Protein 3GIA (pdb70)

B-factor: mean 38.34, std 9.34, range [12.19, 84.55]

Sequence (433 aa):
LKNKKLSLWEAVSMAVGVMIGASIFSIFGVGAKIAGRNLPETFILSGIYALLVAYSYTKLGAKIVSNAGPIAFIHKAIGDNIITGALSILLWMSYVISIALFAKGFAGYFLPLINAPINTFNIAITEIGIVAFFTALNFFGSKAVGRAEFFIVLVKLLILGLFIFAGLITIHPSYVIPDLAPSAVSGMIFASAIFFLSYMGFGVITNASEHIEENPKKNVPRAIFISILIVMFVYVGVAISAIGNLPIDELIKASENALAVAAKPFLGNLGFLLISIGALFSISSAMNATIYGGANVAYSLAKDGELPEFFERKVWFKSTEGLYITSALGVLFALLFNMEGVASITSAVFMVIYLFVILSHYILIDEVGGRKEIVIFSFIVVLGVFLLLLYYQWITNRFVFYGIIATFIGVLIFEIIYRKVTKRTFSNNMYVKS

CATH classification: 1.20.1740.10

Foldseek 3Di:
DAAQADELVRLLLLLLLLLCLQPVQFQVLVLLVLQNLCSLVLLVLLLVLLVLLLLLLLLQQLAFAFLLALLLLLCVQPNWDLVSLLLLVLLLVLLLLSLLRLLQSLLLLPCVLVVHDDDLVSSLVSSLVLLVVLLCCLVPPLVVLVVCLSVLSVLLVVLLVCLLVLLVVQFDVVSNDQDPPPSSVVSSLLVSLLCNCSLVSSQLLRSCQSSHPPSSPSSSVSSVSSSVVSSVSSSSNSSSLRRQDPSVQLNVSSSGNSLVSQCRRPNNVSSVSSSVSSNSSSSSSSSSSLQRGSLSSVCCSQALADDSYARSRHSTDDSVSSVVSSVSSSVSNSPDHSSLSSLLSSLSVLVSSLSSLVSCLSCCVPSHDDNVSSVVSNVVSVVSNVSSLVCCVVPPVVSNVVNVCSSVVSSVCSVVSCVVPVRIHDSVSGVVD

Radius of gyration: 20.31 Å; Cα contacts (8 Å, |Δi|>4): 729; chains: 1; bounding box: 60×44×51 Å

Structure (mmCIF, N/CA/C/O backbone):
data_3GIA
#
_entry.id   3GIA
#
_cell.length_a   113.482
_cell.length_b   99.499
_cell.length_c   72.693
_cell.angle_alpha   90.00
_cell.angle_beta   117.71
_cell.angle_gamma   90.00
#
_symmetry.space_group_name_H-M   'C 1 2 1'
#
loop_
_entity.id
_entity.type
_entity.pdbx_description
1 polymer 'Uncharacterized protein MJ0609'
2 non-polymer DECANE
3 non-polymer BICINE
4 water water
#
loop_
_atom_site.group_PDB
_atom_site.id
_atom_site.type_symbol
_atom_site.label_atom_id
_atom_site.label_alt_id
_atom_site.label_comp_id
_atom_site.label_asym_id
_atom_site.label_entity_id
_atom_site.label_seq_id
_atom_site.pdbx_PDB_ins_code
_atom_site.Cartn_x
_atom_site.Cartn_y
_atom_site.Cartn_z
_atom_site.occupancy
_atom_site.B_iso_or_equiv
_atom_site.auth_seq_id
_atom_site.auth_comp_id
_atom_site.auth_asym_id
_atom_site.auth_atom_id
_atom_site.pdbx_PDB_model_num
ATOM 1 N N . LEU A 1 3 ? 60.286 26.780 4.157 1.00 37.46 3 LEU A N 1
ATOM 2 C CA . LEU A 1 3 ? 59.293 26.083 3.277 1.00 37.13 3 LEU A CA 1
ATOM 3 C C . LEU A 1 3 ? 58.034 25.792 4.075 1.00 37.03 3 LEU A C 1
ATOM 4 O O . LEU A 1 3 ? 58.102 25.273 5.193 1.00 37.02 3 LEU A O 1
ATOM 9 N N . LYS A 1 4 ? 56.886 26.148 3.510 1.00 36.72 4 LYS A N 1
ATOM 10 C CA . LYS A 1 4 ? 55.621 25.962 4.211 1.00 37.00 4 LYS A CA 1
ATOM 11 C C . LYS A 1 4 ? 54.474 25.719 3.246 1.00 36.07 4 LYS A C 1
ATOM 12 O O . LYS A 1 4 ? 54.505 26.172 2.101 1.00 35.97 4 LYS A O 1
ATOM 18 N N . ASN A 1 5 ? 53.474 24.985 3.729 1.00 35.39 5 ASN A N 1
ATOM 19 C CA . ASN A 1 5 ? 52.218 24.780 3.023 1.00 34.72 5 ASN A CA 1
ATOM 20 C C . ASN A 1 5 ? 51.379 26.060 2.970 1.00 35.08 5 ASN A C 1
ATOM 21 O O . ASN A 1 5 ? 51.458 26.903 3.872 1.00 34.64 5 ASN A O 1
ATOM 26 N N . LYS A 1 6 ? 50.587 26.195 1.908 1.00 35.30 6 LYS A N 1
ATOM 27 C CA . LYS A 1 6 ? 49.540 27.204 1.842 1.00 35.78 6 LYS A CA 1
ATOM 28 C C . LYS A 1 6 ? 48.444 26.828 2.839 1.00 35.54 6 LYS A C 1
ATOM 29 O O . LYS A 1 6 ? 47.779 25.787 2.699 1.00 35.79 6 LYS A O 1
ATOM 35 N N . LYS A 1 7 ? 48.268 27.671 3.848 1.00 34.90 7 LYS A N 1
ATOM 36 C CA . LYS A 1 7 ? 47.358 27.363 4.938 1.00 34.73 7 LYS A CA 1
ATOM 37 C C . LYS A 1 7 ? 46.007 28.068 4.810 1.00 34.30 7 LYS A C 1
ATOM 38 O O . LYS A 1 7 ? 45.914 29.161 4.245 1.00 34.21 7 LYS A O 1
ATOM 44 N N . LEU A 1 8 ? 44.963 27.409 5.311 1.00 33.65 8 LEU A N 1
ATOM 45 C CA . LEU A 1 8 ? 43.617 27.968 5.349 1.00 33.16 8 LEU A CA 1
ATOM 46 C C . LEU A 1 8 ? 43.349 28.569 6.718 1.00 32.88 8 LEU A C 1
ATOM 47 O O . LEU A 1 8 ? 43.704 27.979 7.746 1.00 32.72 8 LEU A O 1
ATOM 52 N N . SER A 1 9 ? 42.699 29.728 6.734 1.00 32.60 9 SER A N 1
ATOM 53 C CA . SER A 1 9 ? 42.208 30.305 7.987 1.00 32.67 9 SER A CA 1
ATOM 54 C C . SER A 1 9 ? 40.983 29.523 8.464 1.00 32.38 9 SER A C 1
ATOM 55 O O . SER A 1 9 ? 40.487 28.640 7.755 1.00 32.14 9 SER A O 1
ATOM 58 N N . LEU A 1 10 ? 40.498 29.857 9.658 1.00 32.42 10 LEU A N 1
ATOM 59 C CA . LEU A 1 10 ? 39.285 29.246 10.206 1.00 32.30 10 LEU A CA 1
ATOM 60 C C . LEU A 1 10 ? 38.101 29.350 9.250 1.00 32.31 10 LEU A C 1
ATOM 61 O O . LEU A 1 10 ? 37.407 28.365 9.010 1.00 32.31 10 LEU A O 1
ATOM 66 N N . TRP A 1 11 ? 37.883 30.539 8.703 1.00 32.62 11 TRP A N 1
ATOM 67 C CA . TRP A 1 11 ? 36.687 30.814 7.906 1.00 33.00 11 TRP A CA 1
ATOM 68 C C . TRP A 1 11 ? 36.727 30.159 6.539 1.00 32.50 11 TRP A C 1
ATOM 69 O O . TRP A 1 11 ? 35.698 29.703 6.035 1.00 32.26 11 TRP A O 1
ATOM 80 N N . GLU A 1 12 ? 37.924 30.097 5.967 1.00 32.05 12 GLU A N 1
ATOM 81 C CA . GLU A 1 12 ? 38.168 29.316 4.763 1.00 31.79 12 GLU A CA 1
ATOM 82 C C . GLU A 1 12 ? 37.884 27.831 4.975 1.00 30.84 12 GLU A C 1
ATOM 83 O O . GLU A 1 12 ? 37.300 27.189 4.112 1.00 30.53 12 GLU A O 1
ATOM 89 N N . ALA A 1 13 ? 38.278 27.298 6.129 1.00 30.18 13 ALA A N 1
ATOM 90 C CA . ALA A 1 13 ? 38.009 25.893 6.460 1.00 29.79 13 ALA A CA 1
ATOM 91 C C . ALA A 1 13 ? 36.504 25.648 6.662 1.00 29.66 13 ALA A C 1
ATOM 92 O O . ALA A 1 13 ? 35.953 24.641 6.186 1.00 29.12 13 ALA A O 1
ATOM 94 N N . VAL A 1 14 ? 35.853 26.585 7.358 1.00 29.39 14 VAL A N 1
ATOM 95 C CA . VAL A 1 14 ? 34.399 26.567 7.548 1.00 28.99 14 VAL A CA 1
ATOM 96 C C . VAL A 1 14 ? 33.697 26.565 6.190 1.00 29.10 14 VAL A C 1
ATOM 97 O O . VAL A 1 14 ? 32.860 25.709 5.920 1.00 29.37 14 VAL A O 1
ATOM 101 N N . SER A 1 15 ? 34.074 27.512 5.336 1.00 29.18 15 SER A N 1
ATOM 102 C CA . SER A 1 15 ? 33.494 27.678 4.013 1.00 28.84 15 SER A CA 1
ATOM 103 C C . SER A 1 15 ? 33.597 26.410 3.174 1.00 29.14 15 SER A C 1
ATOM 104 O O . SER A 1 15 ? 32.637 26.023 2.490 1.00 29.40 15 SER A O 1
ATOM 107 N N . MET A 1 16 ? 34.775 25.787 3.225 1.00 28.96 16 MET A N 1
ATOM 108 C CA . MET A 1 16 ? 35.074 24.536 2.531 1.00 28.75 16 MET A CA 1
ATOM 109 C C . MET A 1 16 ? 34.114 23.409 2.931 1.00 28.07 16 MET A C 1
ATOM 110 O O . MET A 1 16 ? 33.580 22.703 2.073 1.00 28.25 16 MET A O 1
ATOM 115 N N . ALA A 1 17 ? 33.900 23.245 4.234 1.00 27.15 17 ALA A N 1
ATOM 116 C CA . ALA A 1 17 ? 33.015 22.203 4.731 1.00 26.70 17 ALA A CA 1
ATOM 117 C C . ALA A 1 17 ? 31.553 22.541 4.428 1.00 26.63 17 ALA A C 1
ATOM 118 O O . ALA A 1 17 ? 30.775 21.670 4.024 1.00 26.16 17 ALA A O 1
ATOM 120 N N . VAL A 1 18 ? 31.196 23.813 4.601 1.00 26.72 18 VAL A N 1
ATOM 121 C CA . VAL A 1 18 ? 29.841 24.276 4.332 1.00 26.84 18 VAL A CA 1
ATOM 122 C C . VAL A 1 18 ? 29.516 24.063 2.859 1.00 27.20 18 VAL A C 1
ATOM 123 O O . VAL A 1 18 ? 28.436 23.565 2.530 1.00 27.31 18 VAL A O 1
ATOM 127 N N . GLY A 1 19 ? 30.463 24.408 1.983 1.00 26.86 19 GLY A N 1
ATOM 128 C CA . GLY A 1 19 ? 30.273 24.252 0.546 1.00 27.05 19 GLY A CA 1
ATOM 129 C C . GLY A 1 19 ? 29.987 22.818 0.138 1.00 27.39 19 GLY A C 1
ATOM 130 O O . GLY A 1 19 ? 29.056 22.553 -0.610 1.00 27.51 19 GLY A O 1
ATOM 131 N N . VAL A 1 20 ? 30.800 21.890 0.637 1.00 27.79 20 VAL A N 1
ATOM 132 C CA . VAL A 1 20 ? 30.638 20.472 0.339 1.00 27.87 20 VAL A CA 1
ATOM 133 C C . VAL A 1 20 ? 29.295 19.951 0.880 1.00 27.89 20 VAL A C 1
ATOM 134 O O . VAL A 1 20 ? 28.573 19.223 0.191 1.00 27.05 20 VAL A O 1
ATOM 138 N N . MET A 1 21 ? 28.964 20.348 2.105 1.00 28.18 21 MET A N 1
ATOM 139 C CA . MET A 1 21 ? 27.752 19.868 2.772 1.00 28.89 21 MET A CA 1
ATOM 140 C C . MET A 1 21 ? 26.480 20.333 2.056 1.00 28.92 21 MET A C 1
ATOM 141 O O . MET A 1 21 ? 25.584 19.528 1.800 1.00 28.96 21 MET A O 1
ATOM 146 N N . ILE A 1 22 ? 26.426 21.618 1.705 1.00 29.25 22 ILE A N 1
ATOM 147 C CA . ILE A 1 22 ? 25.315 22.176 0.934 1.00 29.57 22 ILE A CA 1
ATOM 148 C C . ILE A 1 22 ? 25.178 21.553 -0.465 1.00 30.17 22 ILE A C 1
ATOM 149 O O . ILE A 1 22 ? 24.070 21.237 -0.887 1.00 30.13 22 ILE A O 1
ATOM 154 N N . GLY A 1 23 ? 26.291 21.388 -1.180 1.00 30.83 23 GLY A N 1
ATOM 155 C CA . GLY A 1 23 ? 26.283 20.712 -2.487 1.00 31.36 23 GLY A CA 1
ATOM 156 C C . GLY A 1 23 ? 25.616 19.341 -2.451 1.00 32.19 23 GLY A C 1
ATOM 157 O O . GLY A 1 23 ? 24.863 18.981 -3.366 1.00 32.36 23 GLY A O 1
ATOM 158 N N . ALA A 1 24 ? 25.889 18.581 -1.391 1.00 32.48 24 ALA A N 1
ATOM 159 C CA . ALA A 1 24 ? 25.296 17.259 -1.195 1.00 33.32 24 ALA A CA 1
ATOM 160 C C . ALA A 1 24 ? 23.832 17.317 -0.745 1.00 33.68 24 ALA A C 1
ATOM 161 O O . ALA A 1 24 ? 22.980 16.656 -1.330 1.00 34.05 24 ALA A O 1
ATOM 163 N N . SER A 1 25 ? 23.543 18.111 0.282 1.00 34.18 25 SER A N 1
ATOM 164 C CA . SER A 1 25 ? 22.223 18.083 0.921 1.00 34.89 25 SER A CA 1
ATOM 165 C C . SER A 1 25 ? 21.159 18.901 0.220 1.00 34.82 25 SER A C 1
ATOM 166 O O . SER A 1 25 ? 20.036 18.436 0.033 1.00 35.08 25 SER A O 1
ATOM 169 N N . ILE A 1 26 ? 21.499 20.128 -0.140 1.00 34.62 26 ILE A N 1
ATOM 170 C CA . ILE A 1 26 ? 20.531 21.017 -0.741 1.00 34.67 26 ILE A CA 1
ATOM 171 C C . ILE A 1 26 ? 20.313 20.659 -2.203 1.00 35.04 26 ILE A C 1
ATOM 172 O O . ILE A 1 26 ? 19.176 20.564 -2.655 1.00 35.75 26 ILE A O 1
ATOM 177 N N . PHE A 1 27 ? 21.399 20.418 -2.930 1.00 34.82 27 PHE A N 1
ATOM 178 C CA . PHE A 1 27 ? 21.313 20.305 -4.382 1.00 34.67 27 PHE A CA 1
ATOM 179 C C . PHE A 1 27 ? 21.452 18.891 -4.950 1.00 34.75 27 PHE A C 1
ATOM 180 O O . PHE A 1 27 ? 21.297 18.689 -6.153 1.00 34.98 27 PHE A O 1
ATOM 188 N N . SER A 1 28 ? 21.734 17.917 -4.092 1.00 34.98 28 SER A N 1
ATOM 189 C CA . SER A 1 28 ? 21.866 16.538 -4.553 1.00 35.12 28 SER A CA 1
ATOM 190 C C . SER A 1 28 ? 20.764 15.625 -4.011 1.00 35.28 28 SER A C 1
ATOM 191 O O . SER A 1 28 ? 20.034 15.015 -4.795 1.00 35.50 28 SER A O 1
ATOM 194 N N . ILE A 1 29 ? 20.630 15.543 -2.688 1.00 35.51 29 ILE A N 1
ATOM 195 C CA . ILE A 1 29 ? 19.719 14.561 -2.075 1.00 35.74 29 ILE A CA 1
ATOM 196 C C . ILE A 1 29 ? 18.411 15.120 -1.513 1.00 36.08 29 ILE A C 1
ATOM 197 O O . ILE A 1 29 ? 17.618 14.366 -0.952 1.00 36.33 29 ILE A O 1
ATOM 202 N N . PHE A 1 30 ? 18.182 16.424 -1.662 1.00 36.35 30 PHE A N 1
ATOM 203 C CA . PHE A 1 30 ? 16.980 17.055 -1.127 1.00 36.98 30 PHE A CA 1
ATOM 204 C C . PHE A 1 30 ? 15.693 16.362 -1.583 1.00 37.55 30 PHE A C 1
ATOM 205 O O . PHE A 1 30 ? 14.757 16.221 -0.791 1.00 37.78 30 PHE A O 1
ATOM 213 N N . GLY A 1 31 ? 15.658 15.935 -2.849 1.00 38.01 31 GLY A N 1
ATOM 214 C CA . GLY A 1 31 ? 14.479 15.284 -3.434 1.00 38.43 31 GLY A CA 1
ATOM 215 C C . GLY A 1 31 ? 14.138 13.967 -2.760 1.00 38.90 31 GLY A C 1
ATOM 216 O O . GLY A 1 31 ? 12.976 13.715 -2.419 1.00 39.22 31 GLY A O 1
ATOM 217 N N . VAL A 1 32 ? 15.162 13.133 -2.569 1.00 38.93 32 VAL A N 1
ATOM 218 C CA . VAL A 1 32 ? 15.056 11.878 -1.821 1.00 38.89 32 VAL A CA 1
ATOM 219 C C . VAL A 1 32 ? 14.412 12.088 -0.439 1.00 38.99 32 VAL A C 1
ATOM 220 O O . VAL A 1 32 ? 13.595 11.275 0.007 1.00 38.83 32 VAL A O 1
ATOM 224 N N . GLY A 1 33 ? 14.777 13.188 0.218 1.00 39.20 33 GLY A N 1
ATOM 225 C CA . GLY A 1 33 ? 14.241 13.538 1.528 1.00 39.44 33 GLY A CA 1
ATOM 226 C C . GLY A 1 33 ? 12.777 13.917 1.475 1.00 39.77 33 GLY A C 1
ATOM 227 O O . GLY A 1 33 ? 12.001 13.509 2.335 1.00 39.95 33 GLY A O 1
ATOM 228 N N . ALA A 1 34 ? 12.399 14.699 0.468 1.00 39.82 34 ALA A N 1
ATOM 229 C CA . ALA A 1 34 ? 10.993 15.002 0.221 1.00 40.11 34 ALA A CA 1
ATOM 230 C C . ALA A 1 34 ? 10.180 13.714 0.013 1.00 40.26 34 ALA A C 1
ATOM 231 O O . ALA A 1 34 ? 9.074 13.586 0.536 1.00 40.16 34 ALA A O 1
ATOM 233 N N . LYS A 1 35 ? 10.750 12.765 -0.727 1.00 40.31 35 LYS A N 1
ATOM 234 C CA . LYS A 1 35 ? 10.128 11.464 -0.961 1.00 41.00 35 LYS A CA 1
ATOM 235 C C . LYS A 1 35 ? 9.911 10.661 0.330 1.00 41.13 35 LYS A C 1
ATOM 236 O O . LYS A 1 35 ? 8.787 10.243 0.617 1.00 41.65 35 LYS A O 1
ATOM 242 N N . ILE A 1 36 ? 10.975 10.464 1.110 1.00 41.00 36 ILE A N 1
ATOM 243 C CA . ILE A 1 36 ? 10.919 9.626 2.317 1.00 40.47 36 ILE A CA 1
ATOM 244 C C . ILE A 1 36 ? 10.284 10.315 3.527 1.00 40.15 36 ILE A C 1
ATOM 245 O O . ILE A 1 36 ? 9.433 9.725 4.195 1.00 40.43 36 ILE A O 1
ATOM 250 N N . ALA A 1 37 ? 10.689 11.553 3.801 1.00 39.75 37 ALA A N 1
ATOM 251 C CA . ALA A 1 37 ? 10.234 12.272 4.999 1.00 39.40 37 ALA A CA 1
ATOM 252 C C . ALA A 1 37 ? 9.070 13.242 4.777 1.00 39.24 37 ALA A C 1
ATOM 253 O O . ALA A 1 37 ? 8.446 13.693 5.748 1.00 39.08 37 ALA A O 1
ATOM 255 N N . GLY A 1 38 ? 8.802 13.588 3.518 1.00 39.11 38 GLY A N 1
ATOM 256 C CA . GLY A 1 38 ? 7.721 14.523 3.186 1.00 39.34 38 GLY A CA 1
ATOM 257 C C . GLY A 1 38 ? 7.808 15.839 3.941 1.00 39.52 38 GLY A C 1
ATOM 258 O O . GLY A 1 38 ? 8.843 16.521 3.910 1.00 39.60 38 GLY A O 1
ATOM 259 N N . ARG A 1 39 ? 6.726 16.193 4.627 1.00 39.40 39 ARG A N 1
ATOM 260 C CA . ARG A 1 39 ? 6.660 17.442 5.402 1.00 39.75 39 ARG A CA 1
ATOM 261 C C . ARG A 1 39 ? 7.501 17.418 6.678 1.00 39.20 39 ARG A C 1
ATOM 262 O O . ARG A 1 39 ? 7.726 18.460 7.303 1.00 38.96 39 ARG A O 1
ATOM 270 N N . ASN A 1 40 ? 7.949 16.228 7.067 1.00 39.03 40 ASN A N 1
ATOM 271 C CA . ASN A 1 40 ? 8.801 16.074 8.245 1.00 39.02 40 ASN A CA 1
ATOM 272 C C . ASN A 1 40 ? 10.299 16.245 7.971 1.00 39.23 40 ASN A C 1
ATOM 273 O O . ASN A 1 40 ? 11.126 16.079 8.883 1.00 39.37 40 ASN A O 1
ATOM 278 N N . LEU A 1 41 ? 10.628 16.592 6.723 1.00 39.04 41 LEU A N 1
ATOM 279 C CA . LEU A 1 41 ? 12.008 16.805 6.282 1.00 39.03 41 LEU A CA 1
ATOM 280 C C . LEU A 1 41 ? 12.794 17.812 7.140 1.00 39.10 41 LEU A C 1
ATOM 281 O O . LEU A 1 41 ? 13.946 17.549 7.464 1.00 39.47 41 LEU A O 1
ATOM 286 N N . PRO A 1 42 ? 12.185 18.960 7.515 1.00 39.19 42 PRO A N 1
ATOM 287 C CA . PRO A 1 42 ? 12.921 19.860 8.415 1.00 39.51 42 PRO A CA 1
ATOM 288 C C . PRO A 1 42 ? 13.393 19.168 9.700 1.00 39.89 42 PRO A C 1
ATOM 289 O O . PRO A 1 42 ? 14.509 19.424 10.163 1.00 40.08 42 PRO A O 1
ATOM 293 N N . GLU A 1 43 ? 12.553 18.291 10.251 1.00 40.17 43 GLU A N 1
ATOM 294 C CA . GLU A 1 43 ? 12.868 17.567 11.486 1.00 40.48 43 GLU A CA 1
ATOM 295 C C . GLU A 1 43 ? 13.924 16.483 11.231 1.00 40.45 43 GLU A C 1
ATOM 296 O O . GLU A 1 43 ? 14.725 16.169 12.117 1.00 40.40 43 GLU A O 1
ATOM 302 N N . THR A 1 44 ? 13.919 15.933 10.015 1.00 40.47 44 THR A N 1
ATOM 303 C CA . THR A 1 44 ? 14.951 14.994 9.549 1.00 40.45 44 THR A CA 1
ATOM 304 C C . THR A 1 44 ? 16.356 15.623 9.568 1.00 40.30 44 THR A C 1
ATOM 305 O O . THR A 1 44 ? 17.290 15.029 10.107 1.00 40.40 44 THR A O 1
ATOM 309 N N . PHE A 1 45 ? 16.495 16.820 8.995 1.00 39.85 45 PHE A N 1
ATOM 310 C CA . PHE A 1 45 ? 17.761 17.570 9.041 1.00 39.28 45 PHE A CA 1
ATOM 311 C C . PHE A 1 45 ? 18.279 17.837 10.460 1.00 39.03 45 PHE A C 1
ATOM 312 O O . PHE A 1 45 ? 19.481 17.736 10.714 1.00 39.08 45 PHE A O 1
ATOM 320 N N . ILE A 1 46 ? 17.375 18.196 11.369 1.00 38.41 46 ILE A N 1
ATOM 321 C CA . ILE A 1 46 ? 17.723 18.429 12.763 1.00 37.99 46 ILE A CA 1
ATOM 322 C C . ILE A 1 46 ? 18.239 17.136 13.401 1.00 38.01 46 ILE A C 1
ATOM 323 O O . ILE A 1 46 ? 19.290 17.129 14.050 1.00 37.76 46 ILE A O 1
ATOM 328 N N . LEU A 1 47 ? 17.497 16.050 13.194 1.00 37.81 47 LEU A N 1
ATOM 329 C CA . LEU A 1 47 ? 17.843 14.743 13.744 1.00 37.91 47 LEU A CA 1
ATOM 330 C C . LEU A 1 47 ? 19.198 14.250 13.224 1.00 37.78 47 LEU A C 1
ATOM 331 O O . LEU A 1 47 ? 20.026 13.785 14.006 1.00 38.08 47 LEU A O 1
ATOM 336 N N . SER A 1 48 ? 19.421 14.368 11.914 1.00 37.62 48 SER A N 1
ATOM 337 C CA . SER A 1 48 ? 20.715 14.063 11.297 1.00 37.42 48 SER A CA 1
ATOM 338 C C . SER A 1 48 ? 21.834 14.935 11.870 1.00 37.57 48 SER A C 1
ATOM 339 O O . SER A 1 48 ? 22.976 14.485 12.026 1.00 37.32 48 SER A O 1
ATOM 342 N N . GLY A 1 49 ? 21.490 16.183 12.180 1.00 37.53 49 GLY A N 1
ATOM 343 C CA . GLY A 1 49 ? 22.413 17.119 12.798 1.00 37.92 49 GLY A CA 1
ATOM 344 C C . GLY A 1 49 ? 22.783 16.725 14.212 1.00 38.11 49 GLY A C 1
ATOM 345 O O . GLY A 1 49 ? 23.874 17.053 14.678 1.00 38.61 49 GLY A O 1
ATOM 346 N N . ILE A 1 50 ? 21.878 16.029 14.899 1.00 37.95 50 ILE A N 1
ATOM 347 C CA . ILE A 1 50 ? 22.154 15.543 16.251 1.00 37.74 50 ILE A CA 1
ATOM 348 C C . ILE A 1 50 ? 23.205 14.428 16.167 1.00 37.34 50 ILE A C 1
ATOM 349 O O . ILE A 1 50 ? 24.179 14.430 16.931 1.00 37.14 50 ILE A O 1
ATOM 354 N N . TYR A 1 51 ? 23.006 13.501 15.226 1.00 36.52 51 TYR A N 1
ATOM 355 C CA . TYR A 1 51 ? 23.991 12.459 14.930 1.00 36.05 51 TYR A CA 1
ATOM 356 C C . TYR A 1 51 ? 25.351 13.070 14.612 1.00 35.56 51 TYR A C 1
ATOM 357 O O . TYR A 1 51 ? 26.383 12.578 15.073 1.00 35.52 51 TYR A O 1
ATOM 366 N N . ALA A 1 52 ? 25.339 14.144 13.823 1.00 34.99 52 ALA A N 1
ATOM 367 C CA . ALA A 1 52 ? 26.560 14.805 13.384 1.00 34.50 52 ALA A CA 1
ATOM 368 C C . ALA A 1 52 ? 27.304 15.422 14.560 1.00 34.33 52 ALA A C 1
ATOM 369 O O . ALA A 1 52 ? 28.530 15.342 14.630 1.00 33.77 52 ALA A O 1
ATOM 371 N N . LEU A 1 53 ? 26.553 16.038 15.474 1.00 34.33 53 LEU A N 1
ATOM 372 C CA . LEU A 1 53 ? 27.125 16.637 16.678 1.00 34.32 53 LEU A CA 1
ATOM 373 C C . LEU A 1 53 ? 27.692 15.600 17.654 1.00 34.40 53 LEU A C 1
ATOM 374 O O . LEU A 1 53 ? 28.705 15.846 18.314 1.00 34.33 53 LEU A O 1
ATOM 379 N N . LEU A 1 54 ? 27.038 14.444 17.738 1.00 34.22 54 LEU A N 1
ATOM 380 C CA . LEU A 1 54 ? 27.544 13.332 18.538 1.00 34.27 54 LEU A CA 1
ATOM 381 C C . LEU A 1 54 ? 28.905 12.846 18.007 1.00 34.06 54 LEU A C 1
ATOM 382 O O . LEU A 1 54 ? 29.842 12.617 18.778 1.00 34.39 54 LEU A O 1
ATOM 387 N N . VAL A 1 55 ? 29.002 12.705 16.686 1.00 33.58 55 VAL A N 1
ATOM 388 C CA . VAL A 1 55 ? 30.256 12.362 16.015 1.00 32.83 55 VAL A CA 1
ATOM 389 C C . VAL A 1 55 ? 31.284 13.483 16.207 1.00 32.73 55 VAL A C 1
ATOM 390 O O . VAL A 1 55 ? 32.454 13.217 16.505 1.00 32.86 55 VAL A O 1
ATOM 394 N N . ALA A 1 56 ? 30.831 14.728 16.080 1.00 32.33 56 ALA A N 1
ATOM 395 C CA . ALA A 1 56 ? 31.688 15.903 16.258 1.00 32.33 56 ALA A CA 1
ATOM 396 C C . ALA A 1 56 ? 32.354 15.962 17.633 1.00 32.37 56 ALA A C 1
ATOM 397 O O . ALA A 1 56 ? 33.477 16.450 17.759 1.00 32.58 56 ALA A O 1
ATOM 399 N N . TYR A 1 57 ? 31.660 15.469 18.657 1.00 32.73 57 TYR A N 1
ATOM 400 C CA . TYR A 1 57 ? 32.227 15.366 20.003 1.00 32.98 57 TYR A CA 1
ATOM 401 C C . TYR A 1 57 ? 33.557 14.607 19.985 1.00 32.63 57 TYR A C 1
ATOM 402 O O . TYR A 1 57 ? 34.520 15.031 20.616 1.00 32.96 57 TYR A O 1
ATOM 411 N N . SER A 1 58 ? 33.604 13.498 19.247 1.00 32.15 58 SER A N 1
ATOM 412 C CA . SER A 1 58 ? 34.833 12.719 19.096 1.00 31.78 58 SER A CA 1
ATOM 413 C C . SER A 1 58 ? 35.878 13.374 18.180 1.00 31.76 58 SER A C 1
ATOM 414 O O . SER A 1 58 ? 37.056 13.437 18.540 1.00 31.62 58 SER A O 1
ATOM 417 N N . TYR A 1 59 ? 35.454 13.859 17.014 1.00 31.62 59 TYR A N 1
ATOM 418 C CA . TYR A 1 59 ? 36.375 14.514 16.082 1.00 32.00 59 TYR A CA 1
ATOM 419 C C . TYR A 1 59 ? 37.060 15.724 16.706 1.00 32.54 59 TYR A C 1
ATOM 420 O O . TYR A 1 59 ? 38.260 15.931 16.510 1.00 32.80 59 TYR A O 1
ATOM 429 N N . THR A 1 60 ? 36.300 16.514 17.461 1.00 33.15 60 THR A N 1
ATOM 430 C CA . THR A 1 60 ? 36.830 17.731 18.075 1.00 33.53 60 THR A CA 1
ATOM 431 C C . THR A 1 60 ? 37.806 17.436 19.217 1.00 33.51 60 THR A C 1
ATOM 432 O O . THR A 1 60 ? 38.779 18.162 19.399 1.00 34.15 60 THR A O 1
ATOM 436 N N . LYS A 1 61 ? 37.559 16.370 19.972 1.00 33.50 61 LYS A N 1
ATOM 437 C CA . LYS A 1 61 ? 38.474 15.978 21.049 1.00 33.44 61 LYS A CA 1
ATOM 438 C C . LYS A 1 61 ? 39.771 15.394 20.487 1.00 33.06 61 LYS A C 1
ATOM 439 O O . LYS A 1 61 ? 40.864 15.732 20.954 1.00 32.79 61 LYS A O 1
ATOM 445 N N . LEU A 1 62 ? 39.647 14.532 19.479 1.00 32.44 62 LEU A N 1
ATOM 446 C CA . LEU A 1 62 ? 40.813 13.911 18.842 1.00 31.90 62 LEU A CA 1
ATOM 447 C C . LEU A 1 62 ? 41.650 14.919 18.057 1.00 31.79 62 LEU A C 1
ATOM 448 O O . LEU A 1 62 ? 42.876 14.925 18.165 1.00 31.67 62 LEU A O 1
ATOM 453 N N . GLY A 1 63 ? 40.980 15.777 17.290 1.00 31.82 63 GLY A N 1
ATOM 454 C CA . GLY A 1 63 ? 41.644 16.785 16.450 1.00 31.91 63 GLY A CA 1
ATOM 455 C C . GLY A 1 63 ? 42.288 17.951 17.188 1.00 32.13 63 GLY A C 1
ATOM 456 O O . GLY A 1 63 ? 43.079 18.695 16.603 1.00 32.29 63 GLY A O 1
ATOM 457 N N . ALA A 1 64 ? 41.943 18.127 18.462 1.00 31.86 64 ALA A N 1
ATOM 458 C CA . ALA A 1 64 ? 42.610 19.121 19.311 1.00 32.34 64 ALA A CA 1
ATOM 459 C C . ALA A 1 64 ? 43.943 18.588 19.840 1.00 32.47 64 ALA A C 1
ATOM 460 O O . ALA A 1 64 ? 44.759 19.346 20.373 1.00 32.73 64 ALA A O 1
ATOM 462 N N . LYS A 1 65 ? 44.163 17.284 19.697 1.00 32.51 65 LYS A N 1
ATOM 463 C CA . LYS A 1 65 ? 45.402 16.669 20.167 1.00 32.55 65 LYS A CA 1
ATOM 464 C C . LYS A 1 65 ? 46.257 16.132 19.022 1.00 32.05 65 LYS A C 1
ATOM 465 O O . LYS A 1 65 ? 47.474 16.235 19.067 1.00 32.71 65 LYS A O 1
ATOM 471 N N . ILE A 1 66 ? 45.607 15.580 18.000 1.00 31.41 66 ILE A N 1
ATOM 472 C CA . ILE A 1 66 ? 46.279 14.896 16.885 1.00 30.41 66 ILE A CA 1
ATOM 473 C C . ILE A 1 66 ? 46.068 15.670 15.594 1.00 29.98 66 ILE A C 1
ATOM 474 O O . ILE A 1 66 ? 44.927 15.947 15.208 1.00 30.17 66 ILE A O 1
ATOM 479 N N . VAL A 1 67 ? 47.166 16.024 14.931 1.00 29.26 67 VAL A N 1
ATOM 480 C CA . VAL A 1 67 ? 47.106 16.793 13.688 1.00 28.55 67 VAL A CA 1
ATOM 481 C C . VAL A 1 67 ? 47.749 15.984 12.575 1.00 28.59 67 VAL A C 1
ATOM 482 O O . VAL A 1 67 ? 48.904 15.557 12.687 1.00 28.62 67 VAL A O 1
ATOM 486 N N . SER A 1 68 ? 46.998 15.773 11.500 1.00 28.30 68 SER A N 1
ATOM 487 C CA . SER A 1 68 ? 47.465 14.950 10.402 1.00 28.28 68 SER A CA 1
ATOM 488 C C . SER A 1 68 ? 46.507 15.023 9.235 1.00 28.03 68 SER A C 1
ATOM 489 O O . SER A 1 68 ? 45.283 14.911 9.404 1.00 27.98 68 SER A O 1
ATOM 492 N N . ASN A 1 69 ? 47.075 15.197 8.048 1.00 27.62 69 ASN A N 1
ATOM 493 C CA . ASN A 1 69 ? 46.323 15.119 6.811 1.00 27.41 69 ASN A CA 1
ATOM 494 C C . ASN A 1 69 ? 45.745 13.722 6.539 1.00 27.48 69 ASN A C 1
ATOM 495 O O . ASN A 1 69 ? 44.956 13.542 5.613 1.00 28.03 69 ASN A O 1
ATOM 500 N N . ALA A 1 70 ? 46.153 12.739 7.341 1.00 27.12 70 ALA A N 1
ATOM 501 C CA . ALA A 1 70 ? 45.610 11.389 7.262 1.00 26.92 70 ALA A CA 1
ATOM 502 C C . ALA A 1 70 ? 44.213 11.368 7.884 1.00 26.89 70 ALA A C 1
ATOM 503 O O . ALA A 1 70 ? 43.459 10.415 7.702 1.00 26.57 70 ALA A O 1
ATOM 505 N N . GLY A 1 71 ? 43.894 12.431 8.624 1.00 26.99 71 GLY A N 1
ATOM 506 C CA . GLY A 1 71 ? 42.573 12.644 9.191 1.00 26.99 71 GLY A CA 1
ATOM 507 C C . GLY A 1 71 ? 42.196 11.568 10.185 1.00 27.31 71 GLY A C 1
ATOM 508 O O . GLY A 1 71 ? 42.948 11.310 11.125 1.00 27.77 71 GLY A O 1
ATOM 509 N N . PRO A 1 72 ? 41.040 10.912 9.970 1.00 27.20 72 PRO A N 1
ATOM 510 C CA . PRO A 1 72 ? 40.549 9.890 10.908 1.00 27.17 72 PRO A CA 1
ATOM 511 C C . PRO A 1 72 ? 41.492 8.699 11.001 1.00 27.21 72 PRO A C 1
ATOM 512 O O . PRO A 1 72 ? 41.518 8.014 12.033 1.00 27.77 72 PRO A O 1
ATOM 516 N N . ILE A 1 73 ? 42.260 8.458 9.939 1.00 27.04 73 ILE A N 1
ATOM 517 C CA . ILE A 1 73 ? 43.206 7.341 9.903 1.00 27.11 73 ILE A CA 1
ATOM 518 C C . ILE A 1 73 ? 44.354 7.541 10.907 1.00 27.32 73 ILE A C 1
ATOM 519 O O . ILE A 1 73 ? 44.891 6.565 11.430 1.00 27.60 73 ILE A O 1
ATOM 524 N N . ALA A 1 74 ? 44.718 8.793 11.181 1.00 27.18 74 ALA A N 1
ATOM 525 C CA . ALA A 1 74 ? 45.678 9.084 12.250 1.00 27.45 74 ALA A CA 1
ATOM 526 C C . ALA A 1 74 ? 45.094 8.765 13.626 1.00 27.66 74 ALA A C 1
ATOM 527 O O . ALA A 1 74 ? 45.787 8.191 14.469 1.00 27.80 74 ALA A O 1
ATOM 529 N N . PHE A 1 75 ? 43.828 9.128 13.856 1.00 27.67 75 PHE A N 1
ATOM 530 C CA . PHE A 1 75 ? 43.180 8.820 15.141 1.00 27.70 75 PHE A CA 1
ATOM 531 C C . PHE A 1 75 ? 43.110 7.297 15.306 1.00 28.07 75 PHE A C 1
ATOM 532 O O . PHE A 1 75 ? 43.404 6.756 16.373 1.00 27.99 75 PHE A O 1
ATOM 540 N N . ILE A 1 76 ? 42.718 6.611 14.234 1.00 28.45 76 ILE A N 1
ATOM 541 C CA . ILE A 1 76 ? 42.525 5.168 14.284 1.00 28.69 76 ILE A CA 1
ATOM 542 C C . ILE A 1 76 ? 43.852 4.435 14.504 1.00 29.14 76 ILE A C 1
ATOM 543 O O . ILE A 1 76 ? 43.922 3.524 15.330 1.00 29.23 76 ILE A O 1
ATOM 548 N N . HIS A 1 77 ? 44.900 4.850 13.797 1.00 29.63 77 HIS A N 1
ATOM 549 C CA . HIS A 1 77 ? 46.214 4.232 13.965 1.00 30.27 77 HIS A CA 1
ATOM 550 C C . HIS A 1 77 ? 46.748 4.423 15.385 1.00 30.73 77 HIS A C 1
ATOM 551 O O . HIS A 1 77 ? 47.305 3.502 15.974 1.00 30.85 77 HIS A O 1
ATOM 558 N N . LYS A 1 78 ? 46.571 5.627 15.916 1.00 31.31 78 LYS A N 1
ATOM 559 C CA . LYS A 1 78 ? 46.992 5.956 17.266 1.00 32.39 78 LYS A CA 1
ATOM 560 C C . LYS A 1 78 ? 46.289 5.080 18.321 1.00 32.76 78 LYS A C 1
ATOM 561 O O . LYS A 1 78 ? 46.863 4.799 19.372 1.00 33.09 78 LYS A O 1
ATOM 567 N N . ALA A 1 79 ? 45.070 4.628 18.025 1.00 33.05 79 ALA A N 1
ATOM 568 C CA . ALA A 1 79 ? 44.293 3.811 18.965 1.00 33.16 79 ALA A CA 1
ATOM 569 C C . ALA A 1 79 ? 44.540 2.305 18.834 1.00 33.52 79 ALA A C 1
ATOM 570 O O . ALA A 1 79 ? 44.679 1.607 19.843 1.00 33.59 79 ALA A O 1
ATOM 572 N N . ILE A 1 80 ? 44.580 1.802 17.599 1.00 33.60 80 ILE A N 1
ATOM 573 C CA . ILE A 1 80 ? 44.678 0.352 17.371 1.00 33.53 80 ILE A CA 1
ATOM 574 C C . ILE A 1 80 ? 45.955 -0.083 16.626 1.00 33.64 80 ILE A C 1
ATOM 575 O O . ILE A 1 80 ? 46.138 -1.271 16.335 1.00 33.50 80 ILE A O 1
ATOM 580 N N . GLY A 1 81 ? 46.830 0.879 16.327 1.00 33.38 81 GLY A N 1
ATOM 581 C CA . GLY A 1 81 ? 48.091 0.595 15.642 1.00 33.01 81 GLY A CA 1
ATOM 582 C C . GLY A 1 81 ? 47.862 0.275 14.185 1.00 32.81 81 GLY A C 1
ATOM 583 O O . GLY A 1 81 ? 46.786 0.534 13.652 1.00 32.83 81 GLY A O 1
ATOM 584 N N . ASP A 1 82 ? 48.875 -0.292 13.540 1.00 32.78 82 ASP A N 1
ATOM 585 C CA . ASP A 1 82 ? 48.777 -0.654 12.135 1.00 32.62 82 ASP A CA 1
ATOM 586 C C . ASP A 1 82 ? 48.394 -2.109 11.972 1.00 32.52 82 ASP A C 1
ATOM 587 O O . ASP A 1 82 ? 48.951 -2.987 12.637 1.00 33.13 82 ASP A O 1
ATOM 592 N N . ASN A 1 83 ? 47.457 -2.348 11.061 1.00 31.85 83 ASN A N 1
ATOM 593 C CA . ASN A 1 83 ? 46.934 -3.672 10.768 1.00 31.22 83 ASN A CA 1
ATOM 594 C C . ASN A 1 83 ? 45.934 -3.554 9.626 1.00 30.84 83 ASN A C 1
ATOM 595 O O . ASN A 1 83 ? 45.764 -2.468 9.053 1.00 30.35 83 ASN A O 1
ATOM 600 N N . ILE A 1 84 ? 45.266 -4.661 9.302 1.00 30.21 84 ILE A N 1
ATOM 601 C CA . ILE A 1 84 ? 44.357 -4.691 8.154 1.00 29.82 84 ILE A CA 1
ATOM 602 C C . ILE A 1 84 ? 43.111 -3.835 8.351 1.00 29.07 84 ILE A C 1
ATOM 603 O O . ILE A 1 84 ? 42.535 -3.362 7.384 1.00 29.15 84 ILE A O 1
ATOM 608 N N . ILE A 1 85 ? 42.707 -3.624 9.598 1.00 28.85 85 ILE A N 1
ATOM 609 C CA . ILE A 1 85 ? 41.551 -2.776 9.888 1.00 29.12 85 ILE A CA 1
ATOM 610 C C . ILE A 1 85 ? 41.892 -1.318 9.563 1.00 29.10 85 ILE A C 1
ATOM 611 O O . ILE A 1 85 ? 41.220 -0.676 8.743 1.00 29.19 85 ILE A O 1
ATOM 616 N N . THR A 1 86 ? 42.952 -0.813 10.190 1.00 29.05 86 THR A N 1
ATOM 617 C CA . THR A 1 86 ? 43.493 0.516 9.880 1.00 28.78 86 THR A CA 1
ATOM 618 C C . THR A 1 86 ? 43.677 0.688 8.371 1.00 28.53 86 THR A C 1
ATOM 619 O O . THR A 1 86 ? 43.215 1.678 7.801 1.00 28.40 86 THR A O 1
ATOM 623 N N . GLY A 1 87 ? 44.308 -0.296 7.727 1.00 28.33 87 GLY A N 1
ATOM 624 C CA . GLY A 1 87 ? 44.508 -0.273 6.272 1.00 28.14 87 GLY A CA 1
ATOM 625 C C . GLY A 1 87 ? 43.221 -0.183 5.454 1.00 28.28 87 GLY A C 1
ATOM 626 O O . GLY A 1 87 ? 43.116 0.649 4.544 1.00 28.14 87 GLY A O 1
ATOM 627 N N . ALA A 1 88 ? 42.247 -1.041 5.774 1.00 28.06 88 ALA A N 1
ATOM 628 C CA . ALA A 1 88 ? 40.954 -1.067 5.080 1.00 27.78 88 ALA A CA 1
ATOM 629 C C . ALA A 1 88 ? 40.155 0.205 5.303 1.00 27.82 88 ALA A C 1
ATOM 630 O O . ALA A 1 88 ? 39.380 0.613 4.444 1.00 28.06 88 ALA A O 1
ATOM 632 N N . LEU A 1 89 ? 40.336 0.823 6.461 1.00 27.68 89 LEU A N 1
ATOM 633 C CA . LEU A 1 89 ? 39.662 2.077 6.756 1.00 27.90 89 LEU A CA 1
ATOM 634 C C . LEU A 1 89 ? 40.232 3.243 5.943 1.00 27.66 89 LEU A C 1
ATOM 635 O O . LEU A 1 89 ? 39.491 4.168 5.571 1.00 27.51 89 LEU A O 1
ATOM 640 N N . SER A 1 90 ? 41.539 3.196 5.665 1.00 27.06 90 SER A N 1
ATOM 641 C CA . SER A 1 90 ? 42.146 4.199 4.807 1.00 26.89 90 SER A CA 1
ATOM 642 C C . SER A 1 90 ? 41.582 4.104 3.391 1.00 26.70 90 SER A C 1
ATOM 643 O O . SER A 1 90 ? 41.277 5.124 2.778 1.00 26.37 90 SER A O 1
ATOM 646 N N . ILE A 1 91 ? 41.424 2.873 2.901 1.00 27.01 91 ILE A N 1
ATOM 647 C CA . ILE A 1 91 ? 40.775 2.599 1.606 1.00 27.00 91 ILE A CA 1
ATOM 648 C C . ILE A 1 91 ? 39.298 3.023 1.637 1.00 27.17 91 ILE A C 1
ATOM 649 O O . ILE A 1 91 ? 38.793 3.616 0.682 1.00 27.15 91 ILE A O 1
ATOM 654 N N . LEU A 1 92 ? 38.627 2.753 2.755 1.00 27.43 92 LEU A N 1
ATOM 655 C CA . LEU A 1 92 ? 37.228 3.123 2.919 1.00 27.75 92 LEU A CA 1
ATOM 656 C C . LEU A 1 92 ? 37.037 4.638 2.923 1.00 28.04 92 LEU A C 1
ATOM 657 O O . LEU A 1 92 ? 36.068 5.130 2.356 1.00 28.03 92 LEU A O 1
ATOM 662 N N . LEU A 1 93 ? 37.953 5.366 3.562 1.00 28.36 93 LEU A N 1
ATOM 663 C CA . LEU A 1 93 ? 37.922 6.835 3.542 1.00 28.66 93 LEU A CA 1
ATOM 664 C C . LEU A 1 93 ? 38.090 7.375 2.121 1.00 28.70 93 LEU A C 1
ATOM 665 O O . LEU A 1 93 ? 37.384 8.313 1.727 1.00 28.94 93 LEU A O 1
ATOM 670 N N . TRP A 1 94 ? 39.000 6.775 1.346 1.00 28.85 94 TRP A N 1
ATOM 671 C CA . TRP A 1 94 ? 39.113 7.100 -0.080 1.00 28.54 94 TRP A CA 1
ATOM 672 C C . TRP A 1 94 ? 37.780 6.820 -0.805 1.00 28.68 94 TRP A C 1
ATOM 673 O O . TRP A 1 94 ? 37.217 7.710 -1.452 1.00 28.68 94 TRP A O 1
ATOM 684 N N . MET A 1 95 ? 37.263 5.598 -0.662 1.00 28.78 95 MET A N 1
ATOM 685 C CA . MET A 1 95 ? 35.933 5.223 -1.197 1.00 28.51 95 MET A CA 1
ATOM 686 C C . MET A 1 95 ? 34.802 6.202 -0.847 1.00 27.94 95 MET A C 1
ATOM 687 O O . MET A 1 95 ? 33.947 6.493 -1.688 1.00 27.89 95 MET A O 1
ATOM 692 N N . SER A 1 96 ? 34.794 6.714 0.381 1.00 27.29 96 SER A N 1
ATOM 693 C CA . SER A 1 96 ? 33.792 7.702 0.775 1.00 27.05 96 SER A CA 1
ATOM 694 C C . SER A 1 96 ? 33.832 8.951 -0.123 1.00 26.87 96 SER A C 1
ATOM 695 O O . SER A 1 96 ? 32.784 9.544 -0.409 1.00 27.25 96 SER A O 1
ATOM 698 N N . TYR A 1 97 ? 35.032 9.345 -0.563 1.00 26.25 97 TYR A N 1
ATOM 699 C CA . TYR A 1 97 ? 35.182 10.440 -1.532 1.00 25.99 97 TYR A CA 1
ATOM 700 C C . TYR A 1 97 ? 34.772 10.016 -2.932 1.00 26.08 97 TYR A C 1
ATOM 701 O O . TYR A 1 97 ? 34.204 10.813 -3.661 1.00 26.21 97 TYR A O 1
ATOM 710 N N . VAL A 1 98 ? 35.049 8.762 -3.291 1.00 26.67 98 VAL A N 1
ATOM 711 C CA . VAL A 1 98 ? 34.675 8.206 -4.601 1.00 27.25 98 VAL A CA 1
ATOM 712 C C . VAL A 1 98 ? 33.157 8.201 -4.825 1.00 28.13 98 VAL A C 1
ATOM 713 O O . VAL A 1 98 ?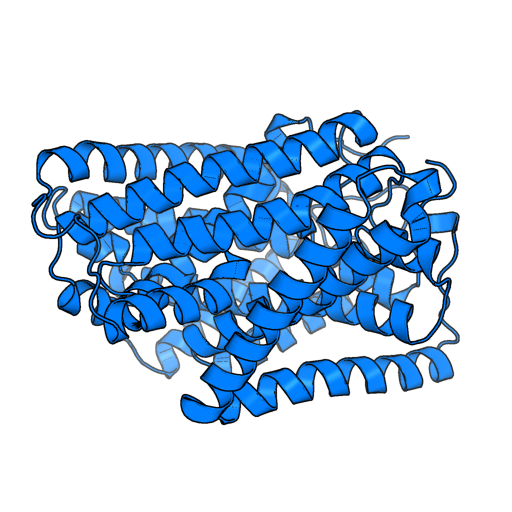 32.669 8.602 -5.881 1.00 28.50 98 VAL A O 1
ATOM 717 N N . ILE A 1 99 ? 32.408 7.750 -3.826 1.00 29.13 99 ILE A N 1
ATOM 718 C CA . ILE A 1 99 ? 30.959 7.618 -3.963 1.00 29.34 99 ILE A CA 1
ATOM 719 C C . ILE A 1 99 ? 30.294 8.987 -3.863 1.00 29.68 99 ILE A C 1
ATOM 720 O O . ILE A 1 99 ? 29.245 9.206 -4.470 1.00 30.39 99 ILE A O 1
ATOM 725 N N . SER A 1 100 ? 30.921 9.906 -3.121 1.00 29.53 100 SER A N 1
ATOM 726 C CA . SER A 1 100 ? 30.499 11.307 -3.057 1.00 29.09 100 SER A CA 1
ATOM 727 C C . SER A 1 100 ? 30.585 11.994 -4.420 1.00 29.01 100 SER A C 1
ATOM 728 O O . SER A 1 100 ? 29.742 12.835 -4.761 1.00 29.01 100 SER A O 1
ATOM 731 N N . ILE A 1 101 ? 31.619 11.646 -5.186 1.00 28.85 101 ILE A N 1
ATOM 732 C CA . ILE A 1 101 ? 31.796 12.160 -6.548 1.00 28.56 101 ILE A CA 1
ATOM 733 C C . ILE A 1 101 ? 30.637 11.715 -7.443 1.00 28.44 101 ILE A C 1
ATOM 734 O O . ILE A 1 101 ? 30.128 12.503 -8.233 1.00 27.99 101 ILE A O 1
ATOM 739 N N . ALA A 1 102 ? 30.220 10.455 -7.302 1.00 28.54 102 ALA A N 1
ATOM 740 C CA . ALA A 1 102 ? 29.026 9.948 -7.986 1.00 29.01 102 ALA A CA 1
ATOM 741 C C . ALA A 1 102 ? 27.771 10.730 -7.593 1.00 29.30 102 ALA A C 1
ATOM 742 O O . ALA A 1 102 ? 26.950 11.069 -8.446 1.00 29.49 102 ALA A O 1
ATOM 744 N N . LEU A 1 103 ? 27.639 11.021 -6.301 1.00 29.64 103 LEU A N 1
ATOM 745 C CA . LEU A 1 103 ? 26.502 11.774 -5.774 1.00 30.08 103 LEU A CA 1
ATOM 746 C C . LEU A 1 103 ? 26.424 13.175 -6.398 1.00 30.08 103 LEU A C 1
ATOM 747 O O . LEU A 1 103 ? 25.360 13.609 -6.838 1.00 29.91 103 LEU A O 1
ATOM 752 N N . PHE A 1 104 ? 27.562 13.866 -6.432 1.00 30.12 104 PHE A N 1
ATOM 753 C CA . PHE A 1 104 ? 27.650 15.202 -7.006 1.00 29.95 104 PHE A CA 1
ATOM 754 C C . PHE A 1 104 ? 27.398 15.210 -8.516 1.00 30.02 104 PHE A C 1
ATOM 755 O O . PHE A 1 104 ? 26.669 16.062 -9.011 1.00 29.97 104 PHE A O 1
ATOM 763 N N . ALA A 1 105 ? 27.974 14.252 -9.235 1.00 30.23 105 ALA A N 1
ATOM 764 C CA . ALA A 1 105 ? 27.733 14.120 -10.669 1.00 30.98 105 ALA A CA 1
ATOM 765 C C . ALA A 1 105 ? 26.231 13.977 -10.961 1.00 31.94 105 ALA A C 1
ATOM 766 O O . ALA A 1 105 ? 25.682 14.703 -11.807 1.00 32.03 105 ALA A O 1
ATOM 768 N N . LYS A 1 106 ? 25.575 13.062 -10.234 1.00 32.53 106 LYS A N 1
ATOM 769 C CA . LYS A 1 106 ? 24.123 12.842 -10.327 1.00 32.70 106 LYS A CA 1
ATOM 770 C C . LYS A 1 106 ? 23.319 14.092 -10.031 1.00 32.55 106 LYS A C 1
ATOM 771 O O . LYS A 1 106 ? 22.370 14.412 -10.755 1.00 32.87 106 LYS A O 1
ATOM 777 N N . GLY A 1 107 ? 23.682 14.779 -8.950 1.00 32.15 107 GLY A N 1
ATOM 778 C CA . GLY A 1 107 ? 23.024 16.018 -8.558 1.00 31.94 107 GLY A CA 1
ATOM 779 C C . GLY A 1 107 ? 23.176 17.106 -9.603 1.00 32.10 107 GLY A C 1
ATOM 780 O O . GLY A 1 107 ? 22.239 17.861 -9.856 1.00 32.34 107 GLY A O 1
ATOM 781 N N . PHE A 1 108 ? 24.360 17.186 -10.208 1.00 32.56 108 PHE A N 1
ATOM 782 C CA . PHE A 1 108 ? 24.628 18.137 -11.296 1.00 32.84 108 PHE A CA 1
ATOM 783 C C . PHE A 1 108 ? 23.715 17.860 -12.498 1.00 33.22 108 PHE A C 1
ATOM 784 O O . PHE A 1 108 ? 23.078 18.779 -13.009 1.00 33.46 108 PHE A O 1
ATOM 792 N N . ALA A 1 109 ? 23.656 16.598 -12.930 1.00 33.38 109 ALA A N 1
ATOM 793 C CA . ALA A 1 109 ? 22.804 16.173 -14.047 1.00 33.76 109 ALA A CA 1
ATOM 794 C C . ALA A 1 109 ? 21.334 16.516 -13.806 1.00 34.21 109 ALA A C 1
ATOM 795 O O . ALA A 1 109 ? 20.646 17.003 -14.710 1.00 34.62 109 ALA A O 1
ATOM 797 N N . GLY A 1 110 ? 20.871 16.285 -12.577 1.00 34.43 110 GLY A N 1
ATOM 798 C CA . GLY A 1 110 ? 19.506 16.596 -12.179 1.00 34.62 110 GLY A CA 1
ATOM 799 C C . GLY A 1 110 ? 19.071 18.047 -12.320 1.00 35.25 110 GLY A C 1
ATOM 800 O O . GLY A 1 110 ? 17.912 18.313 -12.649 1.00 35.51 110 GLY A O 1
ATOM 801 N N . TYR A 1 111 ? 19.969 18.992 -12.046 1.00 35.27 111 TYR A N 1
ATOM 802 C CA . TYR A 1 111 ? 19.641 20.412 -12.203 1.00 35.58 111 TYR A CA 1
ATOM 803 C C . TYR A 1 111 ? 19.963 20.925 -13.604 1.00 36.30 111 TYR A C 1
ATOM 804 O O . TYR A 1 111 ? 19.339 21.869 -14.076 1.00 36.26 111 TYR A O 1
ATOM 813 N N . PHE A 1 112 ? 20.930 20.282 -14.255 1.00 37.41 112 PHE A N 1
ATOM 814 C CA . PHE A 1 112 ? 21.469 20.727 -15.540 1.00 38.69 112 PHE A CA 1
ATOM 815 C C . PHE A 1 112 ? 20.518 20.490 -16.712 1.00 39.53 112 PHE A C 1
ATOM 816 O O . PHE A 1 112 ? 20.271 21.397 -17.506 1.00 39.87 112 PHE A O 1
ATOM 824 N N . LEU A 1 113 ? 20.003 19.269 -16.821 1.00 40.72 113 LEU A N 1
ATOM 825 C CA . LEU A 1 113 ? 19.138 18.887 -17.942 1.00 41.87 113 LEU A CA 1
ATOM 826 C C . LEU A 1 113 ? 17.818 19.686 -18.036 1.00 42.82 113 LEU A C 1
ATOM 827 O O . LEU A 1 113 ? 17.446 20.110 -19.132 1.00 43.11 113 LEU A O 1
ATOM 832 N N . PRO A 1 114 ? 17.099 19.879 -16.905 1.00 43.65 114 PRO A N 1
ATOM 833 C CA . PRO A 1 114 ? 15.935 20.772 -16.953 1.00 44.46 114 PRO A CA 1
ATOM 834 C C . PRO A 1 114 ? 16.279 22.213 -17.342 1.00 45.50 114 PRO A C 1
ATOM 835 O O . PRO A 1 114 ? 15.482 22.873 -18.012 1.00 45.55 114 PRO A O 1
ATOM 839 N N . LEU A 1 115 ? 17.448 22.690 -16.919 1.00 46.69 115 LEU A N 1
ATOM 840 C CA . LEU A 1 115 ? 17.904 24.039 -17.251 1.00 47.75 115 LEU A CA 1
ATOM 841 C C . LEU A 1 115 ? 18.092 24.244 -18.760 1.00 48.96 115 LEU A C 1
ATOM 842 O O . LEU A 1 115 ? 17.744 25.300 -19.293 1.00 49.08 115 LEU A O 1
ATOM 847 N N . ILE A 1 116 ? 18.636 23.233 -19.436 1.00 50.40 116 ILE A N 1
ATOM 848 C CA . ILE A 1 116 ? 18.892 23.319 -20.877 1.00 51.98 116 ILE A CA 1
ATOM 849 C C . ILE A 1 116 ? 17.762 22.722 -21.725 1.00 53.32 116 ILE A C 1
ATOM 850 O O . ILE A 1 116 ? 17.901 22.582 -22.941 1.00 53.56 116 ILE A O 1
ATOM 855 N N . ASN A 1 117 ? 16.651 22.373 -21.075 1.00 54.92 117 ASN A N 1
ATOM 856 C CA . ASN A 1 117 ? 15.483 21.785 -21.741 1.00 56.49 117 ASN A CA 1
ATOM 857 C C . ASN A 1 117 ? 15.685 20.378 -22.296 1.00 57.33 117 ASN A C 1
ATOM 858 O O . ASN A 1 117 ? 14.899 19.923 -23.132 1.00 57.67 117 ASN A O 1
ATOM 863 N N . ALA A 1 118 ? 16.734 19.695 -21.844 1.00 58.18 118 ALA A N 1
ATOM 864 C CA . ALA A 1 118 ? 16.985 18.325 -22.278 1.00 58.89 118 ALA A CA 1
ATOM 865 C C . ALA A 1 118 ? 16.034 17.380 -21.554 1.00 59.48 118 ALA A C 1
ATOM 866 O O . ALA A 1 118 ? 15.760 17.576 -20.363 1.00 59.68 118 ALA A O 1
ATOM 868 N N . PRO A 1 119 ? 15.506 16.368 -22.274 1.00 59.89 119 PRO A N 1
ATOM 869 C CA . PRO A 1 119 ? 14.656 15.355 -21.650 1.00 60.11 119 PRO A CA 1
ATOM 870 C C . PRO A 1 119 ? 15.428 14.481 -20.669 1.00 60.37 119 PRO A C 1
ATOM 871 O O . PRO A 1 119 ? 16.635 14.267 -20.835 1.00 60.51 119 PRO A O 1
ATOM 875 N N . ILE A 1 120 ? 14.731 13.989 -19.652 1.00 60.47 120 ILE A N 1
ATOM 876 C CA . ILE A 1 120 ? 15.321 13.059 -18.707 1.00 60.63 120 ILE A CA 1
ATOM 877 C C . ILE A 1 120 ? 15.305 11.651 -19.310 1.00 60.67 120 ILE A C 1
ATOM 878 O O . ILE A 1 120 ? 14.249 11.028 -19.456 1.00 60.81 120 ILE A O 1
ATOM 883 N N . ASN A 1 121 ? 16.488 11.185 -19.700 1.00 60.56 121 ASN A N 1
ATOM 884 C CA . ASN A 1 121 ? 16.697 9.808 -20.130 1.00 60.26 121 ASN A CA 1
ATOM 885 C C . ASN A 1 121 ? 17.720 9.164 -19.213 1.00 59.87 121 ASN A C 1
ATOM 886 O O . ASN A 1 121 ? 18.503 9.862 -18.572 1.00 60.02 121 ASN A O 1
ATOM 891 N N . THR A 1 122 ? 17.722 7.835 -19.166 1.00 59.16 122 THR A N 1
ATOM 892 C CA . THR A 1 122 ? 18.823 7.084 -18.580 1.00 58.50 122 THR A CA 1
ATOM 893 C C . THR A 1 122 ? 20.120 7.404 -19.333 1.00 57.86 122 THR A C 1
ATOM 894 O O . THR A 1 122 ? 21.203 7.386 -18.747 1.00 57.94 122 THR A O 1
ATOM 898 N N . PHE A 1 123 ? 19.996 7.715 -20.624 1.00 56.92 123 PHE A N 1
ATOM 899 C CA . PHE A 1 123 ? 21.150 8.074 -21.450 1.00 56.13 123 PHE A CA 1
ATOM 900 C C . PHE A 1 123 ? 21.642 9.505 -21.203 1.00 55.47 123 PHE A C 1
ATOM 901 O O . PHE A 1 123 ? 22.840 9.725 -21.015 1.00 55.62 123 PHE A O 1
ATOM 909 N N . ASN A 1 124 ? 20.720 10.467 -21.221 1.00 54.40 124 ASN A N 1
ATOM 910 C CA . ASN A 1 124 ? 21.048 11.870 -20.965 1.00 53.30 124 ASN A CA 1
ATOM 911 C C . ASN A 1 124 ? 21.645 12.098 -19.584 1.00 52.53 124 ASN A C 1
ATOM 912 O O . ASN A 1 124 ? 22.574 12.889 -19.435 1.00 52.32 124 ASN A O 1
ATOM 917 N N . ILE A 1 125 ? 21.100 11.406 -18.583 1.00 51.45 125 ILE A N 1
ATOM 918 C CA . ILE A 1 125 ? 21.650 11.422 -17.234 1.00 50.40 125 ILE A CA 1
ATOM 919 C C . ILE A 1 125 ? 23.073 10.851 -17.257 1.00 49.70 125 ILE A C 1
ATOM 920 O O . ILE A 1 125 ? 24.004 11.506 -16.800 1.00 49.58 125 ILE A O 1
ATOM 925 N N . ALA A 1 126 ? 23.232 9.650 -17.816 1.00 48.77 126 ALA A N 1
ATOM 926 C CA . ALA A 1 126 ? 24.539 8.989 -17.921 1.00 47.87 126 ALA A CA 1
ATOM 927 C C . ALA A 1 126 ? 25.609 9.858 -18.594 1.00 47.18 126 ALA A C 1
ATOM 928 O O . ALA A 1 126 ? 26.723 9.972 -18.086 1.00 46.98 126 ALA A O 1
ATOM 930 N N . ILE A 1 127 ? 25.257 10.456 -19.733 1.00 46.33 127 ILE A N 1
ATOM 931 C CA . ILE A 1 127 ? 26.154 11.332 -20.497 1.00 45.64 127 ILE A CA 1
ATOM 932 C C . ILE A 1 127 ? 26.636 12.546 -19.686 1.00 44.55 127 ILE A C 1
ATOM 933 O O . ILE A 1 127 ? 27.819 12.906 -19.727 1.00 44.31 127 ILE A O 1
ATOM 938 N N . THR A 1 128 ? 25.712 13.154 -18.949 1.00 43.29 128 THR A N 1
ATOM 939 C CA . THR A 1 128 ? 25.972 14.368 -18.196 1.00 42.33 128 THR A CA 1
ATOM 940 C C . THR A 1 128 ? 26.863 14.077 -16.987 1.00 41.94 128 THR A C 1
ATOM 941 O O . THR A 1 128 ? 27.737 14.875 -16.653 1.00 41.95 128 THR A O 1
ATOM 945 N N . GLU A 1 129 ? 26.646 12.923 -16.354 1.00 41.11 129 GLU A N 1
ATOM 946 C CA . GLU A 1 129 ? 27.496 12.445 -15.259 1.00 40.46 129 GLU A CA 1
ATOM 947 C C . GLU A 1 129 ? 28.917 12.146 -15.722 1.00 39.59 129 GLU A C 1
ATOM 948 O O . GLU A 1 129 ? 29.882 12.619 -15.116 1.00 39.47 129 GLU A O 1
ATOM 954 N N . ILE A 1 130 ? 29.040 11.360 -16.790 1.00 38.92 130 ILE A N 1
ATOM 955 C CA . ILE A 1 130 ? 30.342 11.078 -17.398 1.00 38.45 130 ILE A CA 1
ATOM 956 C C . ILE A 1 130 ? 31.029 12.391 -17.773 1.00 37.90 130 ILE A C 1
ATOM 957 O O . ILE A 1 130 ? 32.193 12.601 -17.431 1.00 38.12 130 ILE A O 1
ATOM 962 N N . GLY A 1 131 ? 30.290 13.272 -18.448 1.00 37.20 131 GLY A N 1
ATOM 963 C CA . GLY A 1 131 ? 30.805 14.564 -18.890 1.00 36.60 131 GLY A CA 1
ATOM 964 C C . GLY A 1 131 ? 31.334 15.460 -17.783 1.00 36.23 131 GLY A C 1
ATOM 965 O O . GLY A 1 131 ? 32.427 16.024 -17.915 1.00 36.16 131 GLY A O 1
ATOM 966 N N . ILE A 1 132 ? 30.569 15.596 -16.696 1.00 35.59 132 ILE A N 1
ATOM 967 C CA . ILE A 1 132 ? 30.977 16.461 -15.586 1.00 34.95 132 ILE A CA 1
ATOM 968 C C . ILE A 1 132 ? 32.176 15.886 -14.825 1.00 34.87 132 ILE A C 1
ATOM 969 O O . ILE A 1 132 ? 33.065 16.636 -14.408 1.00 34.96 132 ILE A O 1
ATOM 974 N N . VAL A 1 133 ? 32.212 14.560 -14.672 1.00 34.31 133 VAL A N 1
ATOM 975 C CA . VAL A 1 133 ? 33.336 13.907 -13.998 1.00 33.68 133 VAL A CA 1
ATOM 976 C C . VAL A 1 133 ? 34.595 14.017 -14.855 1.00 33.55 133 VAL A C 1
ATOM 977 O O . VAL A 1 133 ? 35.648 14.402 -14.354 1.00 33.68 133 VAL A O 1
ATOM 981 N N . ALA A 1 134 ? 34.482 13.698 -16.143 1.00 33.39 134 ALA A N 1
ATOM 982 C CA . ALA A 1 134 ? 35.598 13.897 -17.081 1.00 33.59 134 ALA A CA 1
ATOM 983 C C . ALA A 1 134 ? 36.123 15.344 -17.046 1.00 33.49 134 ALA A C 1
ATOM 984 O O . ALA A 1 134 ? 37.335 15.565 -17.036 1.00 33.47 134 ALA A O 1
ATOM 986 N N . PHE A 1 135 ? 35.213 16.317 -17.001 1.00 33.55 135 PHE A N 1
ATOM 987 C CA . PHE A 1 135 ? 35.610 17.722 -16.922 1.00 33.73 135 PHE A CA 1
ATOM 988 C C . PHE A 1 135 ? 36.484 18.008 -15.694 1.00 33.55 135 PHE A C 1
ATOM 989 O O . PHE A 1 135 ? 37.522 18.673 -15.804 1.00 33.61 135 PHE A O 1
ATOM 997 N N . PHE A 1 136 ? 36.053 17.517 -14.531 1.00 33.02 136 PHE A N 1
ATOM 998 C CA . PHE A 1 136 ? 36.804 17.719 -13.298 1.00 32.56 136 PHE A CA 1
ATOM 999 C C . PHE A 1 136 ? 38.080 16.894 -13.254 1.00 32.43 136 PHE A C 1
ATOM 1000 O O . PHE A 1 136 ? 39.040 17.279 -12.593 1.00 32.47 136 PHE A O 1
ATOM 1008 N N . THR A 1 137 ? 38.087 15.775 -13.973 1.00 32.35 137 THR A N 1
ATOM 1009 C CA . THR A 1 137 ? 39.290 14.970 -14.156 1.00 32.59 137 THR A CA 1
ATOM 1010 C C . THR A 1 137 ? 40.322 15.755 -14.976 1.00 33.08 137 THR A C 1
ATOM 1011 O O . THR A 1 137 ? 41.473 15.911 -14.550 1.00 33.26 137 THR A O 1
ATOM 1015 N N . ALA A 1 138 ? 39.899 16.260 -16.136 1.00 33.09 138 ALA A N 1
ATOM 1016 C CA . ALA A 1 138 ? 40.771 17.057 -17.005 1.00 33.61 138 ALA A CA 1
ATOM 1017 C C . ALA A 1 138 ? 41.279 18.329 -16.315 1.00 33.61 138 ALA A C 1
ATOM 1018 O O . ALA A 1 138 ? 42.389 18.781 -16.596 1.00 33.78 138 ALA A O 1
ATOM 1020 N N . LEU A 1 139 ? 40.466 18.876 -15.407 1.00 33.63 139 LEU A N 1
ATOM 1021 C CA . LEU A 1 139 ? 40.771 20.110 -14.677 1.00 33.70 139 LEU A CA 1
ATOM 1022 C C . LEU A 1 139 ? 42.103 20.047 -13.941 1.00 34.04 139 LEU A C 1
ATOM 1023 O O . LEU A 1 139 ? 42.771 21.071 -13.749 1.00 34.00 139 LEU A O 1
ATOM 1028 N N . ASN A 1 140 ? 42.483 18.839 -13.529 1.00 34.39 140 ASN A N 1
ATOM 1029 C CA . ASN A 1 140 ? 43.760 18.615 -12.879 1.00 34.89 140 ASN A CA 1
ATOM 1030 C C . ASN A 1 140 ? 44.905 19.204 -13.680 1.00 35.93 140 ASN A C 1
ATOM 1031 O O . ASN A 1 140 ? 45.887 19.681 -13.113 1.00 35.91 140 ASN A O 1
ATOM 1036 N N . PHE A 1 141 ? 44.759 19.173 -15.003 1.00 37.19 141 PHE A N 1
ATOM 1037 C CA . PHE A 1 141 ? 45.846 19.527 -15.906 1.00 38.44 141 PHE A CA 1
ATOM 1038 C C . PHE A 1 141 ? 45.826 20.995 -16.349 1.00 39.07 141 PHE A C 1
ATOM 1039 O O . PHE A 1 141 ? 46.840 21.500 -16.833 1.00 39.29 141 PHE A O 1
ATOM 1047 N N . PHE A 1 142 ? 44.703 21.689 -16.149 1.00 39.84 142 PHE A N 1
ATOM 1048 C CA . PHE A 1 142 ? 44.623 23.096 -16.571 1.00 40.37 142 PHE A CA 1
ATOM 1049 C C . PHE A 1 142 ? 44.048 24.137 -15.598 1.00 40.10 142 PHE A C 1
ATOM 1050 O O . PHE A 1 142 ? 44.395 25.323 -15.709 1.00 40.76 142 PHE A O 1
ATOM 1058 N N . GLY A 1 143 ? 43.181 23.738 -14.668 1.00 39.23 143 GLY A N 1
ATOM 1059 C CA . GLY A 1 143 ? 42.507 24.749 -13.851 1.00 37.85 143 GLY A CA 1
ATOM 1060 C C . GLY A 1 143 ? 41.976 24.423 -12.468 1.00 37.06 143 GLY A C 1
ATOM 1061 O O . GLY A 1 143 ? 41.172 25.185 -11.928 1.00 37.10 143 GLY A O 1
ATOM 1062 N N . SER A 1 144 ? 42.422 23.321 -11.873 1.00 36.20 144 SER A N 1
ATOM 1063 C CA . SER A 1 144 ? 41.912 22.925 -10.554 1.00 35.27 144 SER A CA 1
ATOM 1064 C C . SER A 1 144 ? 42.269 23.912 -9.425 1.00 34.89 144 SER A C 1
ATOM 1065 O O . SER A 1 144 ? 41.491 24.093 -8.487 1.00 34.38 144 SER A O 1
ATOM 1068 N N . LYS A 1 145 ? 43.425 24.564 -9.533 1.00 34.74 145 LYS A N 1
ATOM 1069 C CA . LYS A 1 145 ? 43.852 25.575 -8.547 1.00 35.03 145 LYS A CA 1
ATOM 1070 C C . LYS A 1 145 ? 43.035 26.859 -8.655 1.00 34.50 145 LYS A C 1
ATOM 1071 O O . LYS A 1 145 ? 42.688 27.465 -7.639 1.00 34.40 145 LYS A O 1
ATOM 1077 N N . ALA A 1 146 ? 42.733 27.255 -9.890 1.00 34.41 146 ALA A N 1
ATOM 1078 C CA . ALA A 1 146 ? 41.953 28.458 -10.184 1.00 34.47 146 ALA A CA 1
ATOM 1079 C C . ALA A 1 146 ? 40.497 28.338 -9.726 1.00 34.55 146 ALA A C 1
ATOM 1080 O O . ALA A 1 146 ? 39.942 29.286 -9.162 1.00 34.57 146 ALA A O 1
ATOM 1082 N N . VAL A 1 147 ? 39.882 27.179 -9.972 1.00 34.50 147 VAL A N 1
ATOM 1083 C CA . VAL A 1 147 ? 38.549 26.892 -9.443 1.00 34.26 147 VAL A CA 1
ATOM 1084 C C . VAL A 1 147 ? 38.632 26.868 -7.919 1.00 34.62 147 VAL A C 1
ATOM 1085 O O . VAL A 1 147 ? 37.721 27.339 -7.235 1.00 34.59 147 VAL A O 1
ATOM 1089 N N . GLY A 1 148 ? 39.742 26.342 -7.396 1.00 34.84 148 GLY A N 1
ATOM 1090 C CA . GLY A 1 148 ? 40.002 26.334 -5.958 1.00 35.42 148 GLY A CA 1
ATOM 1091 C C . GLY A 1 148 ? 39.931 27.718 -5.324 1.00 36.04 148 GLY A C 1
ATOM 1092 O O . GLY A 1 148 ? 39.342 27.882 -4.254 1.00 36.12 148 GLY A O 1
ATOM 1093 N N . ARG A 1 149 ? 40.522 28.708 -5.995 1.00 36.49 149 ARG A N 1
ATOM 1094 C CA . ARG A 1 149 ? 40.506 30.108 -5.548 1.00 37.32 149 ARG A CA 1
ATOM 1095 C C . ARG A 1 149 ? 39.104 30.716 -5.649 1.00 37.02 149 ARG A C 1
ATOM 1096 O O . ARG A 1 149 ? 38.778 31.646 -4.914 1.00 37.34 149 ARG A O 1
ATOM 1104 N N . ALA A 1 150 ? 38.288 30.183 -6.557 1.00 36.77 150 ALA A N 1
ATOM 1105 C CA . ALA A 1 150 ? 36.901 30.626 -6.738 1.00 36.51 150 ALA A CA 1
ATOM 1106 C C . ALA A 1 150 ? 35.928 29.994 -5.740 1.00 36.33 150 ALA A C 1
ATOM 1107 O O . ALA A 1 150 ? 34.813 30.494 -5.572 1.00 36.10 150 ALA A O 1
ATOM 1109 N N . GLU A 1 151 ? 36.351 28.909 -5.083 1.00 36.06 151 GLU A N 1
ATOM 1110 C CA . GLU A 1 151 ? 35.472 28.150 -4.181 1.00 35.94 151 GLU A CA 1
ATOM 1111 C C . GLU A 1 151 ? 34.844 28.994 -3.073 1.00 35.88 151 GLU A C 1
ATOM 1112 O O . GLU A 1 151 ? 33.636 28.914 -2.853 1.00 35.74 151 GLU A O 1
ATOM 1118 N N . PHE A 1 152 ? 35.660 29.802 -2.392 1.00 35.83 152 PHE A N 1
ATOM 1119 C CA . PHE A 1 152 ? 35.200 30.639 -1.273 1.00 35.77 152 PHE A CA 1
ATOM 1120 C C . PHE A 1 152 ? 34.109 31.623 -1.697 1.00 35.97 152 PHE A C 1
ATOM 1121 O O . PHE A 1 152 ? 33.183 31.902 -0.939 1.00 35.83 152 PHE A O 1
ATOM 1129 N N . PHE A 1 153 ? 34.235 32.141 -2.911 1.00 36.27 153 PHE A N 1
ATOM 1130 C CA . PHE A 1 153 ? 33.308 33.131 -3.426 1.00 36.80 153 PHE A CA 1
ATOM 1131 C C . PHE A 1 153 ? 32.026 32.498 -3.964 1.00 36.80 153 PHE A C 1
ATOM 1132 O O . PHE A 1 153 ? 30.967 33.110 -3.885 1.00 36.72 153 PHE A O 1
ATOM 1140 N N . ILE A 1 154 ? 32.126 31.267 -4.478 1.00 36.86 154 ILE A N 1
ATOM 1141 C CA . ILE A 1 154 ? 30.954 30.471 -4.871 1.00 36.78 154 ILE A CA 1
ATOM 1142 C C . ILE A 1 154 ? 30.113 30.102 -3.643 1.00 36.79 154 ILE A C 1
ATOM 1143 O O . ILE A 1 154 ? 28.885 30.161 -3.685 1.00 37.11 154 ILE A O 1
ATOM 1148 N N . VAL A 1 155 ? 30.776 29.743 -2.552 1.00 36.69 155 VAL A N 1
ATOM 1149 C CA . VAL A 1 155 ? 30.087 29.422 -1.301 1.00 36.91 155 VAL A CA 1
ATOM 1150 C C . VAL A 1 155 ? 29.318 30.626 -0.732 1.00 37.36 155 VAL A C 1
ATOM 1151 O O . VAL A 1 155 ? 28.190 30.470 -0.256 1.00 37.69 155 VAL A O 1
ATOM 1155 N N . LEU A 1 156 ? 29.923 31.815 -0.788 1.00 37.62 156 LEU A N 1
ATOM 1156 C CA . LEU A 1 156 ? 29.264 33.047 -0.334 1.00 37.92 156 LEU A CA 1
ATOM 1157 C C . LEU A 1 156 ? 28.025 33.362 -1.166 1.00 37.94 156 LEU A C 1
ATOM 1158 O O . LEU A 1 156 ? 26.981 33.703 -0.624 1.00 38.18 156 LEU A O 1
ATOM 1163 N N . VAL A 1 157 ? 28.157 33.258 -2.483 1.00 37.93 157 VAL A N 1
ATOM 1164 C CA . VAL A 1 157 ? 27.061 33.562 -3.393 1.00 38.21 157 VAL A CA 1
ATOM 1165 C C . VAL A 1 157 ? 25.873 32.618 -3.189 1.00 38.51 157 VAL A C 1
ATOM 1166 O O . VAL A 1 157 ? 24.739 33.079 -3.035 1.00 38.71 157 VAL A O 1
ATOM 1170 N N . LYS A 1 158 ? 26.130 31.311 -3.159 1.00 38.71 158 LYS A N 1
ATOM 1171 C CA . LYS A 1 158 ? 25.059 30.336 -2.947 1.00 38.97 158 LYS A CA 1
ATOM 1172 C C . LYS A 1 158 ? 24.387 30.488 -1.574 1.00 39.20 158 LYS A C 1
ATOM 1173 O O . LYS A 1 158 ? 23.210 30.170 -1.426 1.00 39.17 158 LYS A O 1
ATOM 1179 N N . LEU A 1 159 ? 25.127 30.977 -0.579 1.00 39.29 159 LEU A N 1
ATOM 1180 C CA . LEU A 1 159 ? 24.537 31.243 0.735 1.00 39.62 159 LEU A CA 1
ATOM 1181 C C . LEU A 1 159 ? 23.571 32.423 0.681 1.00 39.86 159 LEU A C 1
ATOM 1182 O O . LEU A 1 159 ? 22.547 32.418 1.368 1.00 39.55 159 LEU A O 1
ATOM 1187 N N . LEU A 1 160 ? 23.906 33.423 -0.136 1.00 39.97 160 LEU A N 1
ATOM 1188 C CA . LEU A 1 160 ? 23.033 34.572 -0.357 1.00 40.21 160 LEU A CA 1
ATOM 1189 C C . LEU A 1 160 ? 21.777 34.157 -1.120 1.00 40.20 160 LEU A C 1
ATOM 1190 O O . LEU A 1 160 ? 20.661 34.513 -0.722 1.00 40.64 160 LEU A O 1
ATOM 1195 N N . ILE A 1 161 ? 21.971 33.393 -2.195 1.00 39.74 161 ILE A N 1
ATOM 1196 C CA . ILE A 1 161 ? 20.879 32.851 -3.002 1.00 39.65 161 ILE A CA 1
ATOM 1197 C C . ILE A 1 161 ? 19.914 32.040 -2.133 1.00 39.76 161 ILE A C 1
ATOM 1198 O O . ILE A 1 161 ? 18.693 32.161 -2.269 1.00 39.84 161 ILE A O 1
ATOM 1203 N N . LEU A 1 162 ? 20.469 31.227 -1.237 1.00 39.63 162 LEU A N 1
ATOM 1204 C CA . LEU A 1 162 ? 19.668 30.435 -0.315 1.00 39.61 162 LEU A CA 1
ATOM 1205 C C . LEU A 1 162 ? 19.090 31.276 0.820 1.00 39.98 162 LEU A C 1
ATOM 1206 O O . LEU A 1 162 ? 18.064 30.927 1.391 1.00 40.08 162 LEU A O 1
ATOM 1211 N N . GLY A 1 163 ? 19.751 32.382 1.142 1.00 40.38 163 GLY A N 1
ATOM 1212 C CA . GLY A 1 163 ? 19.186 33.386 2.042 1.00 40.86 163 GLY A CA 1
ATOM 1213 C C . GLY A 1 163 ? 17.923 33.978 1.433 1.00 41.19 163 GLY A C 1
ATOM 1214 O O . GLY A 1 163 ? 16.900 34.095 2.100 1.00 41.25 163 GLY A O 1
ATOM 1215 N N . LEU A 1 164 ? 17.991 34.331 0.152 1.00 41.51 164 LEU A N 1
ATOM 1216 C CA . LEU A 1 164 ? 16.818 34.820 -0.566 1.00 41.77 164 LEU A CA 1
ATOM 1217 C C . LEU A 1 164 ? 15.695 33.791 -0.553 1.00 41.68 164 LEU A C 1
ATOM 1218 O O . LEU A 1 164 ? 14.563 34.123 -0.199 1.00 41.62 164 LEU A O 1
ATOM 1223 N N . PHE A 1 165 ? 16.019 32.556 -0.942 1.00 41.60 165 PHE A N 1
ATOM 1224 C CA . PHE A 1 165 ? 15.053 31.457 -1.001 1.00 41.67 165 PHE A CA 1
ATOM 1225 C C . PHE A 1 165 ? 14.333 31.255 0.326 1.00 42.23 165 PHE A C 1
ATOM 1226 O O . PHE A 1 165 ? 13.128 30.989 0.346 1.00 42.41 165 PHE A O 1
ATOM 1234 N N . ILE A 1 166 ? 15.073 31.371 1.426 1.00 42.90 166 ILE A N 1
ATOM 1235 C CA . ILE A 1 166 ? 14.510 31.143 2.754 1.00 43.61 166 ILE A CA 1
ATOM 1236 C C . ILE A 1 166 ? 13.572 32.279 3.154 1.00 44.32 166 ILE A C 1
ATOM 1237 O O . ILE A 1 166 ? 12.398 32.034 3.417 1.00 44.06 166 ILE A O 1
ATOM 1242 N N . 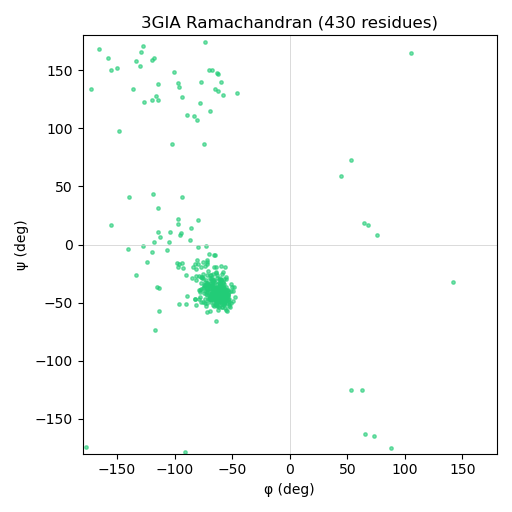PHE A 1 167 ? 14.092 33.509 3.170 1.00 45.27 167 PHE A N 1
ATOM 1243 C CA . PHE A 1 167 ? 13.374 34.664 3.730 1.00 46.45 167 PHE A CA 1
ATOM 1244 C C . PHE A 1 167 ? 12.232 35.227 2.868 1.00 46.97 167 PHE A C 1
ATOM 1245 O O . PHE A 1 167 ? 11.274 35.794 3.406 1.00 46.98 167 PHE A O 1
ATOM 1253 N N . ALA A 1 168 ? 12.336 35.081 1.548 1.00 47.44 168 ALA A N 1
ATOM 1254 C CA . ALA A 1 168 ? 11.240 35.445 0.655 1.00 47.92 168 ALA A CA 1
ATOM 1255 C C . ALA A 1 168 ? 10.176 34.354 0.704 1.00 48.40 168 ALA A C 1
ATOM 1256 O O . ALA A 1 168 ? 8.976 34.639 0.682 1.00 48.42 168 ALA A O 1
ATOM 1258 N N . GLY A 1 169 ? 10.632 33.105 0.777 1.00 48.70 169 GLY A N 1
ATOM 1259 C CA . GLY A 1 169 ? 9.752 31.953 0.855 1.00 49.27 169 GLY A CA 1
ATOM 1260 C C . GLY A 1 169 ? 8.900 31.920 2.109 1.00 49.88 169 GLY A C 1
ATOM 1261 O O . GLY A 1 169 ? 7.762 31.452 2.072 1.00 49.56 169 GLY A O 1
ATOM 1262 N N . LEU A 1 170 ? 9.449 32.416 3.217 1.00 50.63 170 LEU A N 1
ATOM 1263 C CA . LEU A 1 170 ? 8.734 32.432 4.498 1.00 51.51 170 LEU A CA 1
ATOM 1264 C C . LEU A 1 170 ? 7.565 33.422 4.511 1.00 51.92 170 LEU A C 1
ATOM 1265 O O . LEU A 1 170 ? 6.581 33.209 5.217 1.00 51.85 170 LEU A O 1
ATOM 1270 N N . ILE A 1 171 ? 7.680 34.492 3.722 1.00 52.55 171 ILE A N 1
ATOM 1271 C CA . ILE A 1 171 ? 6.609 35.486 3.585 1.00 53.05 171 ILE A CA 1
ATOM 1272 C C . ILE A 1 171 ? 5.302 34.855 3.098 1.00 53.34 171 ILE A C 1
ATOM 1273 O O . ILE A 1 171 ? 4.222 35.223 3.564 1.00 53.57 171 ILE A O 1
ATOM 1278 N N . THR A 1 172 ? 5.405 33.891 2.186 1.00 53.57 172 THR A N 1
ATOM 1279 C CA . THR A 1 172 ? 4.222 33.320 1.545 1.00 53.81 172 THR A CA 1
ATOM 1280 C C . THR A 1 172 ? 3.940 31.867 1.908 1.00 54.13 172 THR A C 1
ATOM 1281 O O . THR A 1 172 ? 3.032 31.257 1.341 1.00 53.97 172 THR A O 1
ATOM 1285 N N . ILE A 1 173 ? 4.704 31.311 2.847 1.00 54.60 173 ILE A N 1
ATOM 1286 C CA . ILE A 1 173 ? 4.475 29.924 3.268 1.00 55.07 173 ILE A CA 1
ATOM 1287 C C . ILE A 1 173 ? 3.095 29.754 3.891 1.00 55.35 173 ILE A C 1
ATOM 1288 O O . ILE A 1 173 ? 2.571 30.667 4.535 1.00 55.38 173 ILE A O 1
ATOM 1293 N N . HIS A 1 174 ? 2.514 28.583 3.674 1.00 55.74 174 HIS A N 1
ATOM 1294 C CA . HIS A 1 174 ? 1.326 28.178 4.388 1.00 56.23 174 HIS A CA 1
ATOM 1295 C C . HIS A 1 174 ? 1.788 27.464 5.651 1.00 56.14 174 HIS A C 1
ATOM 1296 O O . HIS A 1 174 ? 2.357 26.372 5.564 1.00 55.97 174 HIS A O 1
ATOM 1303 N N . PRO A 1 175 ? 1.563 28.087 6.829 1.00 56.15 175 PRO A N 1
ATOM 1304 C CA . PRO A 1 175 ? 1.982 27.542 8.126 1.00 56.35 175 PRO A CA 1
ATOM 1305 C C . PRO A 1 175 ? 1.358 26.179 8.389 1.00 56.66 175 PRO A C 1
ATOM 1306 O O . PRO A 1 175 ? 1.904 25.381 9.149 1.00 56.67 175 PRO A O 1
ATOM 1310 N N . SER A 1 176 ? 0.213 25.944 7.755 1.00 57.21 176 SER A N 1
ATOM 1311 C CA . SER A 1 176 ? -0.522 24.684 7.813 1.00 57.89 176 SER A CA 1
ATOM 1312 C C . SER A 1 176 ? 0.211 23.498 7.176 1.00 58.32 176 SER A C 1
ATOM 1313 O O . SER A 1 176 ? -0.122 22.352 7.461 1.00 58.49 176 SER A O 1
ATOM 1316 N N . TYR A 1 177 ? 1.194 23.761 6.313 1.00 58.76 177 TYR A N 1
ATOM 1317 C CA . TYR A 1 177 ? 2.080 22.684 5.858 1.00 59.12 177 TYR A CA 1
ATOM 1318 C C . TYR A 1 177 ? 3.529 22.836 6.310 1.00 58.83 177 TYR A C 1
ATOM 1319 O O . TYR A 1 177 ? 4.453 22.404 5.625 1.00 58.54 177 TYR A O 1
ATOM 1328 N N . VAL A 1 178 ? 3.699 23.434 7.484 1.00 58.75 178 VAL A N 1
ATOM 1329 C CA . VAL A 1 178 ? 5.001 23.620 8.112 1.00 58.65 178 VAL A CA 1
ATOM 1330 C C . VAL A 1 178 ? 5.037 22.817 9.412 1.00 58.53 178 VAL A C 1
ATOM 1331 O O . VAL A 1 178 ? 6.068 22.240 9.769 1.00 58.68 178 VAL A O 1
ATOM 1335 N N . ILE A 1 179 ? 3.891 22.777 10.095 1.00 58.35 179 ILE A N 1
ATOM 1336 C CA . ILE A 1 179 ? 3.689 22.021 11.341 1.00 58.03 179 ILE A CA 1
ATOM 1337 C C . ILE A 1 179 ? 3.983 20.514 11.155 1.00 57.56 179 ILE A C 1
ATOM 1338 O O . ILE A 1 179 ? 3.473 19.895 10.221 1.00 57.33 179 ILE A O 1
ATOM 1343 N N . PRO A 1 180 ? 4.831 19.932 12.031 1.00 57.18 180 PRO A N 1
ATOM 1344 C CA . PRO A 1 180 ? 5.269 18.540 11.875 1.00 56.91 180 PRO A CA 1
ATOM 1345 C C . PRO A 1 180 ? 4.146 17.508 11.957 1.00 56.63 180 PRO A C 1
ATOM 1346 O O . PRO A 1 180 ? 3.322 17.556 12.871 1.00 56.73 180 PRO A O 1
ATOM 1350 N N . ASP A 1 181 ? 4.134 16.588 10.996 1.00 56.26 181 ASP A N 1
ATOM 1351 C CA . ASP A 1 181 ? 3.160 15.499 10.936 1.00 56.09 181 ASP A CA 1
ATOM 1352 C C . ASP A 1 181 ? 3.544 14.400 11.924 1.00 55.88 181 ASP A C 1
ATOM 1353 O O . ASP A 1 181 ? 4.633 13.829 11.840 1.00 55.69 181 ASP A O 1
ATOM 1358 N N . LEU A 1 182 ? 2.637 14.102 12.851 1.00 55.72 182 LEU A N 1
ATOM 1359 C CA . LEU A 1 182 ? 2.937 13.184 13.953 1.00 55.70 182 LEU A CA 1
ATOM 1360 C C . LEU A 1 182 ? 2.322 11.787 13.785 1.00 55.38 182 LEU A C 1
ATOM 1361 O O . LEU A 1 182 ? 2.340 10.979 14.717 1.00 55.39 182 LEU A O 1
ATOM 1366 N N . ALA A 1 183 ? 1.798 11.506 12.591 1.00 54.97 183 ALA A N 1
ATOM 1367 C CA . ALA A 1 183 ? 1.355 10.158 12.234 1.00 54.81 183 ALA A CA 1
ATOM 1368 C C . ALA A 1 183 ? 2.536 9.184 12.316 1.00 54.66 183 ALA A C 1
ATOM 1369 O O . ALA A 1 183 ? 3.650 9.543 11.929 1.00 54.83 183 ALA A O 1
ATOM 1371 N N . PRO A 1 184 ? 2.304 7.957 12.832 1.00 54.28 184 PRO A N 1
ATOM 1372 C CA . PRO A 1 184 ? 3.348 6.934 12.990 1.00 53.86 184 PRO A CA 1
ATOM 1373 C C . PRO A 1 184 ? 4.188 6.668 11.737 1.00 53.28 184 PRO A C 1
ATOM 1374 O O . PRO A 1 184 ? 5.387 6.416 11.850 1.00 53.26 184 PRO A O 1
ATOM 1378 N N . SER A 1 185 ? 3.562 6.721 10.564 1.00 52.64 185 SER A N 1
ATOM 1379 C CA . SER A 1 185 ? 4.265 6.521 9.297 1.00 51.93 185 SER A CA 1
ATOM 1380 C C . SER A 1 185 ? 5.031 7.773 8.845 1.00 51.43 185 SER A C 1
ATOM 1381 O O . SER A 1 185 ? 6.025 7.672 8.124 1.00 51.26 185 SER A O 1
ATOM 1384 N N . ALA A 1 186 ? 4.556 8.947 9.256 1.00 50.79 186 ALA A N 1
ATOM 1385 C CA . ALA A 1 186 ? 5.238 10.205 8.952 1.00 50.23 186 ALA A CA 1
ATOM 1386 C C . ALA A 1 186 ? 6.481 10.349 9.827 1.00 50.03 186 ALA A C 1
ATOM 1387 O O . ALA A 1 186 ? 7.510 10.863 9.380 1.00 49.95 186 ALA A O 1
ATOM 1389 N N . VAL A 1 187 ? 6.364 9.879 11.069 1.00 49.63 187 VAL A N 1
ATOM 1390 C CA . VAL A 1 187 ? 7.453 9.871 12.046 1.00 49.20 187 VAL A CA 1
ATOM 1391 C C . VAL A 1 187 ? 8.540 8.856 11.673 1.00 48.84 187 VAL A C 1
ATOM 1392 O O . VAL A 1 187 ? 9.734 9.138 11.820 1.00 48.71 187 VAL A O 1
ATOM 1396 N N . SER A 1 188 ? 8.129 7.686 11.185 1.00 48.27 188 SER A N 1
ATOM 1397 C CA . SER A 1 188 ? 9.082 6.636 10.827 1.00 48.00 188 SER A CA 1
ATOM 1398 C C . SER A 1 188 ? 9.794 6.922 9.496 1.00 47.68 188 SER A C 1
ATOM 1399 O O . SER A 1 188 ? 10.924 6.473 9.284 1.00 47.80 188 SER A O 1
ATOM 1402 N N . GLY A 1 189 ? 9.126 7.655 8.605 1.00 47.16 189 GLY A N 1
ATOM 1403 C CA . GLY A 1 189 ? 9.747 8.125 7.365 1.00 46.53 189 GLY A CA 1
ATOM 1404 C C . GLY A 1 189 ? 10.799 9.180 7.666 1.00 46.08 189 GLY A C 1
ATOM 1405 O O . GLY A 1 189 ? 11.853 9.230 7.027 1.00 45.95 189 GLY A O 1
ATOM 1406 N N . MET A 1 190 ? 10.492 10.013 8.657 1.00 45.56 190 MET A N 1
ATOM 1407 C CA . MET A 1 190 ? 11.388 11.038 9.176 1.00 45.31 190 MET A CA 1
ATOM 1408 C C . MET A 1 190 ? 12.673 10.437 9.768 1.00 44.68 190 MET A C 1
ATOM 1409 O O . MET A 1 190 ? 13.760 10.994 9.603 1.00 44.76 190 MET A O 1
ATOM 1414 N N . ILE A 1 191 ? 12.539 9.295 10.438 1.00 43.85 191 ILE A N 1
ATOM 1415 C CA . ILE A 1 191 ? 13.674 8.617 11.068 1.00 42.88 191 ILE A CA 1
ATOM 1416 C C . ILE A 1 191 ? 14.513 7.829 10.052 1.00 42.27 191 ILE A C 1
ATOM 1417 O O . ILE A 1 191 ? 15.744 7.817 10.134 1.00 42.03 191 ILE A O 1
ATOM 1422 N N . PHE A 1 192 ? 13.858 7.185 9.094 1.00 41.33 192 PHE A N 1
ATOM 1423 C CA . PHE A 1 192 ? 14.592 6.498 8.040 1.00 40.89 192 PHE A CA 1
ATOM 1424 C C . PHE A 1 192 ? 15.372 7.478 7.164 1.00 40.16 192 PHE A C 1
ATOM 1425 O O . PHE A 1 192 ? 16.522 7.224 6.824 1.00 39.99 192 PHE A O 1
ATOM 1433 N N . ALA A 1 193 ? 14.745 8.601 6.822 1.00 39.44 193 ALA A N 1
ATOM 1434 C CA . ALA A 1 193 ? 15.389 9.633 6.023 1.00 38.60 193 ALA A CA 1
ATOM 1435 C C . ALA A 1 193 ? 16.615 10.173 6.751 1.00 38.15 193 ALA A C 1
ATOM 1436 O O . ALA A 1 193 ? 17.644 10.407 6.126 1.00 38.02 193 ALA A O 1
ATOM 1438 N N . SER A 1 194 ? 16.503 10.342 8.071 1.00 37.53 194 SER A N 1
ATOM 1439 C CA . SER A 1 194 ? 17.608 10.826 8.900 1.00 36.96 194 SER A CA 1
ATOM 1440 C C . SER A 1 194 ? 18.866 9.963 8.753 1.00 36.90 194 SER A C 1
ATOM 1441 O O . SER A 1 194 ? 19.984 10.485 8.775 1.00 37.04 194 SER A O 1
ATOM 1444 N N . ALA A 1 195 ? 18.666 8.654 8.600 1.00 36.61 195 ALA A N 1
ATOM 1445 C CA . ALA A 1 195 ? 19.749 7.701 8.376 1.00 36.74 195 ALA A CA 1
ATOM 1446 C C . ALA A 1 195 ? 20.452 7.952 7.046 1.00 37.08 195 ALA A C 1
ATOM 1447 O O . ALA A 1 195 ? 21.682 7.942 6.989 1.00 37.08 195 ALA A O 1
ATOM 1449 N N . ILE A 1 196 ? 19.665 8.172 5.990 1.00 37.18 196 ILE A N 1
ATOM 1450 C CA . ILE A 1 196 ? 20.184 8.497 4.659 1.00 37.59 196 ILE A CA 1
ATOM 1451 C C . ILE A 1 196 ? 20.851 9.872 4.678 1.00 37.65 196 ILE A C 1
ATOM 1452 O O . ILE A 1 196 ? 21.905 10.076 4.077 1.00 38.24 196 ILE A O 1
ATOM 1457 N N . PHE A 1 197 ? 20.246 10.790 5.419 1.00 37.58 197 PHE A N 1
ATOM 1458 C CA . PHE A 1 197 ? 20.666 12.182 5.466 1.00 37.31 197 PHE A CA 1
ATOM 1459 C C . PHE A 1 197 ? 21.779 12.468 6.474 1.00 37.28 197 PHE A C 1
ATOM 1460 O O . PHE A 1 197 ? 22.047 13.625 6.800 1.00 37.10 197 PHE A O 1
ATOM 1468 N N . PHE A 1 198 ? 22.423 11.411 6.964 1.00 37.18 198 PHE A N 1
ATOM 1469 C CA . PHE A 1 198 ? 23.583 11.563 7.831 1.00 36.64 198 PHE A CA 1
ATOM 1470 C C . PHE A 1 198 ? 24.710 12.241 7.020 1.00 36.08 198 PHE A C 1
ATOM 1471 O O . PHE A 1 198 ? 25.426 13.088 7.555 1.00 35.83 198 PHE A O 1
ATOM 1479 N N . LEU A 1 199 ? 24.830 11.889 5.730 1.00 35.64 199 LEU A N 1
ATOM 1480 C CA . LEU A 1 199 ? 25.866 12.444 4.827 1.00 35.21 199 LEU A CA 1
ATOM 1481 C C . LEU A 1 199 ? 25.792 13.963 4.669 1.00 35.40 199 LEU A C 1
ATOM 1482 O O . LEU A 1 199 ? 26.757 14.593 4.229 1.00 35.41 199 LEU A O 1
ATOM 1487 N N . SER A 1 200 ? 24.641 14.537 5.016 1.00 35.15 200 SER A N 1
ATOM 1488 C CA . SER A 1 200 ? 24.432 15.979 4.959 1.00 35.17 200 SER A CA 1
ATOM 1489 C C . SER A 1 200 ? 25.466 16.754 5.768 1.00 34.95 200 SER A C 1
ATOM 1490 O O . SER A 1 200 ? 25.657 17.952 5.562 1.00 34.61 200 SER A O 1
ATOM 1493 N N . TYR A 1 201 ? 26.123 16.058 6.689 1.00 34.86 201 TYR A N 1
ATOM 1494 C CA . TYR A 1 201 ? 27.089 16.685 7.577 1.00 34.93 201 TYR A CA 1
ATOM 1495 C C . TYR A 1 201 ? 28.477 16.068 7.366 1.00 35.15 201 TYR A C 1
ATOM 1496 O O . TYR A 1 201 ? 29.216 15.802 8.314 1.00 35.41 201 TYR A O 1
ATOM 1505 N N . MET A 1 202 ? 28.818 15.874 6.095 1.00 35.21 202 MET A N 1
ATOM 1506 C CA . MET A 1 202 ? 30.079 15.265 5.680 1.00 35.78 202 MET A CA 1
ATOM 1507 C C . MET A 1 202 ? 31.272 16.235 5.709 1.00 34.89 202 MET A C 1
ATOM 1508 O O . MET A 1 202 ? 32.288 15.994 5.051 1.00 35.23 202 MET A O 1
ATOM 1513 N N . GLY A 1 203 ? 31.150 17.319 6.473 1.00 34.01 203 GLY A N 1
ATOM 1514 C CA . GLY A 1 203 ? 32.232 18.290 6.619 1.00 33.00 203 GLY A CA 1
ATOM 1515 C C . GLY A 1 203 ? 33.501 17.766 7.278 1.00 32.37 203 GLY A C 1
ATOM 1516 O O . GLY A 1 203 ? 34.568 18.372 7.126 1.00 32.19 203 GLY A O 1
ATOM 1517 N N . PHE A 1 204 ? 33.390 16.643 7.999 1.00 31.46 204 PHE A N 1
ATOM 1518 C CA . PHE A 1 204 ? 34.517 16.059 8.743 1.00 31.04 204 PHE A CA 1
ATOM 1519 C C . PHE A 1 204 ? 35.705 15.717 7.839 1.00 30.48 204 PHE A C 1
ATOM 1520 O O . PHE A 1 204 ? 36.864 15.901 8.221 1.00 30.48 204 PHE A O 1
ATOM 1528 N N . GLY A 1 205 ? 35.395 15.190 6.654 1.00 29.82 205 GLY A N 1
ATOM 1529 C CA . GLY A 1 205 ? 36.387 14.676 5.722 1.00 28.54 205 GLY A CA 1
ATOM 1530 C C . GLY A 1 205 ? 37.341 15.730 5.192 1.00 28.15 205 GLY A C 1
ATOM 1531 O O . GLY A 1 205 ? 38.550 15.679 5.478 1.00 27.69 205 GLY A O 1
ATOM 1532 N N . VAL A 1 206 ? 36.809 16.678 4.417 1.00 27.18 206 VAL A N 1
ATOM 1533 C CA . VAL A 1 206 ? 37.630 17.747 3.851 1.00 26.81 206 VAL A CA 1
ATOM 1534 C C . VAL A 1 206 ? 38.400 18.572 4.894 1.00 27.07 206 VAL A C 1
ATOM 1535 O O . VAL A 1 206 ? 39.483 19.069 4.592 1.00 27.53 206 VAL A O 1
ATOM 1539 N N . ILE A 1 207 ? 37.856 18.705 6.106 1.00 26.49 207 ILE A N 1
ATOM 1540 C CA . ILE A 1 207 ? 38.527 19.448 7.180 1.00 26.10 207 ILE A CA 1
ATOM 1541 C C . ILE A 1 207 ? 39.730 18.689 7.742 1.00 26.40 207 ILE A C 1
ATOM 1542 O O . ILE A 1 207 ? 40.835 19.239 7.809 1.00 26.78 207 ILE A O 1
ATOM 1547 N N . THR A 1 208 ? 39.515 17.439 8.150 1.00 26.10 208 THR A N 1
ATOM 1548 C CA . THR A 1 208 ? 40.575 16.666 8.796 1.00 26.24 208 THR A CA 1
ATOM 1549 C C . THR A 1 208 ? 41.656 16.192 7.827 1.00 25.93 208 THR A C 1
ATOM 1550 O O . THR A 1 208 ? 42.824 16.090 8.211 1.00 26.05 208 THR A O 1
ATOM 1554 N N . ASN A 1 209 ? 41.275 15.921 6.579 1.00 25.81 209 ASN A N 1
ATOM 1555 C CA . ASN A 1 209 ? 42.251 15.662 5.515 1.00 25.93 209 ASN A CA 1
ATOM 1556 C C . ASN A 1 209 ? 43.037 16.914 5.100 1.00 26.41 209 ASN A C 1
ATOM 1557 O O . ASN A 1 209 ? 43.985 16.814 4.311 1.00 26.37 209 ASN A O 1
ATOM 1562 N N . ALA A 1 210 ? 42.629 18.081 5.614 1.00 26.62 210 ALA A N 1
ATOM 1563 C CA . ALA A 1 210 ? 43.363 19.337 5.402 1.00 27.04 210 ALA A CA 1
ATOM 1564 C C . ALA A 1 210 ? 43.952 19.915 6.696 1.00 27.57 210 ALA A C 1
ATOM 1565 O O . ALA A 1 210 ? 44.432 21.045 6.705 1.00 27.48 210 ALA A O 1
ATOM 1567 N N . SER A 1 211 ? 43.930 19.149 7.781 1.00 28.15 211 SER A N 1
ATOM 1568 C CA . SER A 1 211 ? 44.268 19.707 9.093 1.00 29.27 211 SER A CA 1
ATOM 1569 C C . SER A 1 211 ? 45.674 20.296 9.196 1.00 30.04 211 SER A C 1
ATOM 1570 O O . SER A 1 211 ? 45.881 21.256 9.938 1.00 30.30 211 SER A O 1
ATOM 1573 N N . GLU A 1 212 ? 46.628 19.748 8.444 1.00 30.50 212 GLU A N 1
ATOM 1574 C CA . GLU A 1 212 ? 47.980 20.309 8.433 1.00 31.39 212 GLU A CA 1
ATOM 1575 C C . GLU A 1 212 ? 48.085 21.543 7.533 1.00 31.26 212 GLU A C 1
ATOM 1576 O O . GLU A 1 212 ? 49.040 22.307 7.634 1.00 31.51 212 GLU A O 1
ATOM 1582 N N . HIS A 1 213 ? 47.100 21.721 6.657 1.00 31.07 213 HIS A N 1
ATOM 1583 C CA . HIS A 1 213 ? 46.983 22.913 5.837 1.00 30.92 213 HIS A CA 1
ATOM 1584 C C . HIS A 1 213 ? 46.017 23.930 6.454 1.00 31.22 213 HIS A C 1
ATOM 1585 O O . HIS A 1 213 ? 45.534 24.826 5.761 1.00 31.23 213 HIS A O 1
ATOM 1592 N N . ILE A 1 214 ? 45.725 23.786 7.745 1.00 31.24 214 ILE A N 1
ATOM 1593 C CA . ILE A 1 214 ? 44.841 24.727 8.443 1.00 31.63 214 ILE A CA 1
ATOM 1594 C C . ILE A 1 214 ? 45.636 25.433 9.536 1.00 32.45 214 ILE A C 1
ATOM 1595 O O . ILE A 1 214 ? 46.288 24.769 10.357 1.00 32.77 214 ILE A O 1
ATOM 1600 N N . GLU A 1 215 ? 45.590 26.766 9.532 1.00 32.89 215 GLU A N 1
ATOM 1601 C CA A GLU A 1 215 ? 46.263 27.584 10.545 0.50 33.41 215 GLU A CA 1
ATOM 1602 C CA B GLU A 1 215 ? 46.283 27.553 10.550 0.50 33.35 215 GLU A CA 1
ATOM 1603 C C . GLU A 1 215 ? 45.792 27.209 11.947 1.00 33.49 215 GLU A C 1
ATOM 1604 O O . GLU A 1 215 ? 44.592 27.066 12.178 1.00 33.37 215 GLU A O 1
ATOM 1615 N N . ASN A 1 216 ? 46.743 27.058 12.868 1.00 33.90 216 ASN A N 1
ATOM 1616 C CA . ASN A 1 216 ? 46.454 26.704 14.255 1.00 34.71 216 ASN A CA 1
ATOM 1617 C C . ASN A 1 216 ? 45.416 25.568 14.347 1.00 34.65 216 ASN A C 1
ATOM 1618 O O . ASN A 1 216 ? 44.351 25.740 14.965 1.00 34.66 216 ASN A O 1
ATOM 1623 N N . PRO A 1 217 ? 45.735 24.394 13.746 1.00 34.49 217 PRO A N 1
ATOM 1624 C CA . PRO A 1 217 ? 44.741 23.329 13.556 1.00 34.32 217 PRO A CA 1
ATOM 1625 C C . PRO A 1 217 ? 44.151 22.758 14.841 1.00 34.20 217 PRO A C 1
ATOM 1626 O O . PRO A 1 217 ? 42.992 22.373 14.848 1.00 34.14 217 PRO A O 1
ATOM 1630 N N . LYS A 1 218 ? 44.930 22.706 15.916 1.00 34.61 218 LYS A N 1
ATOM 1631 C CA . LYS A 1 218 ? 44.429 22.179 17.196 1.00 35.06 218 LYS A CA 1
ATOM 1632 C C . LYS A 1 218 ? 43.259 22.995 17.743 1.00 35.22 218 LYS A C 1
ATOM 1633 O O . LYS A 1 218 ? 42.390 22.467 18.436 1.00 35.57 218 LYS A O 1
ATOM 1639 N N . LYS A 1 219 ? 43.250 24.281 17.413 1.00 35.47 219 LYS A N 1
ATOM 1640 C CA . LYS A 1 219 ? 42.153 25.178 17.751 1.00 35.80 219 LYS A CA 1
ATOM 1641 C C . LYS A 1 219 ? 41.127 25.163 16.609 1.00 35.08 219 LYS A C 1
ATOM 1642 O O . LYS A 1 219 ? 39.948 24.919 16.843 1.00 35.01 219 LYS A O 1
ATOM 1648 N N . ASN A 1 220 ? 41.593 25.379 15.375 1.00 34.33 220 ASN A N 1
ATOM 1649 C CA . ASN A 1 220 ? 40.707 25.629 14.230 1.00 33.85 220 ASN A CA 1
ATOM 1650 C C . ASN A 1 220 ? 40.056 24.422 13.536 1.00 33.58 220 ASN A C 1
ATOM 1651 O O . ASN A 1 220 ? 39.038 24.576 12.864 1.00 33.62 220 ASN A O 1
ATOM 1656 N N . VAL A 1 221 ? 40.619 23.229 13.694 1.00 32.89 221 VAL A N 1
ATOM 1657 C CA . VAL A 1 221 ? 39.929 22.038 13.205 1.00 32.22 221 VAL A CA 1
ATOM 1658 C C . VAL A 1 221 ? 38.636 21.791 14.009 1.00 32.29 221 VAL A C 1
ATOM 1659 O O . VAL A 1 221 ? 37.575 21.659 13.403 1.00 31.99 221 VAL A O 1
ATOM 1663 N N . PRO A 1 222 ? 38.711 21.747 15.363 1.00 32.55 222 PRO A N 1
ATOM 1664 C CA . PRO A 1 222 ? 37.471 21.627 16.148 1.00 32.83 222 PRO A CA 1
ATOM 1665 C C . PRO A 1 222 ? 36.480 22.780 15.939 1.00 33.10 222 PRO A C 1
ATOM 1666 O O . PRO A 1 222 ? 35.277 22.545 15.837 1.00 32.96 222 PRO A O 1
ATOM 1670 N N . ARG A 1 223 ? 36.972 24.012 15.864 1.00 33.55 223 ARG A N 1
ATOM 1671 C CA . ARG A 1 223 ? 36.072 25.150 15.640 1.00 34.11 223 ARG A CA 1
ATOM 1672 C C . ARG A 1 223 ? 35.406 25.101 14.269 1.00 33.73 223 ARG A C 1
ATOM 1673 O O . ARG A 1 223 ? 34.224 25.415 14.157 1.00 33.82 223 ARG A O 1
ATOM 1681 N N . ALA A 1 224 ? 36.156 24.705 13.238 1.00 33.14 224 ALA A N 1
ATOM 1682 C CA . ALA A 1 224 ? 35.603 24.619 11.884 1.00 32.79 224 ALA A CA 1
ATOM 1683 C C . ALA A 1 224 ? 34.557 23.522 11.756 1.00 32.56 224 ALA A C 1
ATOM 1684 O O . ALA A 1 224 ? 33.605 23.659 10.993 1.00 32.38 224 ALA A O 1
ATOM 1686 N N . ILE A 1 225 ? 34.745 22.431 12.492 1.00 32.87 225 ILE A N 1
ATOM 1687 C CA . ILE A 1 225 ? 33.800 21.317 12.463 1.00 33.49 225 ILE A CA 1
ATOM 1688 C C . ILE A 1 225 ? 32.484 21.733 13.127 1.00 34.27 225 ILE A C 1
ATOM 1689 O O . ILE A 1 225 ? 31.407 21.515 12.574 1.00 34.61 225 ILE A O 1
ATOM 1694 N N . PHE A 1 226 ? 32.586 22.361 14.291 1.00 34.68 226 PHE A N 1
ATOM 1695 C CA . PHE A 1 226 ? 31.413 22.795 15.036 1.00 35.66 226 PHE A CA 1
ATOM 1696 C C . PHE A 1 226 ? 30.647 23.935 14.344 1.00 35.07 226 PHE A C 1
ATOM 1697 O O . PHE A 1 226 ? 29.426 23.851 14.169 1.00 34.86 226 PHE A O 1
ATOM 1705 N N . ILE A 1 227 ? 31.363 24.983 13.943 1.00 34.49 227 ILE A N 1
ATOM 1706 C CA . ILE A 1 227 ? 30.744 26.120 13.262 1.00 34.11 227 ILE A CA 1
ATOM 1707 C C . ILE A 1 227 ? 30.045 25.695 11.964 1.00 34.05 227 ILE A C 1
ATOM 1708 O O . ILE A 1 227 ? 28.902 26.084 11.728 1.00 33.80 227 ILE A O 1
ATOM 1713 N N . SER A 1 228 ? 30.723 24.893 11.141 1.00 33.92 228 SER A N 1
ATOM 1714 C CA . SER A 1 228 ? 30.154 24.477 9.858 1.00 34.08 228 SER A CA 1
ATOM 1715 C C . SER A 1 228 ? 28.881 23.636 10.022 1.00 34.24 228 SER A C 1
ATOM 1716 O O . SER A 1 228 ? 27.949 23.781 9.234 1.00 34.34 228 SER A O 1
ATOM 1719 N N . ILE A 1 229 ? 28.834 22.776 11.041 1.00 34.20 229 ILE A N 1
ATOM 1720 C CA . ILE A 1 229 ? 27.626 21.980 11.306 1.00 34.58 229 ILE A CA 1
ATOM 1721 C C . ILE A 1 229 ? 26.435 22.886 11.672 1.00 35.26 229 ILE A C 1
ATOM 1722 O O . ILE A 1 229 ? 25.333 22.713 11.142 1.00 35.15 229 ILE A O 1
ATOM 1727 N N . LEU A 1 230 ? 26.675 23.858 12.553 1.00 35.91 230 LEU A N 1
ATOM 1728 C CA . LEU A 1 230 ? 25.629 24.788 12.989 1.00 36.91 230 LEU A CA 1
ATOM 1729 C C . LEU A 1 230 ? 25.092 25.672 11.863 1.00 37.26 230 LEU A C 1
ATOM 1730 O O . LEU A 1 230 ? 23.877 25.854 11.745 1.00 37.50 230 LEU A O 1
ATOM 1735 N N . ILE A 1 231 ? 25.991 26.205 11.034 1.00 37.34 231 ILE A N 1
ATOM 1736 C CA . ILE A 1 231 ? 25.582 26.963 9.856 1.00 37.22 231 ILE A CA 1
ATOM 1737 C C . ILE A 1 231 ? 24.636 26.138 8.967 1.00 37.68 231 ILE A C 1
ATOM 1738 O O . ILE A 1 231 ? 23.510 26.570 8.692 1.00 37.66 231 ILE A O 1
ATOM 1743 N N . VAL A 1 232 ? 25.075 24.956 8.536 1.00 37.93 232 VAL A N 1
ATOM 1744 C CA . VAL A 1 232 ? 24.271 24.156 7.604 1.00 38.40 232 VAL A CA 1
ATOM 1745 C C . VAL A 1 232 ? 22.966 23.630 8.216 1.00 38.85 232 VAL A C 1
ATOM 1746 O O . VAL A 1 232 ? 21.968 23.503 7.511 1.00 38.62 232 VAL A O 1
ATOM 1750 N N . MET A 1 233 ? 22.969 23.340 9.516 1.00 39.55 233 MET A N 1
ATOM 1751 C CA . MET A 1 233 ? 21.731 22.978 10.215 1.00 40.83 233 MET A CA 1
ATOM 1752 C C . MET A 1 233 ? 20.664 24.075 10.047 1.00 40.18 233 MET A C 1
ATOM 1753 O O . MET A 1 233 ? 19.528 23.780 9.687 1.00 40.41 233 MET A O 1
ATOM 1758 N N . PHE A 1 234 ? 21.045 25.332 10.275 1.00 39.92 234 PHE A N 1
ATOM 1759 C CA . PHE A 1 234 ? 20.139 26.475 10.090 1.00 39.73 234 PHE A CA 1
ATOM 1760 C C . PHE A 1 234 ? 19.715 26.681 8.632 1.00 38.97 234 PHE A C 1
ATOM 1761 O O . PHE A 1 234 ? 18.533 26.915 8.353 1.00 38.63 234 PHE A O 1
ATOM 1769 N N . VAL A 1 235 ? 20.670 26.566 7.709 1.00 38.00 235 VAL A N 1
ATOM 1770 C CA . VAL A 1 235 ? 20.387 26.680 6.274 1.00 37.01 235 VAL A CA 1
ATOM 1771 C C . VAL A 1 235 ? 19.408 25.602 5.790 1.00 37.00 235 VAL A C 1
ATOM 1772 O O . VAL A 1 235 ? 18.434 25.913 5.100 1.00 36.80 235 VAL A O 1
ATOM 1776 N N . TYR A 1 236 ? 19.666 24.349 6.163 1.00 36.73 236 TYR A N 1
ATOM 1777 C CA . TYR A 1 236 ? 18.839 23.213 5.747 1.00 36.82 236 TYR A CA 1
ATOM 1778 C C . TYR A 1 236 ? 17.391 23.339 6.216 1.00 36.99 236 TYR A C 1
ATOM 1779 O O . TYR A 1 236 ? 16.456 23.082 5.462 1.00 36.73 236 TYR A O 1
ATOM 1788 N N . VAL A 1 237 ? 17.228 23.707 7.483 1.00 37.13 237 VAL A N 1
ATOM 1789 C CA . VAL A 1 237 ? 15.921 23.815 8.102 1.00 37.41 237 VAL A CA 1
ATOM 1790 C C . VAL A 1 237 ? 15.151 24.969 7.455 1.00 37.67 237 VAL A C 1
ATOM 1791 O O . VAL A 1 237 ? 13.986 24.813 7.106 1.00 37.86 237 VAL A O 1
ATOM 1795 N N . GLY A 1 238 ? 15.823 26.102 7.263 1.00 37.77 238 GLY A N 1
ATOM 1796 C CA . GLY A 1 238 ? 15.261 27.236 6.534 1.00 38.27 238 GLY A CA 1
ATOM 1797 C C . GLY A 1 238 ? 14.808 26.902 5.117 1.00 38.59 238 GLY A C 1
ATOM 1798 O O . GLY A 1 238 ? 13.746 27.346 4.682 1.00 38.61 238 GLY A O 1
ATOM 1799 N N . VAL A 1 239 ? 15.608 26.110 4.406 1.00 38.82 239 VAL A N 1
ATOM 1800 C CA . VAL A 1 239 ? 15.316 25.734 3.017 1.00 39.12 239 VAL A CA 1
ATOM 1801 C C . VAL A 1 239 ? 14.189 24.700 2.919 1.00 39.66 239 VAL A C 1
ATOM 1802 O O . VAL A 1 239 ? 13.334 24.796 2.038 1.00 39.61 239 VAL A O 1
ATOM 1806 N N . ALA A 1 240 ? 14.200 23.715 3.814 1.00 40.32 240 ALA A N 1
ATOM 1807 C CA . ALA A 1 240 ? 13.157 22.689 3.861 1.00 41.04 240 ALA A CA 1
ATOM 1808 C C . ALA A 1 240 ? 11.786 23.280 4.213 1.00 41.61 240 ALA A C 1
ATOM 1809 O O . ALA A 1 240 ? 10.790 22.919 3.605 1.00 41.58 240 ALA A O 1
ATOM 1811 N N . ILE A 1 241 ? 11.750 24.195 5.180 1.00 42.54 241 ILE A N 1
ATOM 1812 C CA . ILE A 1 241 ? 10.510 24.875 5.564 1.00 43.71 241 ILE A CA 1
ATOM 1813 C C . ILE A 1 241 ? 9.978 25.730 4.405 1.00 44.56 241 ILE A C 1
ATOM 1814 O O . ILE A 1 241 ? 8.816 25.600 4.010 1.00 44.89 241 ILE A O 1
ATOM 1819 N N . SER A 1 242 ? 10.849 26.577 3.859 1.00 45.43 242 SER A N 1
ATOM 1820 C CA . SER A 1 242 ? 10.515 27.471 2.753 1.00 46.12 242 SER A CA 1
ATOM 1821 C C . SER A 1 242 ? 10.032 26.729 1.507 1.00 46.63 242 SER A C 1
ATOM 1822 O O . SER A 1 242 ? 9.025 27.120 0.913 1.00 46.85 242 SER A O 1
ATOM 1825 N N . ALA A 1 243 ? 10.729 25.660 1.122 1.00 47.11 243 ALA A N 1
ATOM 1826 C CA . ALA A 1 243 ? 10.303 24.848 -0.019 1.00 47.70 243 ALA A CA 1
ATOM 1827 C C . ALA A 1 243 ? 8.983 24.152 0.264 1.00 48.34 243 ALA A C 1
ATOM 1828 O O . ALA A 1 243 ? 8.067 24.189 -0.554 1.00 48.67 243 ALA A O 1
ATOM 1830 N N . ILE A 1 244 ? 8.901 23.522 1.433 1.00 49.11 244 ILE A N 1
ATOM 1831 C CA . ILE A 1 244 ? 7.737 22.738 1.848 1.00 49.56 244 ILE A CA 1
ATOM 1832 C C . ILE A 1 244 ? 6.489 23.607 2.065 1.00 49.80 244 ILE A C 1
ATOM 1833 O O . ILE A 1 244 ? 5.378 23.189 1.761 1.00 49.82 244 ILE A O 1
ATOM 1838 N N . GLY A 1 245 ? 6.684 24.826 2.554 1.00 50.15 245 GLY A N 1
ATOM 1839 C CA . GLY A 1 245 ? 5.573 25.745 2.776 1.00 50.74 245 GLY A CA 1
ATOM 1840 C C . GLY A 1 245 ? 5.080 26.464 1.529 1.00 51.05 245 GLY A C 1
ATOM 1841 O O . GLY A 1 245 ? 4.114 27.228 1.594 1.00 50.95 245 GLY A O 1
ATOM 1842 N N . ASN A 1 246 ? 5.734 26.215 0.394 1.00 51.43 246 ASN A N 1
ATOM 1843 C CA . ASN A 1 246 ? 5.437 26.929 -0.852 1.00 51.61 246 ASN A CA 1
ATOM 1844 C C . ASN A 1 246 ? 5.071 26.062 -2.047 1.00 51.63 246 ASN A C 1
ATOM 1845 O O . ASN A 1 246 ? 4.550 26.570 -3.037 1.00 51.83 246 ASN A O 1
ATOM 1850 N N . LEU A 1 247 ? 5.340 24.765 -1.957 1.00 51.77 247 LEU A N 1
ATOM 1851 C CA . LEU A 1 247 ? 5.020 23.841 -3.038 1.00 52.04 247 LEU A CA 1
ATOM 1852 C C . LEU A 1 247 ? 4.402 22.566 -2.472 1.00 52.70 247 LEU A C 1
ATOM 1853 O O . LEU A 1 247 ? 4.908 22.028 -1.485 1.00 52.87 247 LEU A O 1
ATOM 1858 N N . PRO A 1 248 ? 3.293 22.092 -3.079 1.00 53.24 248 PRO A N 1
ATOM 1859 C CA . PRO A 1 248 ? 2.716 20.792 -2.736 1.00 53.43 248 PRO A CA 1
ATOM 1860 C C . PRO A 1 248 ? 3.779 19.710 -2.643 1.00 53.58 248 PRO A C 1
ATOM 1861 O O . PRO A 1 248 ? 4.597 19.560 -3.559 1.00 53.81 248 PRO A O 1
ATOM 1865 N N . ILE A 1 249 ? 3.748 18.967 -1.538 1.00 53.64 249 ILE A N 1
ATOM 1866 C CA . ILE A 1 249 ? 4.725 17.920 -1.243 1.00 53.52 249 ILE A CA 1
ATOM 1867 C C . ILE A 1 249 ? 4.860 16.860 -2.341 1.00 53.24 249 ILE A C 1
ATOM 1868 O O . ILE A 1 249 ? 5.920 16.257 -2.487 1.00 53.33 249 ILE A O 1
ATOM 1873 N N . ASP A 1 250 ? 3.797 16.633 -3.110 1.00 53.10 250 ASP A N 1
ATOM 1874 C CA . ASP A 1 250 ? 3.843 15.625 -4.176 1.00 53.00 250 ASP A CA 1
ATOM 1875 C C . ASP A 1 250 ? 4.449 16.177 -5.470 1.00 52.78 250 ASP A C 1
ATOM 1876 O O . ASP A 1 250 ? 4.901 15.417 -6.332 1.00 52.58 250 ASP A O 1
ATOM 1881 N N . GLU A 1 251 ? 4.460 17.504 -5.585 1.00 52.66 251 GLU A N 1
ATOM 1882 C CA . GLU A 1 251 ? 5.142 18.186 -6.683 1.00 52.66 251 GLU A CA 1
ATOM 1883 C C . GLU A 1 251 ? 6.652 18.340 -6.439 1.00 52.09 251 GLU A C 1
ATOM 1884 O O . GLU A 1 251 ? 7.427 18.409 -7.395 1.00 51.92 251 GLU A O 1
ATOM 1890 N N . LEU A 1 252 ? 7.059 18.387 -5.167 1.00 51.31 252 LEU A N 1
ATOM 1891 C CA . LEU A 1 252 ? 8.476 18.297 -4.805 1.00 50.71 252 LEU A CA 1
ATOM 1892 C C . LEU A 1 252 ? 9.056 16.963 -5.264 1.00 50.22 252 LEU A C 1
ATOM 1893 O O . LEU A 1 252 ? 10.187 16.902 -5.759 1.00 50.25 252 LEU A O 1
ATOM 1898 N N . ILE A 1 253 ? 8.260 15.904 -5.120 1.00 49.53 253 ILE A N 1
ATOM 1899 C CA . ILE A 1 253 ? 8.706 14.535 -5.376 1.00 48.76 253 ILE A CA 1
ATOM 1900 C C . ILE A 1 253 ? 8.841 14.220 -6.867 1.00 48.70 253 ILE A C 1
ATOM 1901 O O . ILE A 1 253 ? 9.742 13.466 -7.267 1.00 48.62 253 ILE A O 1
ATOM 1906 N N . LYS A 1 254 ? 7.957 14.787 -7.690 1.00 48.36 254 LYS A N 1
ATOM 1907 C CA . LYS A 1 254 ? 8.068 14.606 -9.147 1.00 48.30 254 LYS A CA 1
ATOM 1908 C C . LYS A 1 254 ? 9.252 15.397 -9.717 1.00 47.40 254 LYS A C 1
ATOM 1909 O O . LYS A 1 254 ? 9.892 14.963 -10.676 1.00 47.47 254 LYS A O 1
ATOM 1915 N N . ALA A 1 255 ? 9.540 16.547 -9.110 1.00 46.58 255 ALA A N 1
ATOM 1916 C CA . ALA A 1 255 ? 10.696 17.364 -9.482 1.00 46.04 255 ALA A CA 1
ATOM 1917 C C . ALA A 1 255 ? 11.908 17.036 -8.605 1.00 45.84 255 ALA A C 1
ATOM 1918 O O . ALA A 1 255 ? 12.646 17.930 -8.193 1.00 45.88 255 ALA A O 1
ATOM 1920 N N . SER A 1 256 ? 12.110 15.746 -8.337 1.00 45.38 256 SER A N 1
ATOM 1921 C CA . SER A 1 256 ? 13.100 15.288 -7.361 1.00 44.91 256 SER A CA 1
ATOM 1922 C C . SER A 1 256 ? 14.531 15.712 -7.702 1.00 44.17 256 SER A C 1
ATOM 1923 O O . SER A 1 256 ? 15.256 16.218 -6.843 1.00 43.92 256 SER A O 1
ATOM 1926 N N . GLU A 1 257 ? 14.910 15.515 -8.960 1.00 43.46 257 GLU A N 1
ATOM 1927 C CA . GLU A 1 257 ? 16.249 15.834 -9.458 1.00 43.03 257 GLU A CA 1
ATOM 1928 C C . GLU A 1 257 ? 16.628 17.329 -9.429 1.00 42.09 257 GLU A C 1
ATOM 1929 O O . GLU A 1 257 ? 17.807 17.659 -9.407 1.00 41.78 257 GLU A O 1
ATOM 1935 N N . ASN A 1 258 ? 15.636 18.219 -9.429 1.00 41.28 258 ASN A N 1
ATOM 1936 C CA . ASN A 1 258 ? 15.885 19.662 -9.354 1.00 40.56 258 ASN A CA 1
ATOM 1937 C C . ASN A 1 258 ? 14.892 20.393 -8.446 1.00 40.30 258 ASN A C 1
ATOM 1938 O O . ASN A 1 258 ? 14.466 21.510 -8.744 1.00 40.05 258 ASN A O 1
ATOM 1943 N N . ALA A 1 259 ? 14.577 19.763 -7.316 1.00 40.07 259 ALA A N 1
ATOM 1944 C CA . ALA A 1 259 ? 13.463 20.151 -6.445 1.00 39.66 259 ALA A CA 1
ATOM 1945 C C . ALA A 1 259 ? 13.360 21.630 -6.113 1.00 39.39 259 ALA A C 1
ATOM 1946 O O . ALA A 1 259 ? 12.272 22.197 -6.169 1.00 39.42 259 ALA A O 1
ATOM 1948 N N . LEU A 1 260 ? 14.480 22.259 -5.772 1.00 39.28 260 LEU A N 1
ATOM 1949 C CA . LEU A 1 260 ? 14.436 23.635 -5.269 1.00 39.21 260 LEU A CA 1
ATOM 1950 C C . LEU A 1 260 ? 14.235 24.692 -6.354 1.00 38.92 260 LEU A C 1
ATOM 1951 O O . LEU A 1 260 ? 13.841 25.818 -6.051 1.00 38.62 260 LEU A O 1
ATOM 1956 N N . ALA A 1 261 ? 14.521 24.340 -7.604 1.00 38.73 261 ALA A N 1
ATOM 1957 C CA . ALA A 1 261 ? 14.324 25.271 -8.714 1.00 39.21 261 ALA A CA 1
ATOM 1958 C C . ALA A 1 261 ? 12.838 25.322 -9.073 1.00 39.51 261 ALA A C 1
ATOM 1959 O O . ALA A 1 261 ? 12.284 26.391 -9.328 1.00 39.40 261 ALA A O 1
ATOM 1961 N N . VAL A 1 262 ? 12.204 24.153 -9.064 1.00 39.96 262 VAL A N 1
ATOM 1962 C CA . VAL A 1 262 ? 10.758 24.043 -9.217 1.00 40.25 262 VAL A CA 1
ATOM 1963 C C . VAL A 1 262 ? 10.048 24.662 -8.006 1.00 40.57 262 VAL A C 1
ATOM 1964 O O . VAL A 1 262 ? 9.023 25.326 -8.166 1.00 40.68 262 VAL A O 1
ATOM 1968 N N . ALA A 1 263 ? 10.620 24.479 -6.813 1.00 40.64 263 ALA A N 1
ATOM 1969 C CA . ALA A 1 263 ? 10.043 25.026 -5.577 1.00 40.83 263 ALA A CA 1
ATOM 1970 C C . ALA A 1 263 ? 10.163 26.541 -5.473 1.00 40.99 263 ALA A C 1
ATOM 1971 O O . ALA A 1 263 ? 9.398 27.174 -4.749 1.00 41.33 263 ALA A O 1
ATOM 1973 N N . ALA A 1 264 ? 11.124 27.118 -6.189 1.00 41.26 264 ALA A N 1
ATOM 1974 C CA . ALA A 1 264 ? 11.317 28.568 -6.196 1.00 41.36 264 ALA A CA 1
ATOM 1975 C C . ALA A 1 264 ? 10.284 29.284 -7.071 1.00 41.53 264 ALA A C 1
ATOM 1976 O O . ALA A 1 264 ? 9.947 30.446 -6.819 1.00 41.63 264 ALA A O 1
ATOM 1978 N N . LYS A 1 265 ? 9.791 28.586 -8.094 1.00 41.65 265 LYS A N 1
ATOM 1979 C CA . LYS A 1 265 ? 8.856 29.164 -9.071 1.00 42.00 265 LYS A CA 1
ATOM 1980 C C . LYS A 1 265 ? 7.602 29.850 -8.495 1.00 41.81 265 LYS A C 1
ATOM 1981 O O . LYS A 1 265 ? 7.321 30.985 -8.876 1.00 42.00 265 LYS A O 1
ATOM 1987 N N . PRO A 1 266 ? 6.848 29.173 -7.593 1.00 41.75 266 PRO A N 1
ATOM 1988 C CA . PRO A 1 266 ? 5.676 29.813 -6.973 1.00 41.78 266 PRO A CA 1
ATOM 1989 C C . PRO A 1 266 ? 5.910 31.221 -6.415 1.00 41.78 266 PRO A C 1
ATOM 1990 O O . PRO A 1 266 ? 5.025 32.070 -6.519 1.00 42.08 266 PRO A O 1
ATOM 1994 N N . PHE A 1 267 ? 7.087 31.479 -5.850 1.00 41.53 267 PHE A N 1
ATOM 1995 C CA . PHE A 1 267 ? 7.321 32.756 -5.176 1.00 41.28 267 PHE A CA 1
ATOM 1996 C C . PHE A 1 267 ? 8.453 33.627 -5.748 1.00 41.28 267 PHE A C 1
ATOM 1997 O O . PHE A 1 267 ? 8.638 34.766 -5.318 1.00 41.24 267 PHE A O 1
ATOM 2005 N N . LEU A 1 268 ? 9.204 33.102 -6.709 1.00 41.34 268 LEU A N 1
ATOM 2006 C CA . LEU A 1 268 ? 10.277 33.884 -7.337 1.00 41.53 268 LEU A CA 1
ATOM 2007 C C . LEU A 1 268 ? 10.171 33.889 -8.865 1.00 41.72 268 LEU A C 1
ATOM 2008 O O . LEU A 1 268 ? 10.978 34.519 -9.557 1.00 41.63 268 LEU A O 1
ATOM 2013 N N . GLY A 1 269 ? 9.168 33.185 -9.378 1.00 41.91 269 GLY A N 1
ATOM 2014 C CA . GLY A 1 269 ? 8.933 33.109 -10.813 1.00 42.42 269 GLY A CA 1
ATOM 2015 C C . GLY A 1 269 ? 10.043 32.406 -11.559 1.00 42.72 269 GLY A C 1
ATOM 2016 O O . GLY A 1 269 ? 10.864 31.702 -10.962 1.00 42.73 269 GLY A O 1
ATOM 2017 N N . ASN A 1 270 ? 10.069 32.616 -12.870 1.00 43.27 270 ASN A N 1
ATOM 2018 C CA . ASN A 1 270 ? 11.030 31.968 -13.757 1.00 43.91 270 ASN A CA 1
ATOM 2019 C C . ASN A 1 270 ? 12.485 32.392 -13.535 1.00 43.84 270 ASN A C 1
ATOM 2020 O O . ASN A 1 270 ? 13.407 31.629 -13.835 1.00 44.00 270 ASN A O 1
ATOM 2025 N N . LEU A 1 271 ? 12.683 33.597 -13.004 1.00 43.70 271 LEU A N 1
ATOM 2026 C CA . LEU A 1 271 ? 14.017 34.074 -12.637 1.00 43.78 271 LEU A CA 1
ATOM 2027 C C . LEU A 1 271 ? 14.558 33.345 -11.409 1.00 43.40 271 LEU A C 1
ATOM 2028 O O . LEU A 1 271 ? 15.765 33.128 -11.302 1.00 43.35 271 LEU A O 1
ATOM 2033 N N . GLY A 1 272 ? 13.662 32.985 -10.488 1.00 42.96 272 GLY A N 1
ATOM 2034 C CA . GLY A 1 272 ? 13.999 32.146 -9.336 1.00 42.18 272 GLY A CA 1
ATOM 2035 C C . GLY A 1 272 ? 14.407 30.740 -9.745 1.00 41.76 272 GLY A C 1
ATOM 2036 O O . GLY A 1 272 ? 15.385 30.199 -9.228 1.00 41.77 272 GLY A O 1
ATOM 2037 N N . PHE A 1 273 ? 13.665 30.147 -10.677 1.00 41.36 273 PHE A N 1
ATOM 2038 C CA . PHE A 1 273 ? 14.029 28.843 -11.243 1.00 41.10 273 PHE A CA 1
ATOM 2039 C C . PHE A 1 273 ? 15.448 28.884 -11.814 1.00 41.11 273 PHE A C 1
ATOM 2040 O O . PHE A 1 273 ? 16.248 27.977 -11.580 1.00 40.90 273 PHE A O 1
ATOM 2048 N N . LEU A 1 274 ? 15.728 29.947 -12.569 1.00 40.87 274 LEU A N 1
ATOM 2049 C CA . LEU A 1 274 ? 17.011 30.174 -13.226 1.00 40.92 274 LEU A CA 1
ATOM 2050 C C . LEU A 1 274 ? 18.147 30.375 -12.225 1.00 40.32 274 LEU A C 1
ATOM 2051 O O . LEU A 1 274 ? 19.204 29.765 -12.356 1.00 40.08 274 LEU A O 1
ATOM 2056 N N . LEU A 1 275 ? 17.909 31.222 -11.225 1.00 39.77 275 LEU A N 1
ATOM 2057 C CA . LEU A 1 275 ? 18.898 31.539 -10.203 1.00 39.45 275 LEU A CA 1
ATOM 2058 C C . LEU A 1 275 ? 19.267 30.314 -9.357 1.00 39.07 275 LEU A C 1
ATOM 2059 O O . LEU A 1 275 ? 20.454 30.030 -9.149 1.00 39.12 275 LEU A O 1
ATOM 2064 N N . ILE A 1 276 ? 18.249 29.604 -8.873 1.00 38.47 276 ILE A N 1
ATOM 2065 C CA . ILE A 1 276 ? 18.441 28.377 -8.092 1.00 37.79 276 ILE A CA 1
ATOM 2066 C C . ILE A 1 276 ? 19.151 27.294 -8.911 1.00 37.41 276 ILE A C 1
ATOM 2067 O O . ILE A 1 276 ? 20.034 26.618 -8.397 1.00 37.63 276 ILE A O 1
ATOM 2072 N N . SER A 1 277 ? 18.797 27.160 -10.188 1.00 37.02 277 SER A N 1
ATOM 2073 C CA . SER A 1 277 ? 19.463 26.190 -11.068 1.00 36.63 277 SER A CA 1
ATOM 2074 C C . SER A 1 277 ? 20.939 26.505 -11.318 1.00 36.43 277 SER A C 1
ATOM 2075 O O . SER A 1 277 ? 21.769 25.598 -11.343 1.00 36.38 277 SER A O 1
ATOM 2078 N N . ILE A 1 278 ? 21.253 27.785 -11.512 1.00 36.38 278 ILE A N 1
ATOM 2079 C CA . ILE A 1 278 ? 22.623 28.225 -11.781 1.00 36.33 278 ILE A CA 1
ATOM 2080 C C . ILE A 1 278 ? 23.433 28.114 -10.505 1.00 35.90 278 ILE A C 1
ATOM 2081 O O . ILE A 1 278 ? 24.581 27.670 -10.535 1.00 35.60 278 ILE A O 1
ATOM 2086 N N . GLY A 1 279 ? 22.821 28.524 -9.392 1.00 35.60 279 GLY A N 1
ATOM 2087 C CA . GLY A 1 279 ? 23.422 28.392 -8.069 1.00 34.98 279 GLY A CA 1
ATOM 2088 C C . GLY A 1 279 ? 23.720 26.939 -7.729 1.00 34.75 279 GLY A C 1
ATOM 2089 O O . GLY A 1 279 ? 24.756 26.640 -7.133 1.00 34.88 279 GLY A O 1
ATOM 2090 N N . ALA A 1 280 ? 22.806 26.042 -8.101 1.00 34.23 280 ALA A N 1
ATOM 2091 C CA . ALA A 1 280 ? 22.982 24.603 -7.895 1.00 34.11 280 ALA A CA 1
ATOM 2092 C C . ALA A 1 280 ? 24.199 24.070 -8.648 1.00 33.89 280 ALA A C 1
ATOM 2093 O O . ALA A 1 280 ? 24.973 23.281 -8.107 1.00 33.77 280 ALA A O 1
ATOM 2095 N N . LEU A 1 281 ? 24.353 24.497 -9.898 1.00 33.85 281 LEU A N 1
ATOM 2096 C CA . LEU A 1 281 ? 25.446 24.014 -10.731 1.00 34.00 281 LEU A CA 1
ATOM 2097 C C . LEU A 1 281 ? 26.799 24.477 -10.209 1.00 33.90 281 LEU A C 1
ATOM 2098 O O . LEU A 1 281 ? 27.744 23.695 -10.174 1.00 33.79 281 LEU A O 1
ATOM 2103 N N . PHE A 1 282 ? 26.871 25.732 -9.778 1.00 33.97 282 PHE A N 1
ATOM 2104 C CA . PHE A 1 282 ? 28.072 26.264 -9.147 1.00 34.34 282 PHE A CA 1
ATOM 2105 C C . PHE A 1 282 ? 28.341 25.641 -7.776 1.00 34.01 282 PHE A C 1
ATOM 2106 O O . PHE A 1 282 ? 29.496 25.359 -7.440 1.00 33.87 282 PHE A O 1
ATOM 2114 N N . SER A 1 283 ? 27.284 25.426 -6.989 1.00 33.50 283 SER A N 1
ATOM 2115 C CA . SER A 1 283 ? 27.429 24.785 -5.675 1.00 33.09 283 SER A CA 1
ATOM 2116 C C . SER A 1 283 ? 28.022 23.381 -5.785 1.00 32.75 283 SER A C 1
ATOM 2117 O O . SER A 1 283 ? 28.970 23.048 -5.083 1.00 32.71 283 SER A O 1
ATOM 2120 N N . ILE A 1 284 ? 27.463 22.580 -6.684 1.00 32.39 284 ILE A N 1
ATOM 2121 C CA . ILE A 1 284 ? 27.894 21.209 -6.879 1.00 32.27 284 ILE A CA 1
ATOM 2122 C C . ILE A 1 284 ? 29.292 21.164 -7.481 1.00 32.33 284 ILE A C 1
ATOM 2123 O O . ILE A 1 284 ? 30.138 20.401 -7.012 1.00 32.23 284 ILE A O 1
ATOM 2128 N N . SER A 1 285 ? 29.526 21.987 -8.505 1.00 32.37 285 SER A N 1
ATOM 2129 C CA . SER A 1 285 ? 30.854 22.142 -9.103 1.00 32.46 285 SER A CA 1
ATOM 2130 C C . SER A 1 285 ? 31.937 22.427 -8.057 1.00 32.22 285 SER A C 1
ATOM 2131 O O . SER A 1 285 ? 32.967 21.747 -8.031 1.00 32.12 285 SER A O 1
ATOM 2134 N N . SER A 1 286 ? 31.692 23.411 -7.191 1.00 31.95 286 SER A N 1
ATOM 2135 C CA . SER A 1 286 ? 32.638 23.760 -6.129 1.00 32.20 286 SER A CA 1
ATOM 2136 C C . SER A 1 286 ? 32.789 22.660 -5.083 1.00 31.91 286 SER A C 1
ATOM 2137 O O . SER A 1 286 ? 33.856 22.516 -4.476 1.00 32.09 286 SER A O 1
ATOM 2140 N N . ALA A 1 287 ? 31.718 21.902 -4.857 1.00 31.73 287 ALA A N 1
ATOM 2141 C CA . ALA A 1 287 ? 31.764 20.766 -3.938 1.00 31.62 287 ALA A CA 1
ATOM 2142 C C . ALA A 1 287 ? 32.578 19.621 -4.527 1.00 31.82 287 ALA A C 1
ATOM 2143 O O . ALA A 1 287 ? 33.272 18.914 -3.797 1.00 31.17 287 ALA A O 1
ATOM 2145 N N . MET A 1 288 ? 32.499 19.447 -5.847 1.00 32.20 288 MET A N 1
ATOM 2146 C CA . MET A 1 288 ? 33.265 18.397 -6.515 1.00 33.62 288 MET A CA 1
ATOM 2147 C C . MET A 1 288 ? 34.753 18.728 -6.557 1.00 32.30 288 MET A C 1
ATOM 2148 O O . MET A 1 288 ? 35.590 17.837 -6.384 1.00 32.67 288 MET A O 1
ATOM 2153 N N . ASN A 1 289 ? 35.080 20.003 -6.765 1.00 31.37 289 ASN A N 1
ATOM 2154 C CA . ASN A 1 289 ? 36.474 20.436 -6.757 1.00 30.26 289 ASN A CA 1
ATOM 2155 C C . ASN A 1 289 ? 37.114 20.252 -5.386 1.00 29.65 289 ASN A C 1
ATOM 2156 O O . ASN A 1 289 ? 38.248 19.776 -5.293 1.00 29.24 289 ASN A O 1
ATOM 2161 N N . ALA A 1 290 ? 36.386 20.624 -4.329 1.00 28.60 290 ALA A N 1
ATOM 2162 C CA . ALA A 1 290 ? 36.852 20.400 -2.960 1.00 28.15 290 ALA A CA 1
ATOM 2163 C C . ALA A 1 290 ? 36.996 18.913 -2.609 1.00 27.79 290 ALA A C 1
ATOM 2164 O O . ALA A 1 290 ? 37.930 18.537 -1.898 1.00 27.77 290 ALA A O 1
ATOM 2166 N N . THR A 1 291 ? 36.084 18.084 -3.125 1.00 27.29 291 THR A N 1
ATOM 2167 C CA . THR A 1 291 ? 36.054 16.633 -2.871 1.00 27.04 291 THR A CA 1
ATOM 2168 C C . THR A 1 291 ? 37.167 15.884 -3.608 1.00 26.62 291 THR A C 1
ATOM 2169 O O . THR A 1 291 ? 37.772 14.961 -3.051 1.00 27.11 291 THR A O 1
ATOM 2173 N N . ILE A 1 292 ? 37.446 16.279 -4.849 1.00 25.91 292 ILE A N 1
ATOM 2174 C CA . ILE A 1 292 ? 38.510 15.641 -5.619 1.00 25.19 292 ILE A CA 1
ATOM 2175 C C . ILE A 1 292 ? 39.870 16.218 -5.219 1.00 25.13 292 ILE A C 1
ATOM 2176 O O . ILE A 1 292 ? 40.806 15.473 -4.891 1.00 25.22 292 ILE A O 1
ATOM 2181 N N . TYR A 1 293 ? 39.964 17.546 -5.244 1.00 24.49 293 TYR A N 1
ATOM 2182 C CA . TYR A 1 293 ? 41.205 18.256 -4.957 1.00 23.93 293 TYR A CA 1
ATOM 2183 C C . TYR A 1 293 ? 41.152 18.818 -3.549 1.00 23.30 293 TYR A C 1
ATOM 2184 O O . TYR A 1 293 ? 40.770 19.964 -3.327 1.00 23.36 293 TYR A O 1
ATOM 2193 N N . GLY A 1 294 ? 41.541 17.985 -2.594 1.00 23.07 294 GLY A N 1
ATOM 2194 C CA . GLY A 1 294 ? 41.402 18.308 -1.178 1.00 22.98 294 GLY A CA 1
ATOM 2195 C C . GLY A 1 294 ? 41.013 17.094 -0.349 1.00 23.14 294 GLY A C 1
ATOM 2196 O O . GLY A 1 294 ? 41.405 16.982 0.810 1.00 22.96 294 GLY A O 1
ATOM 2197 N N . GLY A 1 295 ? 40.244 16.187 -0.951 1.00 23.04 295 GLY A N 1
ATOM 2198 C CA . GLY A 1 295 ? 39.769 14.988 -0.275 1.00 23.12 295 GLY A CA 1
ATOM 2199 C C . GLY A 1 295 ? 40.298 13.713 -0.910 1.00 23.45 295 GLY A C 1
ATOM 2200 O O . GLY A 1 295 ? 41.167 13.055 -0.348 1.00 22.94 295 GLY A O 1
ATOM 2201 N N . ALA A 1 296 ? 39.769 13.365 -2.083 1.00 23.79 296 ALA A N 1
ATOM 2202 C CA . ALA A 1 296 ? 40.158 12.139 -2.776 1.00 24.18 296 ALA A CA 1
ATOM 2203 C C . ALA A 1 296 ? 41.662 12.046 -3.073 1.00 24.44 296 ALA A C 1
ATOM 2204 O O . ALA A 1 296 ? 42.255 10.975 -2.927 1.00 24.60 296 ALA A O 1
ATOM 2206 N N . ASN A 1 297 ? 42.290 13.153 -3.464 1.00 24.87 297 ASN A N 1
ATOM 2207 C CA . ASN A 1 297 ? 43.742 13.101 -3.778 1.00 25.26 297 ASN A CA 1
ATOM 2208 C C . ASN A 1 297 ? 44.588 12.731 -2.565 1.00 25.07 297 ASN A C 1
ATOM 2209 O O . ASN A 1 297 ? 45.494 11.907 -2.666 1.00 25.02 297 ASN A O 1
ATOM 2214 N N . VAL A 1 298 ? 44.259 13.333 -1.421 1.00 25.01 298 VAL 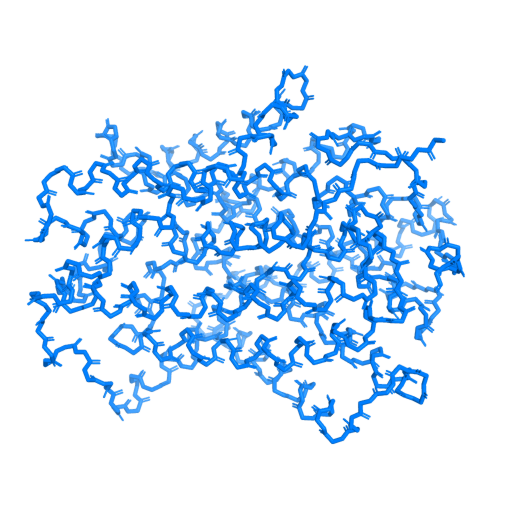A N 1
ATOM 2215 C CA . VAL A 1 298 ? 44.904 13.031 -0.153 1.00 25.11 298 VAL A CA 1
ATOM 2216 C C . VAL A 1 298 ? 44.649 11.581 0.279 1.00 25.37 298 VAL A C 1
ATOM 2217 O O . VAL A 1 298 ? 45.592 10.846 0.580 1.00 25.46 298 VAL A O 1
ATOM 2221 N N . ALA A 1 299 ? 43.377 11.177 0.282 1.00 25.49 299 ALA A N 1
ATOM 2222 C CA . ALA A 1 299 ? 42.959 9.859 0.785 1.00 25.76 299 ALA A CA 1
ATOM 2223 C C . ALA A 1 299 ? 43.525 8.690 -0.033 1.00 25.89 299 ALA A C 1
ATOM 2224 O O . ALA A 1 299 ? 43.878 7.647 0.530 1.00 25.85 299 ALA A O 1
ATOM 2226 N N . TYR A 1 300 ? 43.614 8.873 -1.353 1.00 25.92 300 TYR A N 1
ATOM 2227 C CA . TYR A 1 300 ? 44.202 7.865 -2.239 1.00 25.85 300 TYR A CA 1
ATOM 2228 C C . TYR A 1 300 ? 45.688 7.635 -1.940 1.00 25.76 300 TYR A C 1
ATOM 2229 O O . TYR A 1 300 ? 46.122 6.488 -1.787 1.00 25.79 300 TYR A O 1
ATOM 2238 N N . SER A 1 301 ? 46.459 8.727 -1.858 1.00 25.70 301 SER A N 1
ATOM 2239 C CA . SER A 1 301 ? 47.900 8.655 -1.571 1.00 25.18 301 SER A CA 1
ATOM 2240 C C . SER A 1 301 ? 48.213 8.020 -0.224 1.00 25.28 301 SER A C 1
ATOM 2241 O O . SER A 1 301 ? 49.149 7.223 -0.118 1.00 25.49 301 SER A O 1
ATOM 2244 N N . LEU A 1 302 ? 47.438 8.375 0.798 1.00 25.07 302 LEU A N 1
ATOM 2245 C CA . LEU A 1 302 ? 47.595 7.769 2.116 1.00 25.75 302 LEU A CA 1
ATOM 2246 C C . LEU A 1 302 ? 47.280 6.269 2.103 1.00 25.97 302 LEU A C 1
ATOM 2247 O O . LEU A 1 302 ? 48.009 5.479 2.699 1.00 26.19 302 LEU A O 1
ATOM 2252 N N . ALA A 1 303 ? 46.190 5.885 1.441 1.00 26.10 303 ALA A N 1
ATOM 2253 C CA . ALA A 1 303 ? 45.824 4.475 1.341 1.00 26.41 303 ALA A CA 1
ATOM 2254 C C . ALA A 1 303 ? 46.887 3.689 0.567 1.00 26.57 303 ALA A C 1
ATOM 2255 O O . ALA A 1 303 ? 47.280 2.597 0.983 1.00 26.36 303 ALA A O 1
ATOM 2257 N N . LYS A 1 304 ? 47.366 4.272 -0.535 1.00 26.71 304 LYS A N 1
ATOM 2258 C CA . LYS A 1 304 ? 48.377 3.638 -1.382 1.00 26.81 304 LYS A CA 1
ATOM 2259 C C . LYS A 1 304 ? 49.753 3.549 -0.709 1.00 27.01 304 LYS 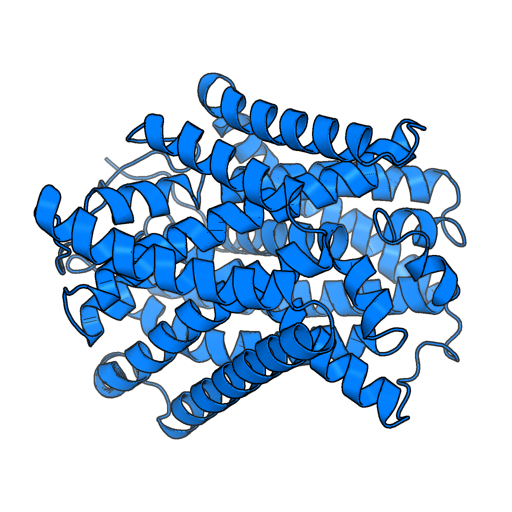A C 1
ATOM 2260 O O . LYS A 1 304 ? 50.383 2.490 -0.730 1.00 27.29 304 LYS A O 1
ATOM 2266 N N . ASP A 1 305 ? 50.201 4.651 -0.100 1.00 27.39 305 ASP A N 1
ATOM 2267 C CA . ASP A 1 305 ? 51.579 4.776 0.420 1.00 27.24 305 ASP A CA 1
ATOM 2268 C C . ASP A 1 305 ? 51.720 4.492 1.907 1.00 27.21 305 ASP A C 1
ATOM 2269 O O . ASP A 1 305 ? 52.821 4.228 2.374 1.00 27.66 305 ASP A O 1
ATOM 2274 N N . GLY A 1 306 ? 50.619 4.555 2.652 1.00 27.16 306 GLY A N 1
ATOM 2275 C CA . GLY A 1 306 ? 50.673 4.407 4.107 1.00 27.06 306 GLY A CA 1
ATOM 2276 C C . GLY A 1 306 ? 51.197 5.655 4.800 1.00 27.14 306 GLY A C 1
ATOM 2277 O O . GLY A 1 306 ? 51.437 5.648 6.012 1.00 26.80 306 GLY A O 1
ATOM 2278 N N . GLU A 1 307 ? 51.360 6.730 4.026 1.00 26.95 307 GLU 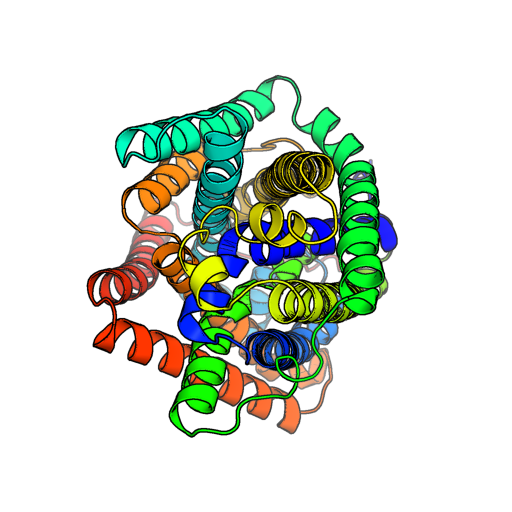A N 1
ATOM 2279 C CA . GLU A 1 307 ? 51.920 7.997 4.507 1.00 27.43 307 GLU A CA 1
ATOM 2280 C C . GLU A 1 307 ? 51.646 9.101 3.476 1.00 26.90 307 GLU A C 1
ATOM 2281 O O . GLU A 1 307 ? 51.245 8.814 2.342 1.00 26.95 307 GLU A O 1
ATOM 2287 N N . LEU A 1 308 ? 51.870 10.351 3.871 1.00 26.46 308 LEU A N 1
ATOM 2288 C CA . LEU A 1 308 ? 51.686 11.495 2.977 1.00 26.23 308 LEU A CA 1
ATOM 2289 C C . LEU A 1 308 ? 52.910 12.416 2.989 1.00 26.17 308 LEU A C 1
ATOM 2290 O O . LEU A 1 308 ? 53.647 12.461 3.986 1.00 25.91 308 LEU A O 1
ATOM 2295 N N . PRO A 1 309 ? 53.133 13.156 1.885 1.00 25.99 309 PRO A N 1
ATOM 2296 C CA . PRO A 1 309 ? 54.208 14.150 1.905 1.00 25.74 309 PRO A CA 1
ATOM 2297 C C . PRO A 1 309 ? 53.906 15.231 2.956 1.00 25.87 309 PRO A C 1
ATOM 2298 O O . PRO A 1 309 ? 52.734 15.557 3.208 1.00 25.33 309 PRO A O 1
ATOM 2302 N N . GLU A 1 310 ? 54.956 15.765 3.568 1.00 25.76 310 GLU A N 1
ATOM 2303 C CA . GLU A 1 310 ? 54.809 16.832 4.549 1.00 26.55 310 GLU A CA 1
ATOM 2304 C C . GLU A 1 310 ? 54.298 18.123 3.885 1.00 25.99 310 GLU A C 1
ATOM 2305 O O . GLU A 1 310 ? 53.482 18.829 4.468 1.00 26.19 310 GLU A O 1
ATOM 2311 N N . PHE A 1 311 ? 54.764 18.393 2.663 1.00 25.36 311 PHE A N 1
ATOM 2312 C CA . PHE A 1 311 ? 54.409 19.597 1.914 1.00 25.17 311 PHE A CA 1
ATOM 2313 C C . PHE A 1 311 ? 53.879 19.250 0.533 1.00 25.06 311 PHE A C 1
ATOM 2314 O O . PHE A 1 311 ? 54.572 18.605 -0.258 1.00 25.17 311 PHE A O 1
ATOM 2322 N N . PHE A 1 312 ? 52.658 19.686 0.237 1.00 24.55 312 PHE A N 1
ATOM 2323 C CA . PHE A 1 312 ? 52.077 19.451 -1.079 1.00 24.82 312 PHE A CA 1
ATOM 2324 C C . PHE A 1 312 ? 50.961 20.423 -1.419 1.00 25.19 312 PHE A C 1
ATOM 2325 O O . PHE A 1 312 ? 50.376 21.056 -0.535 1.00 25.57 312 PHE A O 1
ATOM 2333 N N . GLU A 1 313 ? 50.675 20.529 -2.711 1.00 25.82 313 GLU A N 1
ATOM 2334 C CA . GLU A 1 313 ? 49.540 21.303 -3.200 1.00 26.67 313 GLU A CA 1
ATOM 2335 C C . GLU A 1 313 ? 48.243 20.482 -3.126 1.00 26.67 313 GLU A C 1
ATOM 2336 O O . GLU A 1 313 ? 48.066 19.511 -3.872 1.00 26.73 313 GLU A O 1
ATOM 2342 N N . ARG A 1 314 ? 47.361 20.885 -2.211 1.00 26.83 314 ARG A N 1
ATOM 2343 C CA . ARG A 1 314 ? 46.026 20.289 -1.995 1.00 27.12 314 ARG A CA 1
ATOM 2344 C C . ARG A 1 314 ? 45.107 20.352 -3.214 1.00 26.91 314 ARG A C 1
ATOM 2345 O O . ARG A 1 314 ? 44.228 19.502 -3.394 1.00 26.48 314 ARG A O 1
ATOM 2353 N N . LYS A 1 315 ? 45.293 21.387 -4.026 1.00 26.50 315 LYS A N 1
ATOM 2354 C CA . LYS A 1 315 ? 44.348 21.705 -5.082 1.00 26.26 315 LYS A CA 1
ATOM 2355 C C . LYS A 1 315 ? 44.694 21.113 -6.450 1.00 26.30 315 LYS A C 1
ATO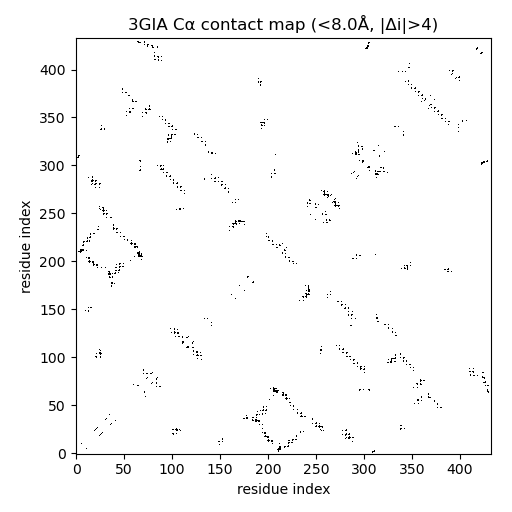M 2356 O O . LYS A 1 315 ? 44.059 21.453 -7.453 1.00 26.84 315 LYS A O 1
ATOM 2362 N N . VAL A 1 316 ? 45.688 20.223 -6.479 1.00 26.11 316 VAL A N 1
ATOM 2363 C CA . VAL A 1 316 ? 45.964 19.369 -7.645 1.00 25.96 316 VAL A CA 1
ATOM 2364 C C . VAL A 1 316 ? 46.069 17.909 -7.196 1.00 26.10 316 VAL A C 1
ATOM 2365 O O . VAL A 1 316 ? 46.202 17.628 -5.990 1.00 26.13 316 VAL A O 1
ATOM 2369 N N . TRP A 1 317 ? 46.019 16.983 -8.154 1.00 25.92 317 TRP A N 1
ATOM 2370 C CA . TRP A 1 317 ? 46.347 15.593 -7.864 1.00 26.12 317 TRP A CA 1
ATOM 2371 C C . TRP A 1 317 ? 47.865 15.492 -7.705 1.00 26.47 317 TRP A C 1
ATOM 2372 O O . TRP A 1 317 ? 48.584 15.194 -8.667 1.00 26.65 317 TRP A O 1
ATOM 2383 N N . PHE A 1 318 ? 48.327 15.743 -6.478 1.00 26.56 318 PHE A N 1
ATOM 2384 C CA . PHE A 1 318 ? 49.740 16.008 -6.186 1.00 26.95 318 PHE A CA 1
ATOM 2385 C C . PHE A 1 318 ? 50.664 14.788 -6.296 1.00 27.70 318 PHE A C 1
ATOM 2386 O O . PHE A 1 318 ? 51.880 14.942 -6.358 1.00 27.98 318 PHE A O 1
ATOM 2394 N N . LYS A 1 319 ? 50.095 13.584 -6.290 1.00 27.96 319 LYS A N 1
ATOM 2395 C CA . LYS A 1 319 ? 50.897 12.373 -6.380 1.00 28.14 319 LYS A CA 1
ATOM 2396 C C . LYS A 1 319 ? 50.092 11.216 -6.960 1.00 28.19 319 LYS A C 1
ATOM 2397 O O . LYS A 1 319 ? 48.876 11.148 -6.766 1.00 28.13 319 LYS A O 1
ATOM 2403 N N . SER A 1 320 ? 50.781 10.307 -7.655 1.00 28.27 320 SER A N 1
ATOM 2404 C CA . SER A 1 320 ? 50.167 9.098 -8.238 1.00 28.23 320 SER A CA 1
ATOM 2405 C C . SER A 1 320 ? 48.951 9.409 -9.119 1.00 28.82 320 SER A C 1
ATOM 2406 O O . SER A 1 320 ? 47.805 9.154 -8.733 1.00 29.36 320 SER A O 1
ATOM 2409 N N . THR A 1 321 ? 49.207 9.959 -10.302 1.00 29.55 321 THR A N 1
ATOM 2410 C CA . THR A 1 321 ? 48.144 10.376 -11.231 1.00 30.00 321 THR A CA 1
ATOM 2411 C C . THR A 1 321 ? 47.182 9.259 -11.647 1.00 30.00 321 THR A C 1
ATOM 2412 O O . THR A 1 321 ? 46.045 9.548 -12.027 1.00 30.02 321 THR A O 1
ATOM 2416 N N . GLU A 1 322 ? 47.613 7.996 -11.568 1.00 30.29 322 GLU A N 1
ATOM 2417 C CA . GLU A 1 322 ? 46.715 6.876 -11.896 1.00 30.79 322 GLU A CA 1
ATOM 2418 C C . GLU A 1 322 ? 45.503 6.864 -10.961 1.00 31.08 322 GLU A C 1
ATOM 2419 O O . GLU A 1 322 ? 44.397 6.504 -11.372 1.00 31.27 322 GLU A O 1
ATOM 2425 N N . GLY A 1 323 ? 45.723 7.279 -9.712 1.00 31.22 323 GLY A N 1
ATOM 2426 C CA . GLY A 1 323 ? 44.664 7.388 -8.717 1.00 31.21 323 GLY A CA 1
ATOM 2427 C C . GLY A 1 323 ? 43.548 8.316 -9.139 1.00 31.44 323 GLY A C 1
ATOM 2428 O O . GLY A 1 323 ? 42.392 8.097 -8.779 1.00 31.24 323 GLY A O 1
ATOM 2429 N N . LEU A 1 324 ? 43.896 9.352 -9.903 1.00 31.85 324 LEU A N 1
ATOM 2430 C CA . LEU A 1 324 ? 42.909 10.324 -10.390 1.00 32.21 324 LEU A CA 1
ATOM 2431 C C . LEU A 1 324 ? 41.908 9.655 -11.329 1.00 32.56 324 LEU A C 1
ATOM 2432 O O . LEU A 1 324 ? 40.699 9.861 -11.205 1.00 32.54 324 LEU A O 1
ATOM 2437 N N . TYR A 1 325 ? 42.428 8.854 -12.256 1.00 32.87 325 TYR A N 1
ATOM 2438 C CA . TYR A 1 325 ? 41.607 8.109 -13.205 1.00 33.64 325 TYR A CA 1
ATOM 2439 C C . TYR A 1 325 ? 40.804 6.991 -12.537 1.00 33.60 325 TYR A C 1
ATOM 2440 O O . TYR A 1 325 ? 39.670 6.718 -12.933 1.00 33.61 325 TYR A O 1
ATOM 2449 N N . ILE A 1 326 ? 41.389 6.359 -11.522 1.00 33.50 326 ILE A N 1
ATOM 2450 C CA . ILE A 1 326 ? 40.707 5.292 -10.783 1.00 33.44 326 ILE A CA 1
ATOM 2451 C C . ILE A 1 326 ? 39.540 5.880 -9.981 1.00 33.49 326 ILE A C 1
ATOM 2452 O O . ILE A 1 326 ? 38.426 5.341 -9.995 1.00 33.54 326 ILE A O 1
ATOM 2457 N N . THR A 1 327 ? 39.800 7.002 -9.311 1.00 33.38 327 THR A N 1
ATOM 2458 C CA . THR A 1 327 ? 38.785 7.728 -8.564 1.00 33.40 327 THR A CA 1
ATOM 2459 C C . THR A 1 327 ? 37.614 8.142 -9.466 1.00 33.53 327 THR A C 1
ATOM 2460 O O . THR A 1 327 ? 36.445 7.960 -9.104 1.00 33.54 327 THR A O 1
ATOM 2464 N N . SER A 1 328 ? 37.929 8.675 -10.642 1.00 33.71 328 SER A N 1
ATOM 2465 C CA . SER A 1 328 ? 36.903 9.123 -11.591 1.00 34.11 328 SER A CA 1
ATOM 2466 C C . SER A 1 328 ? 36.092 7.969 -12.187 1.00 34.05 328 SER A C 1
ATOM 2467 O O . SER A 1 328 ? 34.868 8.059 -12.289 1.00 33.92 328 SER A O 1
ATOM 2470 N N . ALA A 1 329 ? 36.788 6.899 -12.566 1.00 34.27 329 ALA A N 1
ATOM 2471 C CA . ALA A 1 329 ? 36.164 5.704 -13.149 1.00 34.68 329 ALA A CA 1
ATOM 2472 C C . ALA A 1 329 ? 35.198 5.024 -12.175 1.00 34.69 329 ALA A C 1
ATOM 2473 O O . ALA A 1 329 ? 34.054 4.734 -12.537 1.00 34.65 329 ALA A O 1
ATOM 2475 N N . LEU A 1 330 ? 35.658 4.785 -10.945 1.00 34.93 330 LEU A N 1
ATOM 2476 C CA . LEU A 1 330 ? 34.804 4.220 -9.897 1.00 35.10 330 LEU A CA 1
ATOM 2477 C C . LEU A 1 330 ? 33.623 5.126 -9.551 1.00 35.07 330 LEU A C 1
ATOM 2478 O O . LEU A 1 330 ? 32.522 4.643 -9.284 1.00 35.27 330 LEU A O 1
ATOM 2483 N N . GLY A 1 331 ? 33.855 6.436 -9.562 1.00 35.32 331 GLY A N 1
ATOM 2484 C CA . GLY A 1 331 ? 32.797 7.418 -9.336 1.00 35.52 331 GLY A CA 1
ATOM 2485 C C . GLY A 1 331 ? 31.695 7.309 -10.375 1.00 35.83 331 GLY A C 1
ATOM 2486 O O . GLY A 1 331 ? 30.520 7.272 -10.027 1.00 35.90 331 GLY A O 1
ATOM 2487 N N . VAL A 1 332 ? 32.081 7.251 -11.650 1.00 36.16 332 VAL A N 1
ATOM 2488 C CA . VAL A 1 332 ? 31.131 7.074 -12.754 1.00 36.56 332 VAL A CA 1
ATOM 2489 C C . VAL A 1 332 ? 30.400 5.721 -12.656 1.00 36.84 332 VAL A C 1
ATOM 2490 O O . VAL A 1 332 ? 29.199 5.647 -12.914 1.00 36.85 332 VAL A O 1
ATOM 2494 N N . LEU A 1 333 ? 31.118 4.669 -12.261 1.00 37.20 333 LEU A N 1
ATOM 2495 C CA . LEU A 1 333 ? 30.513 3.345 -12.070 1.00 37.60 333 LEU A CA 1
ATOM 2496 C C . LEU A 1 333 ? 29.345 3.390 -11.086 1.00 37.55 333 LEU A C 1
ATOM 2497 O O . LEU A 1 333 ? 28.232 2.987 -11.427 1.00 37.88 333 LEU A O 1
ATOM 2502 N N . PHE A 1 334 ? 29.593 3.904 -9.881 1.00 37.40 334 PHE A N 1
ATOM 2503 C CA . PHE A 1 334 ? 28.549 4.043 -8.864 1.00 36.99 334 PHE A CA 1
ATOM 2504 C C . PHE A 1 334 ? 27.367 4.888 -9.343 1.00 37.25 334 PHE A C 1
ATOM 2505 O O . PHE A 1 334 ? 26.213 4.572 -9.035 1.00 37.22 334 PHE A O 1
ATOM 2513 N N . ALA A 1 335 ? 27.656 5.953 -10.095 1.00 37.28 335 ALA A N 1
ATOM 2514 C CA . ALA A 1 335 ? 26.614 6.833 -10.627 1.00 37.49 335 ALA A CA 1
ATOM 2515 C C . ALA A 1 335 ? 25.725 6.145 -11.668 1.00 37.69 335 ALA A C 1
ATOM 2516 O O . ALA A 1 335 ? 24.526 6.408 -11.723 1.00 38.04 335 ALA A O 1
ATOM 2518 N N . LEU A 1 336 ? 26.314 5.269 -12.481 1.00 37.87 336 LEU A N 1
ATOM 2519 C CA . LEU A 1 336 ? 25.577 4.553 -13.519 1.00 38.13 336 LEU A CA 1
ATOM 2520 C C . LEU A 1 336 ? 24.750 3.400 -12.954 1.00 38.49 336 LEU A C 1
ATOM 2521 O O . LEU A 1 336 ? 23.677 3.088 -13.474 1.00 38.73 336 LEU A O 1
ATOM 2526 N N . LEU A 1 337 ? 25.255 2.774 -11.893 1.00 38.60 337 LEU A N 1
ATOM 2527 C CA . LEU A 1 337 ? 24.618 1.601 -11.303 1.00 38.57 337 LEU A CA 1
ATOM 2528 C C . LEU A 1 337 ? 23.415 1.919 -10.429 1.00 38.55 337 LEU A C 1
ATOM 2529 O O . LEU A 1 337 ? 22.429 1.176 -10.442 1.00 38.74 337 LEU A O 1
ATOM 2534 N N . PHE A 1 338 ? 23.507 3.002 -9.657 1.00 38.27 338 PHE A N 1
ATOM 2535 C CA . PHE A 1 338 ? 22.519 3.307 -8.624 1.00 38.19 338 PHE A CA 1
ATOM 2536 C C . PHE A 1 338 ? 21.808 4.626 -8.902 1.00 37.92 338 PHE A C 1
ATOM 2537 O O . PHE A 1 338 ? 22.299 5.443 -9.672 1.00 38.02 338 PHE A O 1
ATOM 2545 N N . ASN A 1 339 ? 20.647 4.822 -8.283 1.00 37.53 339 ASN A N 1
ATOM 2546 C CA . ASN A 1 339 ? 19.954 6.110 -8.348 1.00 37.38 339 ASN A CA 1
ATOM 2547 C C . ASN A 1 339 ? 20.372 7.015 -7.177 1.00 36.74 339 ASN A C 1
ATOM 2548 O O . ASN A 1 339 ? 21.207 6.627 -6.359 1.00 36.53 339 ASN A O 1
ATOM 2553 N N . MET A 1 340 ? 19.806 8.214 -7.092 1.00 36.33 340 MET A N 1
ATOM 2554 C CA . MET A 1 340 ? 20.239 9.153 -6.061 1.00 36.04 340 MET A CA 1
ATOM 2555 C C . MET A 1 340 ? 20.091 8.563 -4.657 1.00 36.02 340 MET A C 1
ATOM 2556 O O . MET A 1 340 ? 21.050 8.567 -3.877 1.00 35.50 340 MET A O 1
ATOM 2561 N N . GLU A 1 341 ? 18.908 8.024 -4.358 1.00 36.02 341 GLU A N 1
ATOM 2562 C CA . GLU A 1 341 ? 18.664 7.368 -3.071 1.00 36.31 341 GLU A CA 1
ATOM 2563 C C . GLU A 1 341 ? 19.654 6.221 -2.823 1.00 35.44 341 GLU A C 1
ATOM 2564 O O . GLU A 1 341 ? 20.092 6.016 -1.690 1.00 35.42 341 GLU A O 1
ATOM 2570 N N . GLY A 1 342 ? 20.004 5.489 -3.880 1.00 34.58 342 GLY A N 1
ATOM 2571 C CA . GLY A 1 342 ? 21.002 4.432 -3.783 1.00 33.78 342 GLY A CA 1
ATOM 2572 C C . GLY A 1 342 ? 22.370 4.973 -3.386 1.00 33.68 342 GLY A C 1
ATOM 2573 O O . GLY A 1 342 ? 22.946 4.542 -2.381 1.00 33.49 342 GLY A O 1
ATOM 2574 N N . VAL A 1 343 ? 22.883 5.923 -4.175 1.00 32.86 343 VAL A N 1
ATOM 2575 C CA . VAL A 1 343 ? 24.198 6.524 -3.939 1.00 32.16 343 VAL A CA 1
ATOM 2576 C C . VAL A 1 343 ? 24.247 7.199 -2.557 1.00 31.79 343 VAL A C 1
ATOM 2577 O O . VAL A 1 343 ? 25.220 7.047 -1.822 1.00 30.92 343 VAL A O 1
ATOM 2581 N N . ALA A 1 344 ? 23.181 7.924 -2.216 1.00 31.66 344 ALA A N 1
ATOM 2582 C CA . ALA A 1 344 ? 23.038 8.562 -0.909 1.00 31.42 344 ALA A CA 1
ATOM 2583 C C . ALA A 1 344 ? 23.161 7.556 0.234 1.00 31.62 344 ALA A C 1
ATOM 2584 O O . ALA A 1 344 ? 23.827 7.824 1.244 1.00 31.64 344 ALA A O 1
ATOM 2586 N N . SER A 1 345 ? 22.514 6.404 0.065 1.00 31.33 345 SER A N 1
ATOM 2587 C CA . SER A 1 345 ? 22.513 5.354 1.077 1.00 31.34 345 SER A CA 1
ATOM 2588 C C . SER A 1 345 ? 23.882 4.718 1.263 1.00 31.09 345 SER A C 1
ATOM 2589 O O . SER A 1 345 ? 24.318 4.515 2.398 1.00 30.94 345 SER A O 1
ATOM 2592 N N . ILE A 1 346 ? 24.545 4.397 0.152 1.00 30.85 346 ILE A N 1
ATOM 2593 C CA . ILE A 1 346 ? 25.879 3.800 0.201 1.00 31.10 346 ILE A CA 1
ATOM 2594 C C . ILE A 1 346 ? 26.882 4.761 0.860 1.00 30.96 346 ILE A C 1
ATOM 2595 O O . ILE A 1 346 ? 27.673 4.341 1.707 1.00 31.10 346 ILE A O 1
ATOM 2600 N N . THR A 1 347 ? 26.826 6.038 0.474 1.00 30.56 347 THR A N 1
ATOM 2601 C CA . THR A 1 347 ? 27.685 7.088 1.030 1.00 30.46 347 THR A CA 1
ATOM 2602 C C . THR A 1 347 ? 27.488 7.208 2.544 1.00 30.39 347 THR A C 1
ATOM 2603 O O . THR A 1 347 ? 28.453 7.233 3.309 1.00 29.82 347 THR A O 1
ATOM 2607 N N . SER A 1 348 ? 26.225 7.276 2.960 1.00 30.47 348 SER A N 1
ATOM 2608 C CA . SER A 1 348 ? 25.866 7.442 4.362 1.00 30.47 348 SER A CA 1
ATOM 2609 C C . SER A 1 348 ? 26.320 6.241 5.194 1.00 30.48 348 SER A C 1
ATOM 2610 O O . SER A 1 348 ? 26.787 6.403 6.329 1.00 30.38 348 SER A O 1
ATOM 2613 N N . ALA A 1 349 ? 26.215 5.049 4.604 1.00 30.14 349 ALA A N 1
ATOM 2614 C CA . ALA A 1 349 ? 26.644 3.811 5.245 1.00 30.48 349 ALA A CA 1
ATOM 2615 C C . ALA A 1 349 ? 28.149 3.811 5.512 1.00 30.54 349 ALA A C 1
ATOM 2616 O O . ALA A 1 349 ? 28.589 3.514 6.625 1.00 30.67 349 ALA A O 1
ATOM 2618 N N . VAL A 1 350 ? 28.916 4.149 4.478 1.00 30.59 350 VAL A N 1
ATOM 2619 C CA . VAL A 1 350 ? 30.375 4.224 4.540 1.00 30.49 350 VAL A CA 1
ATOM 2620 C C . VAL A 1 350 ? 30.861 5.261 5.561 1.00 30.45 350 VAL A C 1
ATOM 2621 O O . VAL A 1 350 ? 31.785 4.987 6.331 1.00 30.32 350 VAL A O 1
ATOM 2625 N N . PHE A 1 351 ? 30.239 6.437 5.570 1.00 30.32 351 PHE A N 1
ATOM 2626 C CA . PHE A 1 351 ? 30.607 7.465 6.537 1.00 31.05 351 PHE A CA 1
ATOM 2627 C C . PHE A 1 351 ? 30.383 6.978 7.969 1.00 31.07 351 PHE A C 1
ATOM 2628 O O . PHE A 1 351 ? 31.237 7.170 8.834 1.00 30.83 351 PHE A O 1
ATOM 2636 N N . MET A 1 352 ? 29.252 6.317 8.200 1.00 31.17 352 MET A N 1
ATOM 2637 C CA . MET A 1 352 ? 28.955 5.772 9.522 1.00 31.88 352 MET A CA 1
ATOM 2638 C C . MET A 1 352 ? 30.008 4.779 10.014 1.00 31.37 352 MET A C 1
ATOM 2639 O O . MET A 1 352 ? 30.355 4.795 11.189 1.00 31.09 352 MET A O 1
ATOM 2644 N N . VAL A 1 353 ? 30.531 3.933 9.127 1.00 31.14 353 VAL A N 1
ATOM 2645 C CA . VAL A 1 353 ? 31.561 2.986 9.556 1.00 31.05 353 VAL A CA 1
ATOM 2646 C C . VAL A 1 353 ? 32.848 3.726 9.941 1.00 30.96 353 VAL A C 1
ATOM 2647 O O . VAL A 1 353 ? 33.435 3.448 10.992 1.00 31.01 353 VAL A O 1
ATOM 2651 N N . ILE A 1 354 ? 33.257 4.692 9.119 1.00 30.70 354 ILE A N 1
ATOM 2652 C CA . ILE A 1 354 ? 34.379 5.564 9.474 1.00 30.64 354 ILE A CA 1
ATOM 2653 C C . ILE A 1 354 ? 34.139 6.190 10.853 1.00 30.53 354 ILE A C 1
ATOM 2654 O O . ILE A 1 354 ? 34.986 6.061 11.738 1.00 30.47 354 ILE A O 1
ATOM 2659 N N . TYR A 1 355 ? 32.978 6.825 11.033 1.00 30.45 355 TYR A N 1
ATOM 2660 C CA . TYR A 1 355 ? 32.645 7.527 12.283 1.00 30.86 355 TYR A CA 1
ATOM 2661 C C . TYR A 1 355 ? 32.648 6.628 13.512 1.00 30.71 355 TYR A C 1
ATOM 2662 O O . TYR A 1 355 ? 33.066 7.060 14.582 1.00 31.10 355 TYR A O 1
ATOM 2671 N N . LEU A 1 356 ? 32.181 5.389 13.360 1.00 30.79 356 LEU A N 1
ATOM 2672 C CA . LEU A 1 356 ? 32.169 4.419 14.463 1.00 31.06 356 LEU A CA 1
ATOM 2673 C C . LEU A 1 356 ? 33.583 4.113 14.967 1.00 30.90 356 LEU A C 1
ATOM 2674 O O . LEU A 1 356 ? 33.830 4.075 16.183 1.00 30.57 356 LEU A O 1
ATOM 2679 N N . PHE A 1 357 ? 34.500 3.910 14.021 1.00 30.75 357 PHE A N 1
ATOM 2680 C CA . PHE A 1 357 ? 35.902 3.649 14.336 1.00 30.45 357 PHE A CA 1
ATOM 2681 C C . PHE A 1 357 ? 36.606 4.865 14.928 1.00 30.41 357 PHE A C 1
ATOM 2682 O O . PHE A 1 357 ? 37.526 4.708 15.720 1.00 30.39 357 PHE A O 1
ATOM 2690 N N . VAL A 1 358 ? 36.164 6.065 14.560 1.00 30.31 358 VAL A N 1
ATOM 2691 C CA . VAL A 1 358 ? 36.670 7.291 15.180 1.00 30.49 358 VAL A CA 1
ATOM 2692 C C . VAL A 1 358 ? 36.167 7.387 16.627 1.00 30.91 358 VAL A C 1
ATOM 2693 O O . VAL A 1 358 ? 36.948 7.683 17.542 1.00 30.99 358 VAL A O 1
ATOM 2697 N N . ILE A 1 359 ? 34.871 7.139 16.827 1.00 30.92 359 ILE A N 1
ATOM 2698 C CA . ILE A 1 359 ? 34.276 7.130 18.172 1.00 31.12 359 ILE A CA 1
ATOM 2699 C C . ILE A 1 359 ? 34.974 6.092 19.066 1.00 31.29 359 ILE A C 1
ATOM 2700 O O . ILE A 1 359 ? 35.375 6.411 20.182 1.00 31.21 359 ILE A O 1
ATOM 2705 N N . LEU A 1 360 ? 35.153 4.876 18.551 1.00 31.52 360 LEU A N 1
ATOM 2706 C CA . LEU A 1 360 ? 35.933 3.834 19.230 1.00 31.86 360 LEU A CA 1
ATOM 2707 C C . LEU A 1 360 ? 37.352 4.308 19.589 1.00 32.13 360 LEU A C 1
ATOM 2708 O O . LEU A 1 360 ? 37.831 4.062 20.698 1.00 32.02 360 LEU A O 1
ATOM 2713 N N . SER A 1 361 ? 38.009 4.985 18.646 1.00 32.39 361 SER A N 1
ATOM 2714 C CA . SER A 1 361 ? 39.357 5.505 18.844 1.00 32.35 361 SER A CA 1
ATOM 2715 C C . SER A 1 361 ? 39.376 6.535 19.959 1.00 32.62 361 SER A C 1
ATOM 2716 O O . SER A 1 361 ? 40.248 6.494 20.833 1.00 32.55 361 SER A O 1
ATOM 2719 N N . HIS A 1 362 ? 38.406 7.447 19.926 1.00 32.77 362 HIS A N 1
ATOM 2720 C CA . HIS A 1 362 ? 38.198 8.402 21.007 1.00 33.45 362 HIS A CA 1
ATOM 2721 C C . HIS A 1 362 ? 38.075 7.678 22.346 1.00 33.60 362 HIS A C 1
ATOM 2722 O O . HIS A 1 362 ? 38.711 8.066 23.308 1.00 33.76 362 HIS A O 1
ATOM 2729 N N . TYR A 1 363 ? 37.274 6.618 22.388 1.00 34.26 363 TYR A N 1
ATOM 2730 C CA . TYR A 1 363 ? 37.101 5.832 23.610 1.00 34.96 363 TYR A CA 1
ATOM 2731 C C . TYR A 1 363 ? 38.425 5.254 24.117 1.00 34.78 363 TYR A C 1
ATOM 2732 O O . TYR A 1 363 ? 38.787 5.452 25.280 1.00 35.07 363 TYR A O 1
ATOM 2741 N N . ILE A 1 364 ? 39.135 4.544 23.246 1.00 34.37 364 ILE A N 1
ATOM 2742 C CA . ILE A 1 364 ? 40.428 3.951 23.587 1.00 34.21 364 ILE A CA 1
ATOM 2743 C C . ILE A 1 364 ? 41.418 5.016 24.081 1.00 34.47 364 ILE A C 1
ATOM 2744 O O . ILE A 1 364 ? 42.150 4.793 25.054 1.00 34.71 364 ILE A O 1
ATOM 2749 N N . LEU A 1 365 ? 41.414 6.175 23.426 1.00 34.24 365 LEU A N 1
ATOM 2750 C CA . LEU A 1 365 ? 42.351 7.250 23.741 1.00 34.15 365 LEU A CA 1
ATOM 2751 C C . LEU A 1 365 ? 41.776 8.315 24.670 1.00 34.51 365 LEU A C 1
ATOM 2752 O O . LEU A 1 365 ? 42.282 9.438 24.714 1.00 34.52 365 LEU A O 1
ATOM 2757 N N . ILE A 1 366 ? 40.739 7.964 25.425 1.00 35.15 366 ILE A N 1
ATOM 2758 C CA . ILE A 1 366 ? 40.016 8.958 26.225 1.00 36.15 366 ILE A CA 1
ATOM 2759 C C . ILE A 1 366 ? 40.849 9.626 27.336 1.00 36.71 366 ILE A C 1
ATOM 2760 O O . ILE A 1 366 ? 40.745 10.836 27.533 1.00 36.81 366 ILE A O 1
ATOM 2765 N N . ASP A 1 367 ? 41.692 8.857 28.025 1.00 37.42 367 ASP A N 1
ATOM 2766 C CA . ASP A 1 367 ? 42.564 9.416 29.075 1.00 38.39 367 ASP A CA 1
ATOM 2767 C C . ASP A 1 367 ? 43.518 10.474 28.519 1.00 38.54 367 ASP A C 1
ATOM 2768 O O . ASP A 1 367 ? 43.867 11.428 29.211 1.00 38.78 367 ASP A O 1
ATOM 2773 N N . GLU A 1 368 ? 43.917 10.294 27.264 1.00 38.71 368 GLU A N 1
ATOM 2774 C CA . GLU A 1 368 ? 44.832 11.196 26.576 1.00 39.29 368 GLU A CA 1
ATOM 2775 C C . GLU A 1 368 ? 44.122 12.431 25.991 1.00 39.05 368 GLU A C 1
ATOM 2776 O O . GLU A 1 368 ? 44.582 13.556 26.173 1.00 38.93 368 GLU A O 1
ATOM 2782 N N . VAL A 1 369 ? 42.999 12.226 25.302 1.00 39.03 369 VAL A N 1
ATOM 2783 C CA . VAL A 1 369 ? 42.326 13.334 24.610 1.00 38.77 369 VAL A CA 1
ATOM 2784 C C . VAL A 1 369 ? 41.186 13.984 25.408 1.00 38.89 369 VAL A C 1
ATOM 2785 O O . VAL A 1 369 ? 40.764 15.098 25.094 1.00 38.65 369 VAL A O 1
ATOM 2789 N N . GLY A 1 370 ? 40.701 13.292 26.436 1.00 39.24 370 GLY A N 1
ATOM 2790 C CA . GLY A 1 370 ? 39.601 13.797 27.264 1.00 39.89 370 GLY A CA 1
ATOM 2791 C C . GLY A 1 370 ? 38.212 13.444 26.750 1.00 40.47 370 GLY A C 1
ATOM 2792 O O . GLY A 1 370 ? 38.059 12.716 25.768 1.00 40.39 370 GLY A O 1
ATOM 2793 N N . GLY A 1 371 ? 37.195 13.973 27.426 1.00 41.21 371 GLY A N 1
ATOM 2794 C CA . GLY A 1 371 ? 35.799 13.677 27.112 1.00 41.81 371 GLY A CA 1
ATOM 2795 C C . GLY A 1 371 ? 35.167 12.741 28.126 1.00 42.46 371 GLY A C 1
ATOM 2796 O O . GLY A 1 371 ? 35.871 12.094 28.909 1.00 42.42 371 GLY A O 1
ATOM 2797 N N . ARG A 1 372 ? 33.837 12.668 28.107 1.00 42.95 372 ARG A N 1
ATOM 2798 C CA . ARG A 1 372 ? 33.084 11.821 29.032 1.00 43.57 372 ARG A CA 1
ATOM 2799 C C . ARG A 1 372 ? 32.809 10.460 28.403 1.00 43.59 372 ARG A C 1
ATOM 2800 O O . ARG A 1 372 ? 32.261 10.380 27.300 1.00 43.49 372 ARG A O 1
ATOM 2808 N N . LYS A 1 373 ? 33.179 9.395 29.112 1.00 43.82 373 LYS A N 1
ATOM 2809 C CA . LYS A 1 373 ? 32.987 8.027 28.622 1.00 44.17 373 LYS A CA 1
ATOM 2810 C C . LYS A 1 373 ? 31.530 7.717 28.292 1.00 44.21 373 LYS A C 1
ATOM 2811 O O . LYS A 1 373 ? 31.252 6.964 27.360 1.00 44.47 373 LYS A O 1
ATOM 2817 N N . GLU A 1 374 ? 30.611 8.297 29.063 1.00 44.16 374 GLU A N 1
ATOM 2818 C CA . GLU A 1 374 ? 29.174 8.080 28.879 1.00 44.28 374 GLU A CA 1
ATOM 2819 C C . GLU A 1 374 ? 28.697 8.591 27.520 1.00 43.56 374 GLU A C 1
ATOM 2820 O O . GLU A 1 374 ? 28.005 7.878 26.790 1.00 43.58 374 GLU A O 1
ATOM 2826 N N . ILE A 1 375 ? 29.078 9.826 27.197 1.00 42.83 375 ILE A N 1
ATOM 2827 C CA . ILE A 1 375 ? 28.747 10.453 25.920 1.00 42.45 375 ILE A CA 1
ATOM 2828 C C . ILE A 1 375 ? 29.322 9.686 24.720 1.00 41.94 375 ILE A C 1
ATOM 2829 O O . ILE A 1 375 ? 28.654 9.549 23.687 1.00 42.27 375 ILE A O 1
ATOM 2834 N N . VAL A 1 376 ? 30.545 9.180 24.867 1.00 41.12 376 VAL A N 1
ATOM 2835 C CA . VAL A 1 376 ? 31.223 8.457 23.790 1.00 40.49 376 VAL A CA 1
ATOM 2836 C C . VAL A 1 376 ? 30.521 7.131 23.508 1.00 40.38 376 VAL A C 1
ATOM 2837 O O . VAL A 1 376 ? 30.333 6.759 22.350 1.00 40.11 376 VAL A O 1
ATOM 2841 N N . ILE A 1 377 ? 30.124 6.429 24.570 1.00 40.28 377 ILE A N 1
ATOM 2842 C CA . ILE A 1 377 ? 29.376 5.182 24.421 1.00 40.14 377 ILE A CA 1
ATOM 2843 C C . ILE A 1 377 ? 28.001 5.469 23.805 1.00 39.83 377 ILE A C 1
ATOM 2844 O O . ILE A 1 377 ? 27.594 4.798 22.845 1.00 39.70 377 ILE A O 1
ATOM 2849 N N . PHE A 1 378 ? 27.317 6.483 24.337 1.00 39.30 378 PHE A N 1
ATOM 2850 C CA . PHE A 1 378 ? 26.038 6.937 23.791 1.00 39.33 378 PHE A CA 1
ATOM 2851 C C . PHE A 1 378 ? 26.136 7.229 22.282 1.00 38.85 378 PHE A C 1
ATOM 2852 O O . PHE A 1 378 ? 25.316 6.739 21.508 1.00 39.10 378 PHE A O 1
ATOM 2860 N N . SER A 1 379 ? 27.146 8.000 21.871 1.00 38.31 379 SER A N 1
ATOM 2861 C CA . SER A 1 379 ? 27.383 8.296 20.447 1.00 37.72 379 SER A CA 1
ATOM 2862 C C . SER A 1 379 ? 27.537 7.036 19.601 1.00 37.16 379 SER A C 1
ATOM 2863 O O . SER A 1 379 ? 26.927 6.920 18.539 1.00 37.08 379 SER A O 1
ATOM 2866 N N . PHE A 1 380 ? 28.351 6.100 20.078 1.00 36.68 380 PHE A N 1
ATOM 2867 C CA . PHE A 1 380 ? 28.610 4.846 19.372 1.00 36.46 380 PHE A CA 1
ATOM 2868 C C . PHE A 1 380 ? 27.339 4.031 19.142 1.00 36.30 380 PHE A C 1
ATOM 2869 O O . PHE A 1 380 ? 27.155 3.452 18.066 1.00 36.04 380 PHE A O 1
ATOM 2877 N N . ILE A 1 381 ? 26.476 3.987 20.160 1.00 36.45 381 ILE A N 1
ATOM 2878 C CA . ILE A 1 381 ? 25.229 3.216 20.108 1.00 36.39 381 ILE A CA 1
ATOM 2879 C C . ILE A 1 381 ?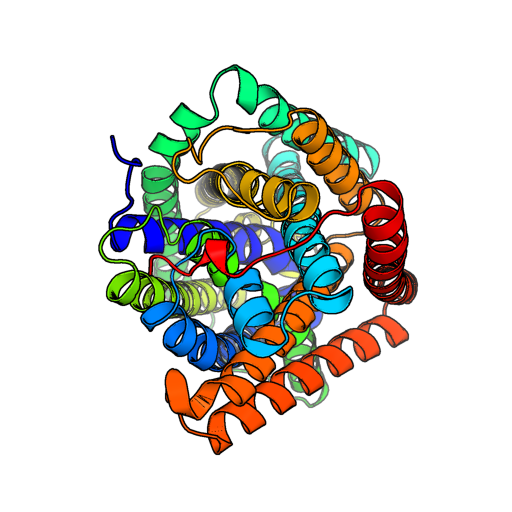 24.253 3.869 19.126 1.00 36.18 381 ILE A C 1
ATOM 2880 O O . ILE A 1 381 ? 23.651 3.182 18.293 1.00 35.84 381 ILE A O 1
ATOM 2885 N N . VAL A 1 382 ? 24.129 5.194 19.213 1.00 36.04 382 VAL A N 1
ATOM 2886 C CA . VAL A 1 382 ? 23.295 5.956 18.285 1.00 36.16 382 VAL A CA 1
ATOM 2887 C C . VAL A 1 382 ? 23.686 5.689 16.830 1.00 36.36 382 VAL A C 1
ATOM 2888 O O . VAL A 1 382 ? 22.848 5.238 16.042 1.00 36.55 382 VAL A O 1
ATOM 2892 N N . VAL A 1 383 ? 24.955 5.942 16.489 1.00 36.23 383 VAL A N 1
ATOM 2893 C CA . VAL A 1 383 ? 25.448 5.783 15.111 1.00 36.08 383 VAL A CA 1
ATOM 2894 C C . VAL A 1 383 ? 25.311 4.340 14.612 1.00 36.36 383 VAL A C 1
ATOM 2895 O O . VAL A 1 383 ? 24.929 4.117 13.470 1.00 36.78 383 VAL A O 1
ATOM 2899 N N . LEU A 1 384 ? 25.612 3.371 15.473 1.00 36.87 384 LEU A N 1
ATOM 2900 C CA . LEU A 1 384 ? 25.421 1.950 15.149 1.00 37.01 384 LEU A CA 1
ATOM 2901 C C . LEU A 1 384 ? 23.939 1.656 14.870 1.00 36.93 384 LEU A C 1
ATOM 2902 O O . LEU A 1 384 ? 23.605 1.014 13.874 1.00 36.84 384 LEU A O 1
ATOM 2907 N N . GLY A 1 385 ? 23.062 2.145 15.748 1.00 36.84 385 GLY A N 1
ATOM 2908 C CA . GLY A 1 385 ? 21.614 2.015 15.561 1.00 36.68 385 GLY A CA 1
ATOM 2909 C C . GLY A 1 385 ? 21.140 2.604 14.242 1.00 36.55 385 GLY A C 1
ATOM 2910 O O . GLY A 1 385 ? 20.358 1.980 13.518 1.00 36.34 385 GLY A O 1
ATOM 2911 N N . VAL A 1 386 ? 21.632 3.803 13.929 1.00 36.45 386 VAL A N 1
ATOM 2912 C CA . VAL A 1 386 ? 21.309 4.494 12.677 1.00 36.30 386 VAL A CA 1
ATOM 2913 C C . VAL A 1 386 ? 21.855 3.723 11.471 1.00 36.23 386 VAL A C 1
ATOM 2914 O O . VAL A 1 386 ? 21.198 3.631 10.437 1.00 36.05 386 VAL A O 1
ATOM 2918 N N . PHE A 1 387 ? 23.049 3.159 11.623 1.00 36.60 387 PHE A N 1
ATOM 2919 C CA . PHE A 1 387 ? 23.653 2.310 10.598 1.00 36.92 387 PHE A CA 1
ATOM 2920 C C . PHE A 1 387 ? 22.772 1.103 10.299 1.00 37.55 387 PHE A C 1
ATOM 2921 O O . PHE A 1 387 ? 22.464 0.825 9.139 1.00 37.26 387 PHE A O 1
ATOM 2929 N N . LEU A 1 388 ? 22.361 0.395 11.350 1.00 38.67 388 LEU A N 1
ATOM 2930 C CA . LEU A 1 388 ? 21.529 -0.802 11.189 1.00 39.83 388 LEU A CA 1
ATOM 2931 C C . LEU A 1 388 ? 20.132 -0.465 10.641 1.00 40.23 388 LEU A C 1
ATOM 2932 O O . LEU A 1 388 ? 19.614 -1.187 9.789 1.00 40.31 388 LEU A O 1
ATOM 2937 N N . LEU A 1 389 ? 19.550 0.642 11.105 1.00 40.82 389 LEU A N 1
ATOM 2938 C CA . LEU A 1 389 ? 18.313 1.178 10.516 1.00 41.48 389 LEU A CA 1
ATOM 2939 C C . LEU A 1 389 ? 18.443 1.422 9.015 1.00 41.99 389 LEU A C 1
ATOM 2940 O O . LEU A 1 389 ? 17.531 1.087 8.252 1.00 42.12 389 LEU A O 1
ATOM 2945 N N . LEU A 1 390 ? 19.571 2.002 8.598 1.00 42.40 390 LEU A N 1
ATOM 2946 C CA . LEU A 1 390 ? 19.835 2.231 7.180 1.00 42.90 390 LEU A CA 1
ATOM 2947 C C . LEU A 1 390 ? 19.887 0.918 6.399 1.00 43.43 390 LEU A C 1
ATOM 2948 O O . LEU A 1 390 ? 19.265 0.805 5.340 1.00 43.22 390 LEU A O 1
ATOM 2953 N N . LEU A 1 391 ? 20.615 -0.066 6.929 1.00 44.09 391 LEU A N 1
ATOM 2954 C CA . LEU A 1 391 ? 20.710 -1.393 6.307 1.00 45.00 391 LEU A CA 1
ATOM 2955 C C . LEU A 1 391 ? 19.360 -2.118 6.247 1.00 45.65 391 LEU A C 1
ATOM 2956 O O . LEU A 1 391 ? 19.023 -2.739 5.233 1.00 45.50 391 LEU A O 1
ATOM 2961 N N . TYR A 1 392 ? 18.600 -2.038 7.337 1.00 46.44 392 TYR A N 1
ATOM 2962 C CA . TYR A 1 392 ? 17.262 -2.609 7.387 1.00 47.28 392 TYR A CA 1
ATOM 2963 C C . TYR A 1 392 ? 16.366 -1.963 6.323 1.00 47.54 392 TYR A C 1
ATOM 2964 O O . TYR A 1 392 ? 15.692 -2.666 5.562 1.00 47.37 392 TYR A O 1
ATOM 2973 N N . TYR A 1 393 ? 16.385 -0.632 6.264 1.00 47.89 393 TYR A N 1
ATOM 2974 C CA . TYR A 1 393 ? 15.621 0.111 5.264 1.00 48.32 393 TYR A CA 1
ATOM 2975 C C . TYR A 1 393 ? 15.959 -0.337 3.841 1.00 48.29 393 TYR A C 1
ATOM 2976 O O . TYR A 1 393 ? 15.067 -0.495 3.016 1.00 48.52 393 TYR A O 1
ATOM 2985 N N . GLN A 1 394 ? 17.243 -0.548 3.562 1.00 48.30 394 GLN A N 1
ATOM 2986 C CA . GLN A 1 394 ? 17.674 -1.030 2.254 1.00 48.41 394 GLN A CA 1
ATOM 2987 C C . GLN A 1 394 ? 17.191 -2.449 1.989 1.00 48.47 394 GLN A C 1
ATOM 2988 O O . GLN A 1 394 ? 16.788 -2.768 0.870 1.00 48.20 394 GLN A O 1
ATOM 2994 N N . TRP A 1 395 ? 17.245 -3.295 3.020 1.00 48.71 395 TRP A N 1
ATOM 2995 C CA . TRP A 1 395 ? 16.813 -4.687 2.909 1.00 48.89 395 TRP A CA 1
ATOM 2996 C C . TRP A 1 395 ? 15.354 -4.800 2.444 1.00 48.98 395 TRP A C 1
ATOM 2997 O O . TRP A 1 395 ? 15.036 -5.623 1.584 1.00 48.77 395 TRP A O 1
ATOM 3008 N N . ILE A 1 396 ? 14.485 -3.957 3.003 1.00 49.12 396 ILE A N 1
ATOM 3009 C CA . ILE A 1 396 ? 13.063 -3.961 2.652 1.00 49.49 396 ILE A CA 1
ATOM 3010 C C . ILE A 1 396 ? 12.704 -3.134 1.404 1.00 49.61 396 ILE A C 1
ATOM 3011 O O . ILE A 1 396 ? 11.748 -3.465 0.707 1.00 49.77 396 ILE A O 1
ATOM 3016 N N . THR A 1 397 ? 13.480 -2.086 1.116 1.00 49.79 397 THR A N 1
ATOM 3017 C CA . THR A 1 397 ? 13.153 -1.130 0.044 1.00 49.88 397 THR A CA 1
ATOM 3018 C C . THR A 1 397 ? 13.850 -1.408 -1.298 1.00 49.82 397 THR A C 1
ATOM 3019 O O . THR A 1 397 ? 13.193 -1.450 -2.336 1.00 49.89 397 THR A O 1
ATOM 3023 N N . ASN A 1 398 ? 15.171 -1.574 -1.276 1.00 49.79 398 ASN A N 1
ATOM 3024 C CA . ASN A 1 398 ? 15.949 -1.834 -2.488 1.00 49.85 398 ASN A CA 1
ATOM 3025 C C . ASN A 1 398 ? 17.147 -2.703 -2.141 1.00 49.88 398 ASN A C 1
ATOM 3026 O O . ASN A 1 398 ? 18.179 -2.211 -1.679 1.00 49.99 398 ASN A O 1
ATOM 3031 N N . ARG A 1 399 ? 16.995 -4.001 -2.378 1.00 49.74 399 ARG A N 1
ATOM 3032 C CA . ARG A 1 399 ? 17.952 -5.010 -1.934 1.00 49.76 399 ARG A CA 1
ATOM 3033 C C . ARG A 1 399 ? 19.246 -5.019 -2.747 1.00 49.23 399 ARG A C 1
ATOM 3034 O O . ARG A 1 399 ? 20.256 -5.571 -2.309 1.00 49.25 399 ARG A O 1
ATOM 3042 N N . PHE A 1 400 ? 19.198 -4.422 -3.936 1.00 48.69 400 PHE A N 1
ATOM 3043 C CA . PHE A 1 400 ? 20.374 -4.233 -4.776 1.00 47.99 400 PHE A CA 1
ATOM 3044 C C . PHE A 1 400 ? 21.322 -3.245 -4.079 1.00 47.29 400 PHE A C 1
ATOM 3045 O O . PHE A 1 400 ? 22.530 -3.460 -4.028 1.00 46.99 400 PHE A O 1
ATOM 3053 N N . VAL A 1 401 ? 20.754 -2.178 -3.525 1.00 46.72 401 VAL A N 1
ATOM 3054 C CA . VAL A 1 401 ? 21.521 -1.212 -2.739 1.00 46.32 401 VAL A CA 1
ATOM 3055 C C . VAL A 1 401 ? 22.102 -1.881 -1.489 1.00 46.00 401 VAL A C 1
ATOM 3056 O O . VAL A 1 401 ? 23.275 -1.677 -1.162 1.00 45.59 401 VAL A O 1
ATOM 3060 N N . PHE A 1 402 ? 21.277 -2.689 -0.814 1.00 45.59 402 PHE A N 1
ATOM 3061 C CA . PHE A 1 402 ? 21.714 -3.460 0.351 1.00 45.23 402 PHE A CA 1
ATOM 3062 C C . PHE A 1 402 ? 22.978 -4.279 0.061 1.00 45.09 402 PHE A C 1
ATOM 3063 O O . PHE A 1 402 ? 23.959 -4.172 0.788 1.00 44.93 402 PHE A O 1
ATOM 3071 N N . TYR A 1 403 ? 22.951 -5.090 -0.994 1.00 45.16 403 TYR A N 1
ATOM 3072 C CA . TYR A 1 403 ? 24.108 -5.905 -1.351 1.00 45.59 403 TYR A CA 1
ATOM 3073 C C . TYR A 1 403 ? 25.267 -5.046 -1.835 1.00 45.14 403 TYR A C 1
ATOM 3074 O O . TYR A 1 403 ? 26.421 -5.380 -1.599 1.00 45.19 403 TYR A O 1
ATOM 3083 N N . GLY A 1 404 ? 24.949 -3.938 -2.503 1.00 44.71 404 GLY A N 1
ATOM 3084 C CA . GLY A 1 404 ? 25.946 -2.925 -2.862 1.00 43.99 404 GLY A CA 1
ATOM 3085 C C . GLY A 1 404 ? 26.741 -2.421 -1.666 1.00 43.35 404 GLY A C 1
ATOM 3086 O O . GLY A 1 404 ? 27.969 -2.402 -1.704 1.00 43.15 404 GLY A O 1
ATOM 3087 N N . ILE A 1 405 ? 26.037 -2.030 -0.603 1.00 42.78 405 ILE A N 1
ATOM 3088 C CA . ILE A 1 405 ? 26.667 -1.594 0.644 1.00 42.10 405 ILE A CA 1
ATOM 3089 C C . ILE A 1 405 ? 27.594 -2.673 1.228 1.00 42.22 405 ILE A C 1
ATOM 3090 O O . ILE A 1 405 ? 28.763 -2.397 1.528 1.00 42.08 405 ILE A O 1
ATOM 3095 N N . ILE A 1 406 ? 27.072 -3.895 1.359 1.00 41.98 406 ILE A N 1
ATOM 3096 C CA . ILE A 1 406 ? 27.818 -5.031 1.915 1.00 41.69 406 ILE A CA 1
ATOM 3097 C C . ILE A 1 406 ? 29.031 -5.389 1.047 1.00 41.47 406 ILE A C 1
ATOM 3098 O O . ILE A 1 406 ? 30.118 -5.657 1.566 1.00 41.35 406 ILE A O 1
ATOM 3103 N N . ALA A 1 407 ? 28.836 -5.392 -0.270 1.00 41.17 407 ALA A N 1
ATOM 3104 C CA . ALA A 1 407 ? 29.919 -5.657 -1.216 1.00 41.05 407 ALA A CA 1
ATOM 3105 C C . ALA A 1 407 ? 31.048 -4.620 -1.114 1.00 40.97 407 ALA A C 1
ATOM 3106 O O . ALA A 1 407 ? 32.218 -4.960 -1.273 1.00 41.05 407 ALA A O 1
ATOM 3108 N N . THR A 1 408 ? 30.697 -3.363 -0.847 1.00 40.79 408 THR A N 1
ATOM 3109 C CA . THR A 1 408 ? 31.706 -2.309 -0.718 1.00 40.63 408 THR A CA 1
ATOM 3110 C C . THR A 1 408 ? 32.625 -2.601 0.473 1.00 40.56 408 THR A C 1
ATOM 3111 O O . THR A 1 408 ? 33.842 -2.656 0.314 1.00 40.42 408 THR A O 1
ATOM 3115 N N . PHE A 1 409 ? 32.029 -2.825 1.644 1.00 40.46 409 PHE A N 1
ATOM 3116 C CA . PHE A 1 409 ? 32.778 -3.105 2.864 1.00 40.50 409 PHE A CA 1
ATOM 3117 C C . PHE A 1 409 ? 33.655 -4.337 2.727 1.00 40.40 409 PHE A C 1
ATOM 3118 O O . PHE A 1 409 ? 34.820 -4.323 3.119 1.00 40.28 409 PHE A O 1
ATOM 3126 N N . ILE A 1 410 ? 33.089 -5.397 2.158 1.00 40.62 410 ILE A N 1
ATOM 3127 C CA . ILE A 1 410 ? 33.811 -6.653 1.974 1.00 40.74 410 ILE A CA 1
ATOM 3128 C C . ILE A 1 410 ? 34.897 -6.512 0.904 1.00 40.24 410 ILE A C 1
ATOM 3129 O O . ILE A 1 410 ? 36.022 -6.973 1.096 1.00 40.20 410 ILE A O 1
ATOM 3134 N N . GLY A 1 411 ? 34.570 -5.853 -0.202 1.00 39.92 411 GLY A N 1
ATOM 3135 C CA . GLY A 1 411 ? 35.550 -5.617 -1.269 1.00 39.72 411 GLY A CA 1
ATOM 3136 C C . GLY A 1 411 ? 36.745 -4.805 -0.781 1.00 39.48 411 GLY A C 1
ATOM 3137 O O . GLY A 1 411 ? 37.883 -5.042 -1.191 1.00 39.48 411 GLY A O 1
ATOM 3138 N N . VAL A 1 412 ? 36.471 -3.852 0.107 1.00 39.02 412 VAL A N 1
ATOM 3139 C CA . VAL A 1 412 ? 37.500 -2.996 0.702 1.00 38.76 412 VAL A CA 1
ATOM 3140 C C . VAL A 1 412 ? 38.428 -3.783 1.634 1.00 38.36 412 VAL A C 1
ATOM 3141 O O . VAL A 1 412 ? 39.646 -3.619 1.576 1.00 38.33 412 VAL A O 1
ATOM 3145 N N . LEU A 1 413 ? 37.853 -4.646 2.468 1.00 37.93 413 LEU A N 1
ATOM 3146 C CA . LEU A 1 413 ? 38.640 -5.457 3.397 1.00 37.89 413 LEU A CA 1
ATOM 3147 C C . LEU A 1 413 ? 39.498 -6.517 2.689 1.00 37.87 413 LEU A C 1
ATOM 3148 O O . LEU A 1 413 ? 40.672 -6.705 3.032 1.00 37.52 413 LEU A O 1
ATOM 3153 N N . ILE A 1 414 ? 38.913 -7.194 1.700 1.00 38.22 414 ILE A N 1
ATOM 3154 C CA . ILE A 1 414 ? 39.646 -8.172 0.886 1.00 38.50 414 ILE A CA 1
ATOM 3155 C C . ILE A 1 414 ? 40.798 -7.504 0.121 1.00 38.18 414 ILE A C 1
ATOM 3156 O O . ILE A 1 414 ? 41.918 -8.023 0.110 1.00 38.06 414 ILE A O 1
ATOM 3161 N N . PHE A 1 415 ? 40.518 -6.355 -0.499 1.00 38.32 415 PHE A N 1
ATOM 3162 C CA . PHE A 1 415 ? 41.546 -5.586 -1.214 1.00 38.35 415 PHE A CA 1
ATOM 3163 C C . PHE A 1 415 ? 42.703 -5.236 -0.281 1.00 38.25 415 PHE A C 1
ATOM 3164 O O . PHE A 1 415 ? 43.862 -5.377 -0.668 1.00 38.35 415 PHE A O 1
ATOM 3172 N N . GLU A 1 416 ? 42.388 -4.807 0.942 1.00 37.82 416 GLU A N 1
ATOM 3173 C CA . GLU A 1 416 ? 43.426 -4.467 1.918 1.00 37.76 416 GLU A CA 1
ATOM 3174 C C . GLU A 1 416 ? 44.376 -5.620 2.215 1.00 37.58 416 GLU A C 1
ATOM 3175 O O . GLU A 1 416 ? 45.594 -5.426 2.250 1.00 37.53 416 GLU A O 1
ATOM 3181 N N . ILE A 1 417 ? 43.819 -6.810 2.431 1.00 37.55 417 ILE A N 1
ATOM 3182 C CA . ILE A 1 417 ? 44.613 -8.001 2.738 1.00 37.47 417 ILE A CA 1
ATOM 3183 C C . ILE A 1 417 ? 45.553 -8.344 1.577 1.00 37.42 417 ILE A C 1
ATOM 3184 O O . ILE A 1 417 ? 46.728 -8.618 1.789 1.00 37.36 417 ILE A O 1
ATOM 3189 N N . ILE A 1 418 ? 45.032 -8.284 0.357 1.00 37.61 418 ILE A N 1
ATOM 3190 C CA . ILE A 1 418 ? 45.809 -8.593 -0.841 1.00 37.93 418 ILE A CA 1
ATOM 3191 C C . ILE A 1 418 ? 46.851 -7.506 -1.133 1.00 37.95 418 ILE A C 1
ATOM 3192 O O . ILE A 1 418 ? 48.014 -7.822 -1.381 1.00 38.15 418 ILE A O 1
ATOM 3197 N N . TYR A 1 419 ? 46.433 -6.239 -1.075 1.00 37.88 419 TYR A N 1
ATOM 3198 C CA . TYR A 1 419 ? 47.336 -5.095 -1.261 1.00 37.69 419 TYR A CA 1
ATOM 3199 C C . TYR A 1 419 ? 48.501 -5.111 -0.263 1.00 37.63 419 TYR A C 1
ATOM 3200 O O . TYR A 1 419 ? 49.662 -4.993 -0.653 1.00 37.52 419 TYR A O 1
ATOM 3209 N N . ARG A 1 420 ? 48.183 -5.273 1.019 1.00 37.81 420 ARG A N 1
ATOM 3210 C CA . ARG A 1 420 ? 49.192 -5.361 2.080 1.00 37.78 420 ARG A CA 1
ATOM 3211 C C . ARG A 1 420 ? 50.203 -6.498 1.838 1.00 38.40 420 ARG A C 1
ATOM 3212 O O . ARG A 1 420 ? 51.394 -6.351 2.123 1.00 38.44 420 ARG A O 1
ATOM 3220 N N 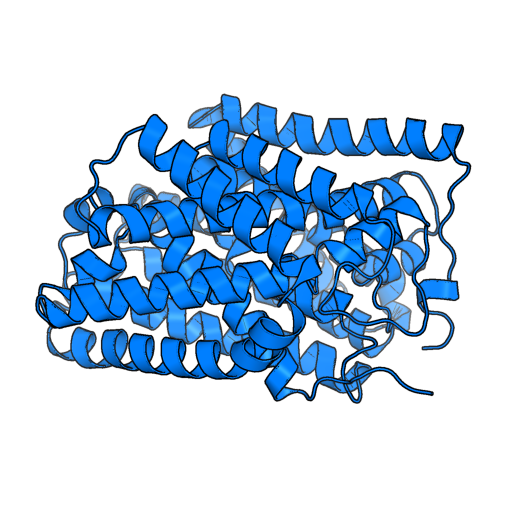. LYS A 1 421 ? 49.725 -7.626 1.316 1.00 38.78 421 LYS A N 1
ATOM 3221 C CA . LYS A 1 421 ? 50.589 -8.786 1.044 1.00 39.26 421 LYS A CA 1
ATOM 3222 C C . LYS A 1 421 ? 51.470 -8.596 -0.192 1.00 39.20 421 LYS A C 1
ATOM 3223 O O . LYS A 1 421 ? 52.618 -9.032 -0.211 1.00 39.39 421 LYS A O 1
ATOM 3229 N N . VAL A 1 422 ? 50.915 -7.953 -1.218 1.00 39.04 422 VAL A N 1
ATOM 3230 C CA . VAL A 1 422 ? 51.636 -7.649 -2.446 1.00 38.98 422 VAL A CA 1
ATOM 3231 C C . VAL A 1 422 ? 52.684 -6.536 -2.230 1.00 38.74 422 VAL A C 1
ATOM 3232 O O . VAL A 1 422 ? 53.852 -6.700 -2.576 1.00 38.70 422 VAL A O 1
ATOM 3236 N N . THR A 1 423 ? 52.263 -5.425 -1.631 1.00 38.11 423 THR A N 1
ATOM 3237 C CA . THR A 1 423 ? 53.099 -4.233 -1.548 1.00 37.60 423 THR A CA 1
ATOM 3238 C C . THR A 1 423 ? 53.936 -4.121 -0.273 1.00 37.58 423 THR A C 1
ATOM 3239 O O . THR A 1 423 ? 54.931 -3.396 -0.260 1.00 37.60 423 THR A O 1
ATOM 3243 N N . LYS A 1 424 ? 53.538 -4.847 0.774 1.00 37.33 424 LYS A N 1
ATOM 3244 C CA . LYS A 1 424 ? 54.099 -4.709 2.135 1.00 37.19 424 LYS A CA 1
ATOM 3245 C C . LYS A 1 424 ? 53.832 -3.333 2.775 1.00 36.70 424 LYS A C 1
ATOM 3246 O O . LYS A 1 424 ? 54.499 -2.950 3.739 1.00 36.58 424 LYS A O 1
ATOM 3252 N N . ARG A 1 425 ? 52.850 -2.605 2.245 1.00 36.11 425 ARG A N 1
ATOM 3253 C CA . ARG A 1 425 ? 52.555 -1.234 2.685 1.00 35.28 425 ARG A CA 1
ATOM 3254 C C . ARG A 1 425 ? 52.084 -1.196 4.131 1.00 35.18 425 ARG A C 1
ATOM 3255 O O . ARG A 1 425 ? 51.208 -1.965 4.529 1.00 34.76 425 ARG A O 1
ATOM 3263 N N . THR A 1 426 ? 52.653 -0.262 4.887 1.00 35.11 426 THR A N 1
ATOM 3264 C CA . THR A 1 426 ? 52.438 -0.158 6.323 1.00 35.31 426 THR A CA 1
ATOM 3265 C C . THR A 1 426 ? 52.147 1.295 6.752 1.00 34.99 426 THR A C 1
ATOM 3266 O O . THR A 1 426 ? 52.477 2.232 6.032 1.00 34.69 426 THR A O 1
ATOM 3270 N N . PHE A 1 427 ? 51.508 1.470 7.911 1.00 34.83 427 PHE A N 1
ATOM 3271 C CA . PHE A 1 427 ? 51.208 2.804 8.450 1.00 34.57 427 PHE A CA 1
ATOM 3272 C C . PHE A 1 427 ? 51.988 3.009 9.744 1.00 34.74 427 PHE A C 1
ATOM 3273 O O . PHE A 1 427 ? 52.065 2.103 10.570 1.00 34.64 427 PHE A O 1
ATOM 3281 N N . SER A 1 428 ? 52.550 4.197 9.931 1.00 34.94 428 SER A N 1
ATOM 3282 C CA . SER A 1 428 ? 53.261 4.497 11.168 1.00 35.56 428 SER A CA 1
ATOM 3283 C C . SER A 1 428 ? 52.770 5.779 11.836 1.00 35.81 428 SER A C 1
ATOM 3284 O O . SER A 1 428 ? 51.999 6.552 11.247 1.00 35.80 428 SER A O 1
ATOM 3287 N N . ASN A 1 429 ? 53.242 5.997 13.062 1.00 35.93 429 ASN A N 1
ATOM 3288 C CA . ASN A 1 429 ? 52.889 7.172 13.842 1.00 36.33 429 ASN A CA 1
ATOM 3289 C C . ASN A 1 429 ? 53.549 8.441 13.312 1.00 36.59 429 ASN A C 1
ATOM 3290 O O . ASN A 1 429 ? 53.335 9.527 13.857 1.00 36.66 429 ASN A O 1
ATOM 3295 N N . ASN A 1 430 ? 54.348 8.296 12.255 1.00 36.63 430 ASN A N 1
ATOM 3296 C CA . ASN A 1 430 ? 54.936 9.437 11.566 1.00 36.98 430 ASN A CA 1
ATOM 3297 C C . ASN A 1 430 ? 53.864 10.295 10.890 1.00 36.49 430 ASN A C 1
ATOM 3298 O O . ASN A 1 430 ? 54.157 11.393 10.403 1.00 36.98 430 ASN A O 1
ATOM 3303 N N . MET A 1 431 ? 52.630 9.790 10.862 1.00 35.37 431 MET A N 1
ATOM 3304 C CA . MET A 1 431 ? 51.494 10.530 10.319 1.00 34.45 431 MET A CA 1
ATOM 3305 C C . MET A 1 431 ? 51.155 11.730 11.200 1.00 34.16 431 MET A C 1
ATOM 3306 O O . MET A 1 431 ? 50.680 12.744 10.712 1.00 33.77 431 MET A O 1
ATOM 3311 N N . TYR A 1 432 ? 51.403 11.596 12.498 1.00 34.06 432 TYR A N 1
ATOM 3312 C CA . TYR A 1 432 ? 50.946 12.558 13.486 1.00 34.26 432 TYR A CA 1
ATOM 3313 C C . TYR A 1 432 ? 51.966 12.840 14.590 1.00 34.91 432 TYR A C 1
ATOM 3314 O O . TYR A 1 432 ? 51.716 13.681 15.452 1.00 35.21 432 TYR A O 1
ATOM 3323 N N . VAL A 1 433 ? 53.099 12.141 14.576 1.00 35.72 433 VAL A N 1
ATOM 3324 C CA . VAL A 1 433 ? 54.079 12.246 15.666 1.00 36.63 433 VAL A CA 1
ATOM 3325 C C . VAL A 1 433 ? 54.573 13.676 15.921 1.00 37.39 433 VAL A C 1
ATOM 3326 O O . VAL A 1 433 ? 54.730 14.076 17.077 1.00 37.77 433 VAL A O 1
ATOM 3330 N N . LYS A 1 434 ? 54.780 14.450 14.856 1.00 38.09 434 LYS A N 1
ATOM 3331 C CA . LYS A 1 434 ? 55.255 15.834 14.989 1.00 39.07 434 LYS A CA 1
ATOM 3332 C C . LYS A 1 434 ? 54.263 16.750 15.718 1.00 39.14 434 LYS A C 1
ATOM 3333 O O . LYS A 1 434 ? 54.664 17.769 16.286 1.00 39.27 434 LYS A O 1
ATOM 3339 N N . SER A 1 435 ? 52.978 16.388 15.684 1.00 39.17 435 SER A N 1
ATOM 3340 C CA . SER A 1 435 ? 51.927 17.160 16.343 1.00 38.81 435 SER A CA 1
ATOM 3341 C C . SER A 1 435 ? 51.815 16.761 17.814 1.00 38.93 435 SER A C 1
ATOM 3342 O O . SER A 1 435 ? 51.161 17.454 18.597 1.00 39.06 435 SER A O 1
#

Solvent-accessible surface area: 16284 Å² total; per-residue (Å²): 182,168,17,142,106,31,40,26,143,72,0,4,12,17,0,2,3,2,0,0,0,0,0,1,5,10,0,3,2,9,0,0,112,26,7,14,49,4,0,5,46,0,0,74,45,0,0,81,14,0,50,26,0,3,48,0,4,27,69,0,3,36,106,7,10,5,4,1,1,1,0,0,5,0,19,72,19,57,28,47,49,62,65,0,0,9,6,0,11,6,4,22,14,0,4,0,0,0,1,0,0,0,0,26,2,23,0,2,4,58,6,35,40,95,140,21,87,104,64,129,139,30,26,21,93,14,1,74,38,18,2,53,97,4,16,44,4,24,127,142,14,2,93,47,38,16,174,40,20,68,128,28,6,84,81,2,49,132,21,1,22,83,0,18,144,30,0,67,145,75,34,120,96,85,67,38,107,51,42,141,44,118,90,19,50,49,10,30,60,34,0,0,0,0,0,1,0,0,1,5,3,3,7,2,0,2,0,0,6,48,3,0,84,84,24,89,101,17,2,20,109,0,2,102,43,1,3,62,57,0,24,159,20,0,31,11,0,0,39,0,0,3,2,19,12,73,35,97,67,0,54,162,14,23,86,10,1,0,0,38,0,0,93,77,37,45,34,115,143,3,39,85,68,0,0,70,5,0,20,113,0,0,23,3,0,0,0,3,0,2,0,0,0,0,1,0,0,25,0,1,7,68,41,2,110,38,49,91,82,22,41,13,25,35,12,41,91,22,56,71,0,0,110,73,1,12,65,48,0,25,89,21,1,90,93,17,86,30,32,2,0,0,0,0,0,0,0,1,6,0,24,2,3,15,57,0,1,66,1,0,79,83,18,12,142,84,9,28,20,151,101,126,66,2,82,119,0,66,104,33,0,68,33,7,22,98,62,0,21,122,29,1,97,96,72,51,110,116,3,36,127,14,1,55,62,14,38,100,40,12,62,86,112,0,53,98,43,45,138,114,62,159,16,84,5,47,70,101,20,19,81,142,48

InterPro domains:
  IPR002293 Amino acid/polyamine transporter I [PF13520] (8-397)
  IPR050367 Amino acid-polyamine-organocation superfamily [PTHR42770] (5-425)

Nearest PDB structures (foldseek):
  3gia-assembly1_A  TM=1.002E+00  e=7.170E-58  Methanocaldococcus jannaschii
  3gi9-assembly1_C  TM=9.989E-01  e=1.216E-53  Methanocaldococcus jannaschii
  3gi8-assembly1_C  TM=9.978E-01  e=3.248E-53  Methanocaldococcus jannaschii
  6f34-assembly1_A  TM=8.341E-01  e=1.675E-15  Geobacillus kaustophilus HTA426
  7nf6-assembly1_B  TM=7.903E-01  e=3.095E-11  Ovis aries

Secondary structure (DSSP, 8-state):
-----B-HHHHHHHHHHHHHHHHTTTSHHHHHHHHGGGHHHHHHHHHHHHHHHHHHHHHHHTT---TTTHHHHHHHHH-SSHHHHHHHHHHHHHHHHHHHHHHHHHHHHHHHHTT----HHHHHHHHHHHHHHHHHHHHHTHHHHHHHHHHHHHHHHHHHHHHHHHHHHH--GGGTSPP-SHHHHHHHHHHHHHGGGGGTHHHHHHTTGGGBSSHHHHHHHHHHHHHHHHHHHHHHHHHHHHTTS-HHHHHHTGGGHHHHHHHHHHHHHHHHHHHHHHHHHHHHHHHHHIIIIIHHHHHHHHHSS--SS--TTS--S-THHHHHHHHHHHHHHHHS-HHHHHHHHHHHHHHHHHHHHHHHHHTHHHH---HHHHHHHHHHHHHHHHHHHHHHHHH-HHHHHHHHHHHHHHHHHHHHHHHHH-----GGGTTT-

Organism: Methanocaldococcus jannaschii (strain ATCC 43067 / DSM 2661 / JAL-1 / JCM 10045 / NBRC 100440) (NCBI:txid243232)